Protein AF-0000000079722225 (afdb_homodimer)

Sequence (392 aa):
MQNFTKYLKTKANIAEPEFQLLIKKVEFRNIEKGEVLLRPGEVCRHSFFIENGLLRSYTVDDAGKEHIIQFGSENWIVSDRSSAFFNEPSDLFIDAIEDTEVVLISSDFINEASEISSSFRNYNQIALQNHIRHQQKRINLLLSASAERRYMNFIKLYPDLTLRVPQWMIASYLGITPESLSRVRKELAHKNFKPNMQNFTKYLKTKANIAEPEFQLLIKKVEFRNIEKGEVLLRPGEVCRHSFFIENGLLRSYTVDDAGKEHIIQFGSENWIVSDRSSAFFNEPSDLFIDAIEDTEVVLISSDFINEASEISSSFRNYNQIALQNHIRHQQKRINLLLSASAERRYMNFIKLYPDLTLRVPQWMIASYLGITPESLSRVRKELAHKNFKPN

Solvent-accessible surface area (backbone atoms only — not comparable to full-atom values): 20522 Å² total; per-residue (Å²): 115,64,54,55,48,48,42,42,41,67,69,23,49,42,51,68,76,59,41,63,62,51,64,71,72,50,48,78,48,81,40,49,55,67,40,71,78,40,46,59,68,38,71,44,55,46,29,35,33,26,54,36,44,30,38,36,32,28,36,67,50,96,86,64,50,67,40,39,72,43,78,28,40,60,80,28,73,45,64,54,48,46,12,32,73,62,73,29,58,27,77,37,33,29,30,23,78,29,61,23,33,32,36,45,41,39,57,64,53,54,51,49,45,34,71,74,27,67,47,30,34,53,37,50,52,50,51,52,48,48,49,43,42,52,48,51,52,51,45,49,37,74,59,71,48,51,72,56,57,47,50,53,52,45,45,69,76,39,68,76,42,74,84,71,46,61,64,57,57,53,14,27,52,67,58,48,50,51,68,55,46,51,51,43,53,49,53,49,51,49,61,74,60,53,75,128,115,62,54,57,48,45,43,42,42,66,70,24,49,41,51,67,75,59,41,64,61,51,63,72,73,48,46,79,48,81,40,49,55,67,40,71,77,39,46,58,67,38,69,42,55,45,30,36,33,26,53,37,45,30,36,36,32,29,35,66,48,96,86,64,49,67,40,39,73,43,78,27,41,63,80,29,71,44,64,54,48,46,12,32,74,60,74,30,58,28,77,36,34,30,33,21,78,29,61,22,34,30,36,44,42,38,56,64,53,54,51,49,46,34,70,75,27,66,46,32,35,53,39,51,52,49,51,51,47,50,50,42,40,52,47,52,51,49,45,48,38,75,59,70,49,50,72,58,57,46,49,52,52,44,45,70,75,39,68,74,42,74,84,72,48,60,65,55,53,53,14,28,52,69,58,48,49,51,68,57,47,52,51,43,53,52,51,48,52,49,62,75,61,54,75,128

Foldseek 3Di:
DVLVLCCCCPQLVDDPVLSVVLVVVKDKDKAAAPRWPADFPDADQWKKAWQAAKKWKWAADPVRDTATADMDGHRDIGDQCCRNPVVHTGRIIMGGNHTTMIMTHGPVSLVVSVVVDVSNVVSVVVVVVVVVVVVVVLVVCLVDNDLLVLVVVVCVVPVPCVVVDDLQNVCSHSVHGSVVSVVSVVVVVVVVPPDD/DVLVLCCCCPQLVDDPVLSVVLVVVKDKDKAAAPRWPADFPDADQWKKAWQAAKKWKWAADPVRDTATADMDGHRDIGDQCCRNPVVDTGRMIMGGNHTTMIMTHGPVSLVVSVVVDVSNVVSVVVVVVVVVVVVVVLVVCLVDNDLLVLVVVVCVVPVPCVVVDDLQNVCSHSVHGSVVSVVSVVVVVVVVPPDD

Organism: NCBI:txid616991

pLDDT: mean 92.64, std 7.82, range [34.28, 98.62]

Secondary structure (DSSP, 8-state):
-HHHHHIIIIIS---HHHHHHHHTT-EEEEE-TT-EEE-TT----EEEEEEES-EEEEEE-TTS-EEEEEEE-TT-EE--HHHHHH----S-EEEESS-EEEEEEEHHHHHHHHHH-HHHHHHHHHHHHHHHHHHHHHHHHHHH--HHHHHHHHHHH-TTTTTTS-HHHHHHHHTS-HHHHHHHHHHHHHHHSS--/-HHHHHIIIIIS---HHHHHHHHTT-EEEEE-TT-EEE-TT----EEEEEEES-EEEEEE-TTS-EEEEEEE-TT-EE--HHHHHH----S-EEEESS-EEEEEEEHHHHHHHHHH-HHHHHHHHHHHHHHHHHHHHHHHHHHH--HHHHHHHHHHH-TTTTTTS-HHHHHHHHTS-HHHHHHHHHHHHHHHSS--

Structure (mmCIF, N/CA/C/O backbone):
data_AF-0000000079722225-model_v1
#
loop_
_entity.id
_entity.type
_entity.pdbx_description
1 polymer 'Anaerobic regulatory protein'
#
loop_
_atom_site.group_PDB
_atom_site.id
_atom_site.type_symbol
_atom_site.label_atom_id
_atom_site.label_alt_id
_atom_site.label_comp_id
_atom_site.label_asym_id
_atom_site.label_entity_id
_atom_site.label_seq_id
_atom_site.pdbx_PDB_ins_code
_atom_site.Cartn_x
_atom_site.Cartn_y
_atom_site.Cartn_z
_atom_site.occupancy
_atom_site.B_iso_or_equiv
_atom_site.auth_seq_id
_atom_site.auth_comp_id
_atom_site.auth_asym_id
_atom_site.auth_atom_id
_atom_site.pdbx_PDB_model_num
ATOM 1 N N . MET A 1 1 ? -24.875 -14.211 -1.49 1 74.94 1 MET A N 1
ATOM 2 C CA . MET A 1 1 ? -23.484 -14.297 -1.945 1 74.94 1 MET A CA 1
ATOM 3 C C . MET A 1 1 ? -23.391 -13.977 -3.432 1 74.94 1 MET A C 1
ATOM 5 O O . MET A 1 1 ? -22.781 -14.727 -4.195 1 74.94 1 MET A O 1
ATOM 9 N N . GLN A 1 2 ? -24.125 -12.875 -3.693 1 83.81 2 GLN A N 1
ATOM 10 C CA . GLN A 1 2 ? -24.219 -12.492 -5.098 1 83.81 2 GLN A CA 1
ATOM 11 C C . GLN A 1 2 ? -22.969 -11.75 -5.547 1 83.81 2 GLN A C 1
ATOM 13 O O . GLN A 1 2 ? -22.328 -12.125 -6.539 1 83.81 2 GLN A O 1
ATOM 18 N N . ASN A 1 3 ? -22.547 -10.859 -4.699 1 89.94 3 ASN A N 1
ATOM 19 C CA . ASN A 1 3 ? -21.406 -10.039 -5.105 1 89.94 3 ASN A CA 1
ATOM 20 C C . ASN A 1 3 ? -20.109 -10.836 -5.062 1 89.94 3 ASN A C 1
ATOM 22 O O . ASN A 1 3 ? -19.281 -10.711 -5.957 1 89.94 3 ASN A O 1
ATOM 26 N N . PHE A 1 4 ? -19.984 -11.68 -4.129 1 92.5 4 PHE A N 1
ATOM 27 C CA . PHE A 1 4 ? -18.766 -12.477 -4.02 1 92.5 4 PHE A CA 1
ATOM 28 C C . PHE A 1 4 ? -18.656 -13.469 -5.172 1 92.5 4 PHE A C 1
ATOM 30 O O . PHE A 1 4 ? -17.578 -13.641 -5.75 1 92.5 4 PHE A O 1
ATOM 37 N N . THR A 1 5 ? -19.781 -14.062 -5.461 1 90.56 5 THR A N 1
ATOM 38 C CA . THR A 1 5 ? -19.844 -14.984 -6.586 1 90.56 5 THR A CA 1
ATOM 39 C C . THR A 1 5 ? -19.469 -14.281 -7.887 1 90.56 5 THR A C 1
ATOM 41 O O . THR A 1 5 ? -18.625 -14.781 -8.648 1 90.56 5 THR A O 1
ATOM 44 N N . LYS A 1 6 ? -20.062 -13.156 -8.07 1 90.12 6 LYS A N 1
ATOM 45 C CA . LYS A 1 6 ? -19.766 -12.367 -9.266 1 90.12 6 LYS A CA 1
ATOM 46 C C . LYS A 1 6 ? -18.297 -11.961 -9.305 1 90.12 6 LYS A C 1
ATOM 48 O O . LYS A 1 6 ? -17.656 -12 -10.359 1 90.12 6 LYS A O 1
ATOM 53 N N . TYR A 1 7 ? -17.797 -11.625 -8.141 1 89.19 7 TYR A N 1
ATOM 54 C CA . TYR A 1 7 ? -16.391 -11.242 -8.008 1 89.19 7 TYR A CA 1
ATOM 55 C C . TYR A 1 7 ? -15.477 -12.367 -8.445 1 89.19 7 TYR A C 1
ATOM 57 O O . TYR A 1 7 ? -14.57 -12.156 -9.258 1 89.19 7 TYR A O 1
ATOM 65 N N . LEU A 1 8 ? -15.758 -13.516 -8 1 89.62 8 LEU A N 1
ATOM 66 C CA . LEU A 1 8 ? -14.906 -14.656 -8.32 1 89.62 8 LEU A CA 1
ATOM 67 C C . LEU A 1 8 ? -15.07 -15.07 -9.781 1 89.62 8 LEU A C 1
ATOM 69 O O . LEU A 1 8 ? -14.086 -15.352 -10.461 1 89.62 8 LEU A O 1
ATOM 73 N N . LYS A 1 9 ? -16.234 -15.008 -10.234 1 90.38 9 LYS A N 1
ATOM 74 C CA . LYS A 1 9 ? -16.516 -15.539 -11.562 1 90.38 9 LYS A CA 1
ATOM 75 C C . LYS A 1 9 ? -16.172 -14.523 -12.648 1 90.38 9 LYS A C 1
ATOM 77 O O . LYS A 1 9 ? -15.656 -14.883 -13.711 1 90.38 9 LYS A O 1
ATOM 82 N N . THR A 1 10 ? -16.484 -13.297 -12.422 1 88 10 THR A N 1
ATOM 83 C CA . THR A 1 10 ? -16.359 -12.297 -13.477 1 88 10 THR A CA 1
ATOM 84 C C . THR A 1 10 ? -15.023 -11.555 -13.367 1 88 10 THR A C 1
ATOM 86 O O . THR A 1 10 ? -14.312 -11.391 -14.359 1 88 10 THR A O 1
ATOM 89 N N . LYS A 1 11 ? -14.625 -11.172 -12.18 1 88.56 11 LYS A N 1
ATOM 90 C CA . LYS A 1 11 ? -13.375 -10.438 -12.016 1 88.56 11 LYS A CA 1
ATOM 91 C C . LYS A 1 11 ? -12.18 -11.383 -12.016 1 88.56 11 LYS A C 1
ATOM 93 O O . LYS A 1 11 ? -11.258 -11.227 -12.82 1 88.56 11 LYS A O 1
ATOM 98 N N . ALA A 1 12 ? -12.258 -12.375 -11.219 1 90.06 12 ALA A N 1
ATOM 99 C CA . ALA A 1 12 ? -11.141 -13.312 -11.117 1 90.06 12 ALA A CA 1
ATOM 100 C C . ALA A 1 12 ? -11.234 -14.391 -12.195 1 90.06 12 ALA A C 1
ATOM 102 O O . ALA A 1 12 ? -10.273 -15.133 -12.422 1 90.06 12 ALA A O 1
ATOM 103 N N . ASN A 1 13 ? -12.445 -14.547 -12.852 1 91.69 13 ASN A N 1
ATOM 104 C CA . ASN A 1 13 ? -12.664 -15.461 -13.961 1 91.69 13 ASN A CA 1
ATOM 105 C C . ASN A 1 13 ? -12.375 -16.906 -13.57 1 91.69 13 ASN A C 1
ATOM 107 O O . ASN A 1 13 ? -11.672 -17.625 -14.289 1 91.69 13 ASN A O 1
ATOM 111 N N . ILE A 1 14 ? -12.844 -17.266 -12.461 1 91.12 14 ILE A N 1
ATOM 112 C CA . ILE A 1 14 ? -12.688 -18.641 -12.008 1 91.12 14 ILE A CA 1
ATOM 113 C C . ILE A 1 14 ? -13.703 -19.531 -12.711 1 91.12 14 ILE A C 1
ATOM 115 O O . ILE A 1 14 ? -14.891 -19.203 -12.766 1 91.12 14 ILE A O 1
ATOM 119 N N . ALA A 1 15 ? -13.25 -20.672 -13.219 1 92.31 15 ALA A N 1
ATOM 120 C CA . ALA A 1 15 ? -14.125 -21.625 -13.898 1 92.31 15 ALA A CA 1
ATOM 121 C C . ALA A 1 15 ? -15.109 -22.266 -12.922 1 92.31 15 ALA A C 1
ATOM 123 O O . ALA A 1 15 ? -14.812 -22.406 -11.734 1 92.31 15 ALA A O 1
ATOM 124 N N . GLU A 1 16 ? -16.188 -22.688 -13.492 1 90.25 16 GLU A N 1
ATOM 125 C CA . GLU A 1 16 ? -17.297 -23.172 -12.688 1 90.25 16 GLU A CA 1
ATOM 126 C C . GLU A 1 16 ? -16.875 -24.328 -11.789 1 90.25 16 GLU A C 1
ATOM 128 O O . GLU A 1 16 ? -17.172 -24.344 -10.594 1 90.25 16 GLU A O 1
ATOM 133 N N . PRO A 1 17 ? -16.156 -25.312 -12.273 1 91.25 17 PRO A N 1
ATOM 134 C CA . PRO A 1 17 ? -15.75 -26.406 -11.398 1 91.25 17 PRO A CA 1
ATOM 135 C C . PRO A 1 17 ? -14.867 -25.953 -10.234 1 91.25 17 PRO A C 1
ATOM 137 O O . PRO A 1 17 ? -15.023 -26.422 -9.109 1 91.25 17 PRO A O 1
ATOM 140 N N . GLU A 1 18 ? -13.977 -25.031 -10.5 1 90.75 18 GLU A N 1
ATOM 141 C CA . GLU A 1 18 ? -13.094 -24.484 -9.469 1 90.75 18 GLU A CA 1
ATOM 142 C C . GLU A 1 18 ? -13.875 -23.641 -8.477 1 90.75 18 GLU A C 1
ATOM 144 O O . GLU A 1 18 ? -13.617 -23.688 -7.27 1 90.75 18 GLU A O 1
ATOM 149 N N . PHE A 1 19 ? -14.82 -22.938 -9.039 1 89.94 19 PHE A N 1
ATOM 150 C CA . PHE A 1 19 ? -15.664 -22.078 -8.219 1 89.94 19 PHE A CA 1
ATOM 151 C C . PHE A 1 19 ? -16.422 -22.906 -7.184 1 89.94 19 PHE A C 1
ATOM 153 O O . PHE A 1 19 ? -16.484 -22.531 -6.008 1 89.94 19 PHE A O 1
ATOM 160 N N . GLN A 1 20 ? -16.953 -24.016 -7.602 1 91 20 GLN A N 1
ATOM 161 C CA . GLN A 1 20 ? -17.75 -24.859 -6.723 1 91 20 GLN A CA 1
ATOM 162 C C . GLN A 1 20 ? -16.891 -25.422 -5.594 1 91 20 GLN A C 1
ATOM 164 O O . GLN A 1 20 ? -17.375 -25.609 -4.473 1 91 20 GLN A O 1
ATOM 169 N N . LEU A 1 21 ? -15.672 -25.625 -5.836 1 89.75 21 LEU A N 1
ATOM 170 C CA . LEU A 1 21 ? -14.75 -26.125 -4.824 1 89.75 21 LEU A CA 1
ATOM 171 C C . LEU A 1 21 ? -14.414 -25.047 -3.805 1 89.75 21 LEU A C 1
ATOM 173 O O . LEU A 1 21 ? -14.352 -25.312 -2.604 1 89.75 21 LEU A O 1
ATOM 177 N N . LEU A 1 22 ? -14.289 -23.844 -4.285 1 90.06 22 LEU A N 1
ATOM 178 C CA . LEU A 1 22 ? -13.758 -22.75 -3.463 1 90.06 22 LEU A CA 1
ATOM 179 C C . LEU A 1 22 ? -14.859 -22.125 -2.617 1 90.06 22 LEU A C 1
ATOM 181 O O . LEU A 1 22 ? -14.625 -21.75 -1.464 1 90.06 22 LEU A O 1
ATOM 185 N N . ILE A 1 23 ? -16.047 -22.062 -3.211 1 90 23 ILE A N 1
ATOM 186 C CA . ILE A 1 23 ? -17.125 -21.344 -2.559 1 90 23 ILE A CA 1
ATOM 187 C C . ILE A 1 23 ? -17.531 -22.062 -1.274 1 90 23 ILE A C 1
ATOM 189 O O . ILE A 1 23 ? -18.094 -21.438 -0.358 1 90 23 ILE A O 1
ATOM 193 N N . LYS A 1 24 ? -17.219 -23.328 -1.157 1 90.38 24 LYS A N 1
ATOM 194 C CA . LYS A 1 24 ? -17.547 -24.125 0.018 1 90.38 24 LYS A CA 1
ATOM 195 C C . LYS A 1 24 ? -16.578 -23.844 1.167 1 90.38 24 LYS A C 1
ATOM 197 O O . LYS A 1 24 ? -16.844 -24.219 2.311 1 90.38 24 LYS A O 1
ATOM 202 N N . LYS A 1 25 ? -15.578 -23.125 0.912 1 90 25 LYS A N 1
ATOM 203 C CA . LYS A 1 25 ? -14.523 -22.938 1.9 1 90 25 LYS A CA 1
ATOM 204 C C . LYS A 1 25 ? -14.617 -21.562 2.557 1 90 25 LYS A C 1
ATOM 206 O O . LYS A 1 25 ? -13.789 -21.219 3.4 1 90 25 LYS A O 1
ATOM 211 N N . VAL A 1 26 ? -15.586 -20.812 2.145 1 92.38 26 VAL A N 1
ATOM 212 C CA . VAL A 1 26 ? -15.688 -19.469 2.727 1 92.38 26 VAL A CA 1
ATOM 213 C C . VAL A 1 26 ? -16.891 -19.422 3.674 1 92.38 26 VAL A C 1
ATOM 215 O O . VAL A 1 26 ? -17.812 -20.234 3.566 1 92.38 26 VAL A O 1
ATOM 218 N N . GLU A 1 27 ? -16.766 -18.531 4.598 1 93.44 27 GLU A N 1
ATOM 219 C CA . GLU A 1 27 ? -17.828 -18.297 5.566 1 93.44 27 GLU A CA 1
ATOM 220 C C . GLU A 1 27 ? -18.484 -16.922 5.355 1 93.44 27 GLU A C 1
ATOM 222 O O . GLU A 1 27 ? -17.812 -15.977 4.945 1 93.44 27 GLU A O 1
ATOM 227 N N . PHE A 1 28 ? -19.797 -16.938 5.668 1 94.38 28 PHE A N 1
ATOM 228 C CA . PHE A 1 28 ? -20.578 -15.711 5.594 1 94.38 28 PHE A CA 1
ATOM 229 C C . PHE A 1 28 ? -21 -15.25 6.984 1 94.38 28 PHE A C 1
ATOM 231 O O . PHE A 1 28 ? -21.328 -16.078 7.84 1 94.38 28 PHE A O 1
ATOM 238 N N . ARG A 1 29 ? -20.984 -13.898 7.133 1 96.19 29 ARG A N 1
ATOM 239 C CA . ARG A 1 29 ? -21.359 -13.352 8.43 1 96.19 29 ARG A CA 1
ATOM 240 C C . ARG A 1 29 ? -22.109 -12.031 8.273 1 96.19 29 ARG A C 1
ATOM 242 O O . ARG A 1 29 ? -21.766 -11.211 7.418 1 96.19 29 ARG A O 1
ATOM 249 N N . ASN A 1 30 ? -23.094 -11.875 9.086 1 97.88 30 ASN A N 1
ATOM 250 C CA . ASN A 1 30 ? -23.781 -10.594 9.211 1 97.88 30 ASN A CA 1
ATOM 251 C C . ASN A 1 30 ? -23.25 -9.781 10.383 1 97.88 30 ASN A C 1
ATOM 253 O O . ASN A 1 30 ? -23.094 -10.305 11.492 1 97.88 30 ASN A O 1
ATOM 257 N N . ILE A 1 31 ? -22.922 -8.562 10.062 1 97.88 31 ILE A N 1
ATOM 258 C CA . ILE A 1 31 ? -22.375 -7.656 11.07 1 97.88 31 ILE A CA 1
ATOM 259 C C . ILE A 1 31 ? -23.312 -6.477 11.273 1 97.88 31 ILE A C 1
ATOM 261 O O . ILE A 1 31 ? -23.688 -5.793 10.312 1 97.88 31 ILE A O 1
ATOM 265 N N . GLU A 1 32 ? -23.641 -6.203 12.531 1 98.44 32 GLU A N 1
ATOM 266 C CA . GLU A 1 32 ? -24.531 -5.078 12.82 1 98.44 32 GLU A CA 1
ATOM 267 C C . GLU A 1 32 ? -23.781 -3.754 12.781 1 98.44 32 GLU A C 1
ATOM 269 O O . GLU A 1 32 ? -22.578 -3.707 13.062 1 98.44 32 GLU A O 1
ATOM 274 N N . LYS A 1 33 ? -24.578 -2.779 12.438 1 98.06 33 LYS A N 1
ATOM 275 C CA . LYS A 1 33 ? -24.016 -1.438 12.531 1 98.06 33 LYS A CA 1
ATOM 276 C C . LYS A 1 33 ? -23.375 -1.209 13.898 1 98.06 33 LYS A C 1
ATOM 278 O O . LYS A 1 33 ? -23.984 -1.471 14.93 1 98.06 33 LYS A O 1
ATOM 283 N N . GLY A 1 34 ? -22.125 -0.8 13.867 1 97.44 34 GLY A N 1
ATOM 284 C CA . GLY A 1 34 ? -21.438 -0.478 15.109 1 97.44 34 GLY A CA 1
ATOM 285 C C . GLY A 1 34 ? -20.672 -1.651 15.68 1 97.44 34 GLY A C 1
ATOM 286 O O . GLY A 1 34 ? -19.844 -1.479 16.594 1 97.44 34 GLY A O 1
ATOM 287 N N . GLU A 1 35 ? -20.906 -2.807 15.148 1 98.31 35 GLU A N 1
ATOM 288 C CA . GLU A 1 35 ? -20.219 -3.986 15.656 1 98.31 35 GLU A CA 1
ATOM 289 C C . GLU A 1 35 ? -18.734 -3.941 15.305 1 98.31 35 GLU A C 1
ATOM 291 O O . GLU A 1 35 ? -18.359 -3.648 14.164 1 98.31 35 GLU A O 1
ATOM 296 N N . VAL A 1 36 ? -17.891 -4.223 16.281 1 97.75 36 VAL A N 1
ATOM 297 C CA . VAL A 1 36 ? -16.438 -4.215 16.109 1 97.75 36 VAL A CA 1
ATOM 298 C C . VAL A 1 36 ? -15.961 -5.613 15.727 1 97.75 36 VAL A C 1
ATOM 300 O O . VAL A 1 36 ? -16.25 -6.586 16.422 1 97.75 36 VAL A O 1
ATOM 303 N N . LEU A 1 37 ? -15.312 -5.68 14.617 1 96.81 37 LEU A N 1
ATOM 304 C CA . LEU A 1 37 ? -14.828 -6.953 14.094 1 96.81 37 LEU A CA 1
ATOM 305 C C . LEU A 1 37 ? -13.406 -7.227 14.57 1 96.81 37 LEU A C 1
ATOM 307 O O . LEU A 1 37 ? -12.984 -8.383 14.633 1 96.81 37 LEU A O 1
ATOM 311 N N . LEU A 1 38 ? -12.703 -6.207 14.828 1 96.62 38 LEU A N 1
ATOM 312 C CA . LEU A 1 38 ? -11.305 -6.312 15.219 1 96.62 38 LEU A CA 1
ATOM 313 C C . LEU A 1 38 ? -10.914 -5.172 16.156 1 96.62 38 LEU A C 1
ATOM 315 O O . LEU A 1 38 ? -11.305 -4.023 15.938 1 96.62 38 LEU A O 1
ATOM 319 N N . 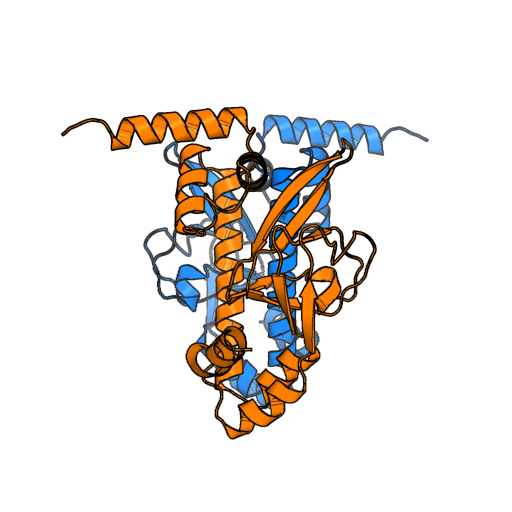ARG A 1 39 ? -10.148 -5.504 17.188 1 96.69 39 ARG A N 1
ATOM 320 C CA . ARG A 1 39 ? -9.594 -4.527 18.125 1 96.69 39 ARG A CA 1
ATOM 321 C C . ARG A 1 39 ? -8.078 -4.645 18.203 1 96.69 39 ARG A C 1
ATOM 323 O O . ARG A 1 39 ? -7.523 -5.73 18 1 96.69 39 ARG A O 1
ATOM 330 N N . PRO A 1 40 ? -7.527 -3.482 18.469 1 96 40 PRO A N 1
ATOM 331 C CA . PRO A 1 40 ? -6.078 -3.562 18.688 1 96 40 PRO A CA 1
ATOM 332 C C . PRO A 1 40 ? -5.695 -4.637 19.703 1 96 40 PRO A C 1
ATOM 334 O O . PRO A 1 40 ? -6.387 -4.816 20.703 1 96 40 PRO A O 1
ATOM 337 N N . GLY A 1 41 ? -4.613 -5.312 19.359 1 95.75 41 GLY A N 1
ATOM 338 C CA . GLY A 1 41 ? -4.137 -6.359 20.25 1 95.75 41 GLY A CA 1
ATOM 339 C C . GLY A 1 41 ? -4.66 -7.738 19.891 1 95.75 41 GLY A C 1
ATOM 340 O O . GLY A 1 41 ? -4.117 -8.75 20.328 1 95.75 41 GLY A O 1
ATOM 341 N N . GLU A 1 42 ? -5.688 -7.793 19.062 1 95.38 42 GLU A N 1
ATOM 342 C CA . GLU A 1 42 ? -6.25 -9.062 18.625 1 95.38 42 GLU A CA 1
ATOM 343 C C . GLU A 1 42 ? -5.594 -9.523 17.328 1 95.38 42 GLU A C 1
ATOM 345 O O . GLU A 1 42 ? -4.957 -8.734 16.625 1 95.38 42 GLU A O 1
ATOM 350 N N . VAL A 1 43 ? -5.734 -10.82 17.094 1 93.38 43 VAL A N 1
ATOM 351 C CA . VAL A 1 43 ? -5.277 -11.398 15.836 1 93.38 43 VAL A CA 1
ATOM 352 C C . VAL A 1 43 ? -6.469 -11.906 15.031 1 93.38 43 VAL A C 1
ATOM 354 O O . VAL A 1 43 ? -7.266 -12.711 15.531 1 93.38 43 VAL A O 1
ATOM 357 N N . CYS A 1 44 ? -6.613 -11.328 13.898 1 90.19 44 CYS A N 1
ATOM 358 C CA . CYS A 1 44 ? -7.664 -11.742 12.977 1 90.19 44 CYS A CA 1
ATOM 359 C C . CYS A 1 44 ? -7.074 -12.414 11.742 1 90.19 44 CYS A C 1
ATOM 361 O O . CYS A 1 44 ? -6.328 -11.789 10.984 1 90.19 44 CYS A O 1
ATOM 363 N N . ARG A 1 45 ? -7.492 -13.586 11.484 1 88.94 45 ARG A N 1
ATOM 364 C CA . ARG A 1 45 ? -6.867 -14.367 10.422 1 88.94 45 ARG A CA 1
ATOM 365 C C . ARG A 1 45 ? -7.691 -14.297 9.141 1 88.94 45 ARG A C 1
ATOM 367 O O . ARG A 1 45 ? -7.375 -14.977 8.156 1 88.94 45 ARG A O 1
ATOM 374 N N . HIS A 1 46 ? -8.719 -13.445 9.188 1 92.69 46 HIS A N 1
ATOM 375 C CA . HIS A 1 46 ? -9.57 -13.344 8.008 1 92.69 46 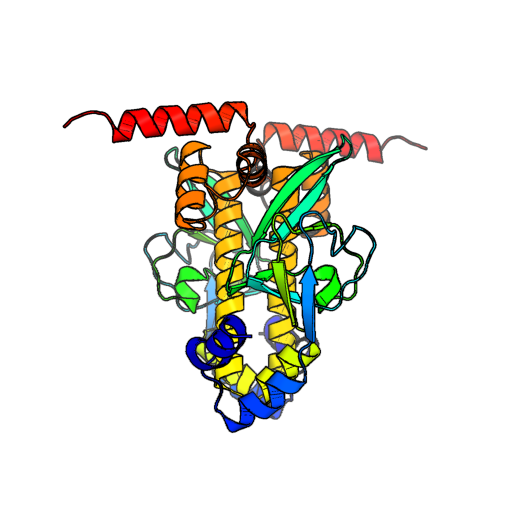HIS A CA 1
ATOM 376 C C . HIS A 1 46 ? -9.555 -11.93 7.438 1 92.69 46 HIS A C 1
ATOM 378 O O . HIS A 1 46 ? -9.383 -10.953 8.18 1 92.69 46 HIS A O 1
ATOM 384 N N . SER A 1 47 ? -9.648 -11.867 6.113 1 94.69 47 SER A N 1
ATOM 385 C CA . SER A 1 47 ? -10.047 -10.648 5.422 1 94.69 47 SER A CA 1
ATOM 386 C C . SER A 1 47 ? -11.555 -10.617 5.184 1 94.69 47 SER A C 1
ATOM 388 O O . SER A 1 47 ? -12.203 -11.664 5.137 1 94.69 47 SER A O 1
ATOM 390 N N . PHE A 1 48 ? -12.055 -9.484 5.043 1 96.75 48 PHE A N 1
ATOM 391 C CA . PHE A 1 48 ? -13.5 -9.336 4.914 1 96.75 48 PHE A CA 1
ATOM 392 C C . PHE A 1 48 ? -13.875 -8.805 3.537 1 96.75 48 PHE A C 1
ATOM 394 O O . PHE A 1 48 ? -13.617 -7.641 3.229 1 96.75 48 PHE A O 1
ATOM 401 N N . PHE A 1 49 ? -14.445 -9.617 2.756 1 96.75 49 PHE A N 1
ATOM 402 C CA . PHE A 1 49 ? -15.078 -9.148 1.526 1 96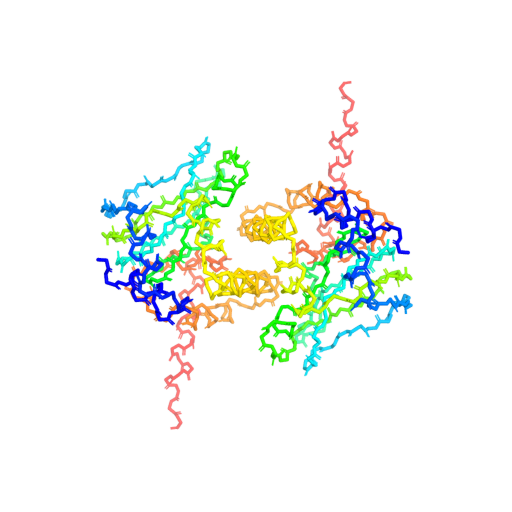.75 49 PHE A CA 1
ATOM 403 C C . PHE A 1 49 ? -16.469 -8.609 1.806 1 96.75 49 PHE A C 1
ATOM 405 O O . PHE A 1 49 ? -17.312 -9.312 2.369 1 96.75 49 PHE A O 1
ATOM 412 N N . ILE A 1 50 ? -16.719 -7.426 1.341 1 97.38 50 ILE A N 1
ATOM 413 C CA . ILE A 1 50 ? -17.984 -6.789 1.665 1 97.38 50 ILE A CA 1
ATOM 414 C C . ILE A 1 50 ? -19.016 -7.121 0.588 1 97.38 50 ILE A C 1
ATOM 416 O O . ILE A 1 50 ? -18.938 -6.609 -0.531 1 97.38 50 ILE A O 1
ATOM 420 N N . GLU A 1 51 ? -19.938 -7.938 0.971 1 97.25 51 GLU A N 1
ATOM 421 C CA . GLU A 1 51 ? -21.062 -8.273 0.104 1 97.25 51 GLU A CA 1
ATOM 422 C C . GLU A 1 51 ? -22.047 -7.121 0.007 1 97.25 51 GLU A C 1
ATOM 424 O O . GLU A 1 51 ? -22.5 -6.77 -1.086 1 97.25 51 GLU A O 1
ATOM 429 N N . ASN A 1 52 ? -22.359 -6.645 1.105 1 96.69 52 ASN A N 1
ATOM 430 C CA . ASN A 1 52 ? -23.266 -5.504 1.263 1 96.69 52 ASN A CA 1
ATOM 431 C C . ASN A 1 52 ? -22.984 -4.738 2.551 1 96.69 52 ASN A C 1
ATOM 433 O O . ASN A 1 52 ? -22.859 -5.336 3.623 1 96.69 52 ASN A O 1
ATOM 437 N N . GLY A 1 53 ? -22.891 -3.387 2.332 1 97.25 53 GLY A N 1
ATOM 438 C CA . GLY A 1 53 ? -22.656 -2.57 3.512 1 97.25 53 GLY A CA 1
ATOM 439 C C . GLY A 1 53 ? -21.359 -1.796 3.453 1 97.25 53 GLY A C 1
ATOM 440 O O . GLY A 1 53 ? -20.922 -1.389 2.375 1 97.25 53 GLY A O 1
ATOM 441 N N . LEU A 1 54 ? -20.828 -1.439 4.68 1 98.06 54 LEU A N 1
ATOM 442 C CA . LEU A 1 54 ? -19.688 -0.527 4.754 1 98.06 54 LEU A CA 1
ATOM 443 C C . LEU A 1 54 ? -18.891 -0.753 6.031 1 98.06 54 LEU A C 1
ATOM 445 O O . LEU A 1 54 ? -19.453 -0.687 7.133 1 98.06 54 LEU A O 1
ATOM 449 N N . LEU A 1 55 ? -17.609 -1.055 5.832 1 98.19 55 LEU A N 1
ATOM 450 C CA . LEU A 1 55 ? -16.672 -1.184 6.949 1 98.19 55 LEU A CA 1
ATOM 451 C C . LEU A 1 55 ? -15.68 -0.033 6.961 1 98.19 55 LEU A C 1
ATOM 453 O O . LEU A 1 55 ? -15.477 0.632 5.941 1 98.19 55 LEU A O 1
ATOM 457 N N . ARG A 1 56 ? -15.133 0.202 8.125 1 98.06 56 ARG A N 1
ATOM 458 C CA . ARG A 1 56 ? -13.984 1.09 8.234 1 98.06 56 ARG A CA 1
ATOM 459 C C . ARG A 1 56 ? -12.883 0.463 9.094 1 98.06 56 ARG A C 1
ATOM 461 O O . ARG A 1 56 ? -13.172 -0.367 9.961 1 98.06 56 ARG A O 1
ATOM 468 N N . SER A 1 57 ? -11.695 0.778 8.805 1 97.62 57 SER A N 1
ATOM 469 C CA . SER A 1 57 ? -10.539 0.526 9.656 1 97.62 57 SER A CA 1
ATOM 470 C C . SER A 1 57 ? -9.938 1.83 10.172 1 97.62 57 SER A C 1
ATOM 472 O O . SER A 1 57 ? -9.875 2.82 9.438 1 97.62 57 SER A O 1
ATOM 474 N N . TYR A 1 58 ? -9.539 1.816 11.438 1 98 58 TYR A N 1
ATOM 475 C CA . TYR A 1 58 ? -9.062 3.062 12.023 1 98 58 TYR A CA 1
ATOM 476 C C . TYR A 1 58 ? -8.203 2.791 13.258 1 98 58 TYR A C 1
ATOM 478 O O . TYR A 1 58 ? -8.203 1.678 13.789 1 98 58 TYR A O 1
ATOM 486 N N . THR A 1 59 ? -7.449 3.748 13.578 1 97.38 59 THR A N 1
ATOM 487 C CA . THR A 1 59 ? -6.699 3.748 14.828 1 97.38 59 THR A CA 1
ATOM 488 C C . THR A 1 59 ? -7.184 4.867 15.75 1 97.38 59 THR A C 1
ATOM 490 O O . THR A 1 59 ? -7.887 5.777 15.312 1 97.38 59 THR A O 1
ATOM 493 N N . VAL A 1 60 ? -6.883 4.73 17 1 96.44 60 VAL A N 1
ATOM 494 C CA . VAL A 1 60 ? -7.199 5.754 18 1 96.44 60 VAL A CA 1
ATOM 495 C C . VAL A 1 60 ? -5.918 6.234 18.672 1 96.44 60 VAL A C 1
ATOM 497 O O . VAL A 1 60 ? -5.121 5.422 19.156 1 96.44 60 VAL A O 1
ATOM 500 N N . ASP A 1 61 ? -5.734 7.516 18.641 1 93 61 ASP A N 1
ATOM 501 C CA . ASP A 1 61 ? -4.512 8.016 19.25 1 93 61 ASP A CA 1
ATOM 502 C C . ASP A 1 61 ? -4.668 8.156 20.766 1 93 61 ASP A C 1
ATOM 504 O O . ASP A 1 61 ? -5.699 7.785 21.328 1 93 61 ASP A O 1
ATOM 508 N N . ASP A 1 62 ? -3.607 8.688 21.406 1 90 62 ASP A N 1
ATOM 509 C CA . ASP A 1 62 ? -3.568 8.766 22.859 1 90 62 ASP A CA 1
ATOM 510 C C . ASP A 1 62 ? -4.645 9.711 23.391 1 90 62 ASP A C 1
ATOM 512 O O . ASP A 1 62 ? -5.094 9.57 24.531 1 90 62 ASP A O 1
ATOM 516 N N . ALA A 1 63 ? -5.059 10.633 22.641 1 91.88 63 ALA A N 1
ATOM 517 C CA . ALA A 1 63 ? -6.074 11.602 23.031 1 91.88 63 ALA A CA 1
ATOM 518 C C . ALA A 1 63 ? -7.477 11.078 22.734 1 91.88 63 ALA A C 1
ATOM 520 O O . ALA A 1 63 ? -8.469 11.766 22.984 1 91.88 63 ALA A O 1
ATOM 521 N N . GLY A 1 64 ? -7.574 9.938 22.125 1 93.19 64 GLY A N 1
ATOM 522 C CA . GLY A 1 64 ? -8.859 9.328 21.844 1 93.19 64 GLY A CA 1
ATOM 523 C C . GLY A 1 64 ? -9.391 9.672 20.453 1 93.19 64 GLY A C 1
ATOM 524 O O . GLY A 1 64 ? -10.508 9.305 20.109 1 93.19 64 GLY A O 1
ATOM 525 N N . LYS A 1 65 ? -8.625 10.359 19.75 1 95.12 65 LYS A N 1
ATOM 526 C CA . LYS A 1 65 ? -9.039 10.742 18.406 1 95.12 65 LYS A CA 1
ATOM 527 C C . LYS A 1 65 ? -8.914 9.57 17.438 1 95.12 65 LYS A C 1
ATOM 529 O O . LYS A 1 65 ? -7.898 8.867 17.438 1 95.12 65 LYS A O 1
ATOM 534 N N . GLU A 1 66 ? -9.953 9.383 16.609 1 96.81 66 GLU A N 1
ATOM 535 C CA . GLU A 1 66 ? -9.961 8.328 15.602 1 96.81 66 GLU A CA 1
ATOM 536 C C . GLU A 1 66 ? -9.32 8.797 14.297 1 96.81 66 GLU A C 1
ATOM 538 O O . GLU A 1 66 ? -9.578 9.914 13.844 1 96.81 66 GLU A O 1
ATOM 543 N N . HIS A 1 67 ? -8.484 8.023 13.75 1 97.81 67 HIS A N 1
ATOM 544 C CA . HIS A 1 67 ? -7.859 8.25 12.453 1 97.81 67 HIS A CA 1
ATOM 545 C C . HIS A 1 67 ? -8.234 7.145 11.469 1 97.81 67 HIS A C 1
ATOM 547 O O . HIS A 1 67 ? -7.777 6.004 11.602 1 97.81 67 HIS A O 1
ATOM 553 N N . ILE A 1 68 ? -9.023 7.473 10.508 1 97.94 68 ILE A N 1
ATOM 554 C CA . ILE A 1 68 ? -9.547 6.484 9.578 1 97.94 68 ILE A CA 1
ATOM 555 C C . ILE A 1 68 ? -8.484 6.133 8.539 1 97.94 68 ILE A C 1
ATOM 557 O O . ILE A 1 68 ? -7.922 7.02 7.891 1 97.94 68 ILE A O 1
ATOM 561 N N . ILE A 1 69 ? -8.273 4.891 8.414 1 97.12 69 ILE A N 1
ATOM 562 C CA . ILE A 1 69 ? -7.266 4.383 7.488 1 97.12 69 ILE A CA 1
ATOM 563 C C . ILE A 1 69 ? -7.926 4.004 6.164 1 97.12 69 ILE A C 1
ATOM 565 O O . ILE A 1 69 ? -7.383 4.285 5.09 1 97.12 69 ILE A O 1
ATOM 569 N N . GLN A 1 70 ? -9.039 3.396 6.23 1 96.19 70 GLN A N 1
ATOM 570 C CA . GLN A 1 70 ? -9.68 2.91 5.016 1 96.19 70 GLN A CA 1
ATOM 571 C C . GLN A 1 70 ? -11.18 2.723 5.219 1 96.19 70 GLN A C 1
ATOM 573 O O . GLN A 1 70 ? -11.625 2.422 6.328 1 96.19 70 GLN A O 1
ATOM 578 N N . PHE A 1 71 ? -11.875 3.008 4.133 1 97 71 PHE A N 1
ATOM 579 C CA . PHE A 1 71 ? -13.25 2.541 4.012 1 97 71 PHE A CA 1
ATOM 580 C C . PHE A 1 71 ? -13.336 1.354 3.061 1 97 71 PHE A C 1
ATOM 582 O O . PHE A 1 71 ? -12.547 1.245 2.123 1 97 71 PHE A O 1
ATOM 589 N N . GLY A 1 72 ? -14.203 0.48 3.365 1 96.38 72 GLY A N 1
ATOM 590 C CA . GLY A 1 72 ? -14.516 -0.606 2.449 1 96.38 72 GLY A CA 1
ATOM 591 C C . GLY A 1 72 ? -16 -0.772 2.207 1 96.38 72 GLY A C 1
ATOM 592 O O . GLY A 1 72 ? -16.766 -1.01 3.145 1 96.38 72 GLY A O 1
ATOM 593 N N . SER A 1 73 ? -16.391 -0.526 0.938 1 95.81 73 SER A N 1
ATOM 594 C CA . SER A 1 73 ? -17.781 -0.738 0.549 1 95.81 73 SER A CA 1
ATOM 595 C C . SER A 1 73 ? -17.922 -1.997 -0.299 1 95.81 73 SER A C 1
ATOM 597 O O . SER A 1 73 ? -17.031 -2.836 -0.341 1 95.81 73 SER A O 1
ATOM 599 N N . GLU A 1 74 ? -19.047 -2.207 -0.914 1 95.25 74 GLU A N 1
ATOM 600 C CA . GLU A 1 74 ? -19.359 -3.422 -1.665 1 95.25 74 GLU A CA 1
ATOM 601 C C . GLU A 1 74 ? -18.25 -3.746 -2.66 1 95.25 74 GLU A C 1
ATOM 603 O O . GLU A 1 74 ? -17.766 -2.861 -3.371 1 95.25 74 GLU A O 1
ATOM 608 N N . ASN A 1 75 ? -17.75 -5.02 -2.611 1 92.31 75 ASN A N 1
ATOM 609 C CA . ASN A 1 75 ? -16.766 -5.582 -3.535 1 92.31 75 ASN A CA 1
ATOM 610 C C . ASN A 1 75 ? -15.344 -5.238 -3.115 1 92.31 75 ASN A C 1
ATOM 612 O O . ASN A 1 75 ? -14.383 -5.586 -3.809 1 92.31 75 ASN A O 1
ATOM 616 N N . TRP A 1 76 ? -15.273 -4.555 -2.016 1 92.06 76 TRP A N 1
ATOM 617 C CA . TRP A 1 76 ? -13.953 -4.312 -1.454 1 92.06 76 TRP A CA 1
ATOM 618 C C . TRP A 1 76 ? -13.594 -5.379 -0.425 1 92.06 76 TRP A C 1
ATOM 620 O O . TRP A 1 76 ? -14.469 -6.098 0.066 1 92.06 76 TRP A O 1
ATOM 630 N N . ILE A 1 77 ? -12.32 -5.512 -0.197 1 93.38 77 ILE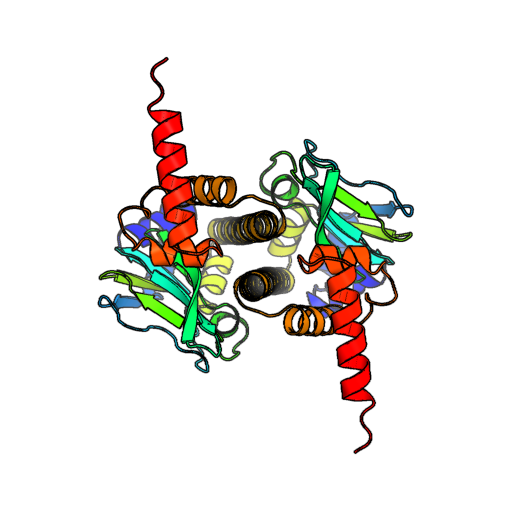 A N 1
ATOM 631 C CA . ILE A 1 77 ? -11.797 -6.375 0.854 1 93.38 77 ILE A CA 1
ATOM 632 C C . ILE A 1 77 ? -11.094 -5.527 1.917 1 93.38 77 ILE A C 1
ATOM 634 O O . ILE A 1 77 ? -10.25 -4.688 1.595 1 93.38 77 ILE A O 1
ATOM 638 N N . VAL A 1 78 ? -11.508 -5.648 3.131 1 95.38 78 VAL A N 1
ATOM 639 C CA . VAL A 1 78 ? -10.875 -4.98 4.262 1 95.38 78 VAL A CA 1
ATOM 640 C C . VAL A 1 78 ? -10.133 -6.004 5.117 1 95.38 78 VAL A C 1
ATOM 642 O O . VAL A 1 78 ? -10.672 -7.074 5.422 1 95.38 78 VAL A O 1
ATOM 645 N N . SER A 1 79 ? -8.953 -5.73 5.422 1 93.69 79 SER A N 1
ATOM 646 C CA . SER A 1 79 ? -8.148 -6.668 6.203 1 93.69 79 SER A CA 1
ATOM 647 C C . SER A 1 79 ? -7.059 -5.941 6.988 1 93.69 79 SER A C 1
ATOM 649 O O . SER A 1 79 ? -6.598 -4.871 6.582 1 93.69 79 SER A O 1
ATOM 651 N N . ASP A 1 80 ? -6.828 -6.492 8.164 1 93 80 ASP A N 1
ATOM 652 C CA . ASP A 1 80 ? -5.57 -6.148 8.82 1 93 80 ASP A CA 1
ATOM 653 C C . ASP A 1 80 ? -4.457 -7.109 8.398 1 93 80 ASP A C 1
ATOM 655 O O . ASP A 1 80 ? -4.453 -8.273 8.805 1 93 80 ASP A O 1
ATOM 659 N N . ARG A 1 81 ? -3.57 -6.59 7.695 1 89.56 81 ARG A N 1
ATOM 660 C CA . ARG A 1 81 ? -2.561 -7.453 7.094 1 89.56 81 ARG A CA 1
ATOM 661 C C . ARG A 1 81 ? -1.623 -8.016 8.156 1 89.56 81 ARG A C 1
ATOM 663 O O . ARG A 1 81 ? -1.123 -9.141 8.016 1 89.56 81 ARG A O 1
ATOM 670 N N . SER A 1 82 ? -1.339 -7.23 9.18 1 90.5 82 SER A N 1
ATOM 671 C CA . SER A 1 82 ? -0.499 -7.73 10.266 1 90.5 82 SER A CA 1
ATOM 672 C C . SER A 1 82 ? -1.071 -9.008 10.859 1 90.5 82 SER A C 1
ATOM 674 O O . SER A 1 82 ? -0.341 -9.977 11.078 1 90.5 82 SER A O 1
ATOM 676 N N . SER A 1 83 ? -2.352 -9 11.031 1 87.81 83 SER A N 1
ATOM 677 C CA . SER A 1 83 ? -3.018 -10.156 11.617 1 87.81 83 SER A CA 1
ATOM 678 C C . SER A 1 83 ? -3.229 -11.258 10.578 1 87.81 83 SER A C 1
ATOM 680 O O . SER A 1 83 ? -2.848 -12.406 10.805 1 87.81 83 SER A O 1
ATOM 682 N N . ALA A 1 84 ? -3.73 -10.898 9.492 1 87.88 84 ALA A N 1
ATOM 683 C CA . ALA A 1 84 ? -4.215 -11.875 8.523 1 87.88 84 ALA A CA 1
ATOM 684 C C . ALA A 1 84 ? -3.055 -12.625 7.871 1 87.88 84 ALA A C 1
ATOM 686 O O . ALA A 1 84 ? -3.182 -13.797 7.523 1 87.88 84 ALA A O 1
ATOM 687 N N . PHE A 1 85 ? -1.877 -11.953 7.781 1 89.12 85 PHE A N 1
ATOM 688 C CA . PHE A 1 85 ? -0.83 -12.578 6.98 1 89.12 85 PHE A CA 1
ATOM 689 C C . PHE A 1 85 ? 0.452 -12.727 7.793 1 89.12 85 PHE A C 1
ATOM 691 O O . PHE A 1 85 ? 1.327 -13.523 7.438 1 89.12 85 PHE A O 1
ATOM 698 N N . PHE A 1 86 ? 0.575 -12.062 8.883 1 90.06 86 PHE A N 1
ATOM 699 C CA . PHE A 1 86 ? 1.838 -12.109 9.609 1 90.06 86 PHE A CA 1
ATOM 700 C C . PHE A 1 86 ? 1.616 -12.547 11.047 1 90.06 86 PHE A C 1
ATOM 702 O O . PHE A 1 86 ? 2.549 -12.539 11.859 1 90.06 86 PHE A O 1
ATOM 709 N N . ASN A 1 87 ? 0.433 -12.859 11.359 1 89.69 87 ASN A N 1
ATOM 710 C CA . ASN A 1 87 ? 0.053 -13.383 12.664 1 89.69 87 ASN A CA 1
ATOM 711 C C . ASN A 1 87 ? 0.518 -12.477 13.797 1 89.69 87 ASN A C 1
ATOM 713 O O . ASN A 1 87 ? 0.995 -12.953 14.828 1 89.69 87 ASN A O 1
ATOM 717 N N . GLU A 1 88 ? 0.466 -11.242 13.594 1 92.56 88 GLU A N 1
ATOM 718 C CA . GLU A 1 88 ? 0.791 -10.227 14.586 1 92.56 88 GLU A CA 1
ATOM 719 C C . GLU A 1 88 ? -0.466 -9.508 15.078 1 92.56 88 GLU A C 1
ATOM 721 O O . GLU A 1 88 ? -1.435 -9.367 14.328 1 92.56 88 GLU A O 1
ATOM 726 N N . PRO A 1 89 ? -0.39 -9.117 16.328 1 94.81 89 PRO A N 1
ATOM 727 C CA . PRO A 1 89 ? -1.547 -8.367 16.828 1 94.81 89 PRO A CA 1
ATOM 728 C C . PRO A 1 89 ? -1.816 -7.098 16.016 1 94.81 89 PRO A C 1
ATOM 730 O O . PRO A 1 89 ? -0.878 -6.457 15.539 1 94.81 89 PRO A O 1
ATOM 733 N N . SER A 1 90 ? -3.086 -6.824 15.961 1 94.12 90 SER A N 1
ATOM 734 C CA . SER A 1 90 ? -3.504 -5.676 15.156 1 94.12 90 SER A CA 1
ATOM 735 C C . SER A 1 90 ? -3.273 -4.367 15.906 1 94.12 90 SER A C 1
ATOM 737 O O . SER A 1 90 ? -3.326 -4.336 17.141 1 94.12 90 SER A O 1
ATOM 739 N N . ASP A 1 91 ? -3.061 -3.311 15.117 1 92.62 91 ASP A N 1
ATOM 740 C CA . ASP A 1 91 ? -3.064 -1.951 15.656 1 92.62 91 ASP A CA 1
ATOM 741 C C . ASP A 1 91 ? -4.363 -1.227 15.297 1 92.62 91 ASP A C 1
ATOM 743 O O . ASP A 1 91 ? -4.57 -0.083 15.711 1 92.62 91 ASP A O 1
ATOM 747 N N . LEU A 1 92 ? -5.246 -1.966 14.609 1 95.12 92 LEU A N 1
ATOM 748 C CA . LEU A 1 92 ? -6.379 -1.266 14.016 1 95.12 92 LEU A CA 1
ATOM 749 C C . LEU A 1 92 ? -7.695 -1.77 14.602 1 95.12 92 LEU A C 1
ATOM 751 O O . LEU A 1 92 ? -7.773 -2.906 15.07 1 95.12 92 LEU A O 1
ATOM 755 N N . PHE A 1 93 ? -8.633 -0.884 14.539 1 97.56 93 PHE A N 1
ATOM 756 C CA . PHE A 1 93 ? -10.031 -1.28 14.656 1 97.56 93 PHE A CA 1
ATOM 757 C C . PHE A 1 93 ? -10.641 -1.539 13.281 1 97.56 93 PHE A C 1
ATOM 759 O O . PHE A 1 93 ? -10.312 -0.849 12.312 1 97.56 93 PHE A O 1
ATOM 766 N N . ILE A 1 94 ? -11.484 -2.465 13.211 1 98.06 94 ILE A N 1
ATOM 767 C CA . ILE A 1 94 ? -12.398 -2.619 12.086 1 98.06 94 ILE A CA 1
ATOM 768 C C . ILE A 1 94 ? -13.828 -2.746 12.594 1 98.06 94 ILE A C 1
ATOM 770 O O . ILE A 1 94 ? -14.117 -3.564 13.469 1 98.06 94 ILE A O 1
ATOM 774 N N . ASP A 1 95 ? -14.672 -1.952 12.117 1 98.31 95 ASP A N 1
ATOM 775 C CA . ASP A 1 95 ? -16.062 -2.061 12.539 1 98.31 95 ASP A CA 1
ATOM 776 C C . ASP A 1 95 ? -17.016 -1.684 11.398 1 98.31 95 ASP A C 1
ATOM 778 O O . ASP A 1 95 ? -16.562 -1.322 10.305 1 98.31 95 ASP A O 1
ATOM 782 N N . ALA A 1 96 ? -18.281 -1.973 11.609 1 98.62 96 ALA A N 1
ATOM 783 C CA . ALA A 1 96 ? -19.312 -1.729 10.594 1 98.62 96 ALA A CA 1
ATOM 784 C C . ALA A 1 96 ? -19.953 -0.364 10.797 1 98.62 96 ALA A C 1
ATOM 786 O O . ALA A 1 96 ? -20.484 -0.075 11.875 1 98.62 96 ALA A O 1
ATOM 787 N N . ILE A 1 97 ? -19.953 0.427 9.727 1 97.69 97 ILE A N 1
ATOM 788 C CA . ILE A 1 97 ? -20.609 1.73 9.75 1 97.69 97 ILE A CA 1
ATOM 789 C C . ILE A 1 97 ? -22.109 1.564 9.484 1 97.69 97 ILE A C 1
ATOM 791 O O . ILE A 1 97 ? -22.922 2.404 9.891 1 97.69 97 ILE A O 1
ATOM 795 N N . GLU A 1 98 ? -22.422 0.534 8.734 1 97.81 98 GLU A N 1
ATOM 796 C CA . GLU A 1 98 ? -23.766 0.07 8.406 1 97.81 98 GLU A CA 1
ATOM 797 C C . GLU A 1 98 ? -23.906 -1.43 8.656 1 97.81 98 GLU A C 1
ATOM 799 O O . GLU A 1 98 ? -22.906 -2.131 8.836 1 97.81 98 GLU A O 1
ATOM 804 N N . ASP A 1 99 ? -25.25 -1.858 8.703 1 98.5 99 ASP A N 1
ATOM 805 C CA . ASP A 1 99 ? -25.406 -3.307 8.609 1 98.5 99 ASP A CA 1
ATOM 806 C C . ASP A 1 99 ? -24.672 -3.865 7.395 1 98.5 99 ASP A C 1
ATOM 808 O O . ASP A 1 99 ? -24.828 -3.367 6.281 1 98.5 99 ASP A O 1
ATOM 812 N N . THR A 1 100 ? -23.797 -4.805 7.703 1 98.31 100 THR A N 1
ATOM 813 C CA . THR A 1 100 ? -22.875 -5.246 6.66 1 98.31 100 THR A CA 1
ATOM 814 C C . THR A 1 100 ? -22.875 -6.77 6.555 1 98.31 100 THR A C 1
ATOM 816 O O . THR A 1 100 ? -22.891 -7.469 7.57 1 98.31 100 THR A O 1
ATOM 819 N N . GLU A 1 101 ? -22.953 -7.246 5.379 1 98.38 101 GLU A N 1
ATOM 820 C CA . GLU A 1 101 ? -22.734 -8.656 5.066 1 98.38 101 GLU A CA 1
ATOM 821 C C . GLU A 1 101 ? -21.344 -8.883 4.492 1 98.38 101 GLU A C 1
ATOM 823 O O . GLU A 1 101 ? -20.953 -8.219 3.533 1 98.38 101 GLU A O 1
ATOM 828 N N . VAL A 1 102 ? -20.609 -9.836 5.105 1 97.75 102 VAL A N 1
ATOM 829 C CA . VAL A 1 102 ? -19.234 -10.031 4.652 1 97.75 102 VAL A CA 1
ATOM 830 C C . VAL A 1 102 ? -18.984 -11.508 4.371 1 97.75 102 VAL A C 1
ATOM 832 O O . VAL A 1 102 ? -19.688 -12.375 4.902 1 97.75 102 VAL A O 1
ATOM 835 N N . VAL A 1 103 ? -18.109 -11.75 3.471 1 97.06 103 VAL A N 1
ATOM 836 C CA . VAL A 1 103 ? -17.5 -13.07 3.293 1 97.06 103 VAL A CA 1
ATOM 837 C C . VAL A 1 103 ? -16.125 -13.094 3.963 1 97.06 103 VAL A C 1
ATOM 839 O O . VAL A 1 103 ? -15.289 -12.227 3.717 1 97.06 103 VAL A O 1
ATOM 842 N N . LEU A 1 104 ? -15.891 -14.062 4.801 1 95.88 104 LEU A N 1
ATOM 843 C CA . LEU A 1 104 ? -14.602 -14.227 5.469 1 95.88 104 LEU A CA 1
ATOM 844 C C . LEU A 1 104 ? -13.625 -14.992 4.578 1 95.88 104 LEU A C 1
ATOM 846 O O . LEU A 1 104 ? -13.883 -16.141 4.203 1 95.88 104 LEU A O 1
ATOM 850 N N . ILE A 1 105 ? -12.547 -14.312 4.273 1 94 105 ILE A N 1
ATOM 851 C CA . ILE A 1 105 ? -11.547 -14.891 3.389 1 94 105 ILE A CA 1
ATOM 852 C C . ILE A 1 105 ? -10.266 -15.164 4.172 1 94 105 ILE A C 1
ATOM 854 O O . ILE A 1 105 ? -9.633 -14.234 4.676 1 94 105 ILE A O 1
ATOM 858 N N . SER A 1 106 ? -9.867 -16.375 4.215 1 91.62 106 SER A N 1
ATOM 859 C CA . SER A 1 106 ? -8.633 -16.734 4.906 1 91.62 106 SER A CA 1
ATOM 860 C C . SER A 1 106 ? -7.438 -16.703 3.959 1 91.62 106 SER A C 1
ATOM 862 O O . SER A 1 106 ? -7.605 -16.75 2.74 1 91.62 106 SER A O 1
ATOM 864 N N . SER A 1 107 ? -6.23 -16.609 4.574 1 88.19 107 SER A N 1
ATOM 865 C CA . SER A 1 107 ? -5.027 -16.703 3.756 1 88.19 107 SER A CA 1
ATOM 866 C C . SER A 1 107 ? -4.941 -18.047 3.047 1 88.19 107 SER A C 1
ATOM 868 O O . SER A 1 107 ? -4.461 -18.125 1.915 1 88.19 107 SER A O 1
ATOM 870 N N . ASP A 1 108 ? -5.441 -19.078 3.664 1 88.75 108 ASP A N 1
ATOM 871 C CA . ASP A 1 108 ? -5.461 -20.406 3.07 1 88.75 108 ASP A CA 1
ATOM 872 C C . ASP A 1 108 ? -6.348 -20.438 1.829 1 88.75 108 ASP A C 1
ATOM 874 O O . ASP A 1 108 ? -6.004 -21.078 0.832 1 88.75 108 ASP A O 1
ATOM 878 N N . PHE A 1 109 ? -7.449 -19.766 1.966 1 91.19 109 PHE A N 1
ATOM 879 C CA . PHE A 1 109 ? -8.344 -19.703 0.817 1 91.19 109 PHE A CA 1
ATOM 880 C C . PHE A 1 109 ? -7.645 -19.062 -0.379 1 91.19 109 PHE A C 1
ATOM 882 O O . PHE A 1 109 ? -7.727 -19.578 -1.497 1 91.19 109 PHE A O 1
ATOM 889 N N . ILE A 1 110 ? -6.992 -17.969 -0.17 1 89.94 110 ILE A N 1
ATOM 890 C CA . ILE A 1 110 ? -6.312 -17.25 -1.243 1 89.94 110 ILE A CA 1
ATOM 891 C C . ILE A 1 110 ? -5.25 -18.141 -1.874 1 89.94 110 ILE A C 1
ATOM 893 O O . ILE A 1 110 ? -5.148 -18.234 -3.1 1 89.94 110 ILE A O 1
ATOM 897 N N . ASN A 1 111 ? -4.5 -18.812 -1.031 1 89 111 ASN A N 1
ATOM 898 C CA . ASN A 1 111 ? -3.463 -19.703 -1.522 1 89 111 ASN A CA 1
ATOM 899 C C . ASN A 1 111 ? -4.059 -20.844 -2.35 1 89 111 ASN A C 1
ATOM 901 O O . ASN A 1 111 ? -3.561 -21.156 -3.434 1 89 111 ASN A O 1
ATOM 905 N N . GLU A 1 112 ? -5.062 -21.406 -1.822 1 91.25 112 GLU A N 1
ATOM 906 C CA . GLU A 1 112 ? -5.707 -22.516 -2.512 1 91.25 112 GLU A CA 1
ATOM 907 C C . GLU A 1 112 ? -6.309 -22.078 -3.84 1 91.25 112 GLU A C 1
ATOM 909 O O . GLU A 1 112 ? -6.152 -22.75 -4.859 1 91.25 112 GLU A O 1
ATOM 914 N N . ALA A 1 113 ? -7.012 -20.984 -3.77 1 92.38 113 ALA A N 1
ATOM 915 C CA . ALA A 1 113 ? -7.605 -20.453 -4.988 1 92.38 113 ALA A CA 1
ATOM 916 C C . ALA A 1 113 ? -6.535 -20.156 -6.039 1 92.38 113 ALA A C 1
ATOM 918 O O . ALA A 1 113 ? -6.738 -20.406 -7.227 1 92.38 113 ALA A O 1
ATOM 919 N N . SER A 1 114 ? -5.387 -19.641 -5.582 1 90.69 114 SER A N 1
ATOM 920 C CA . SER A 1 114 ? -4.289 -19.312 -6.484 1 90.69 114 SER A CA 1
ATOM 921 C C . SER A 1 114 ? -3.67 -20.578 -7.082 1 90.69 114 SER A C 1
ATOM 923 O O . SER A 1 114 ? -3.17 -20.547 -8.211 1 90.69 114 SER A O 1
ATOM 925 N N . GLU A 1 115 ? -3.697 -21.594 -6.344 1 89.19 115 GLU A N 1
ATOM 926 C CA . GLU A 1 115 ? -3.156 -22.859 -6.82 1 89.19 115 GLU A CA 1
ATOM 927 C C . GLU A 1 115 ? -4.082 -23.5 -7.852 1 89.19 115 GLU A C 1
ATOM 929 O O . GLU A 1 115 ? -3.617 -24.078 -8.836 1 89.19 115 GLU A O 1
ATOM 934 N N . ILE A 1 116 ? -5.316 -23.375 -7.598 1 89.06 116 ILE A N 1
ATOM 935 C CA . ILE A 1 116 ? -6.312 -24.078 -8.391 1 89.06 116 ILE A CA 1
ATOM 936 C C . ILE A 1 116 ? -6.574 -23.328 -9.688 1 89.06 116 ILE A C 1
ATOM 938 O O . ILE A 1 116 ? -6.809 -23.938 -10.734 1 89.06 116 ILE A O 1
ATOM 942 N N . SER A 1 117 ? -6.512 -22.031 -9.602 1 91.38 117 SER A N 1
ATOM 943 C CA . SER A 1 117 ? -6.914 -21.203 -10.734 1 91.38 117 SER A CA 1
ATOM 944 C C . SER A 1 117 ? -5.84 -20.172 -11.086 1 91.38 117 SER A C 1
ATOM 946 O O . SER A 1 117 ? -5.609 -19.234 -10.336 1 91.38 117 SER A O 1
ATOM 948 N N . SER A 1 118 ? -5.301 -20.344 -12.281 1 89.19 118 SER A N 1
ATOM 949 C CA . SER A 1 118 ? -4.312 -19.375 -12.758 1 89.19 118 SER A CA 1
ATOM 950 C C . SER A 1 118 ? -4.938 -18 -12.961 1 89.19 118 SER A C 1
ATOM 952 O O . SER A 1 118 ? -4.289 -16.969 -12.727 1 89.19 118 SER A O 1
ATOM 954 N N . SER A 1 119 ? -6.16 -18.047 -13.367 1 91.69 119 SER A N 1
ATOM 955 C CA . SER A 1 119 ? -6.867 -16.781 -13.562 1 91.69 119 SER A CA 1
ATOM 956 C C . SER A 1 119 ? -7.02 -16.031 -12.242 1 91.69 119 SER A C 1
ATOM 958 O O . SER A 1 119 ? -6.805 -14.82 -12.188 1 91.69 119 SER A O 1
ATOM 960 N N . PHE A 1 120 ? -7.336 -16.766 -11.211 1 92.56 120 PHE A N 1
ATOM 961 C CA . PHE A 1 120 ? -7.445 -16.156 -9.891 1 92.56 120 PHE A CA 1
ATOM 962 C C . PHE A 1 120 ? -6.098 -15.617 -9.43 1 92.56 120 PHE A C 1
ATOM 964 O O . PHE A 1 120 ? -6.012 -14.5 -8.906 1 92.56 120 PHE A O 1
ATOM 971 N N . ARG A 1 121 ? -5.125 -16.406 -9.648 1 91.38 121 ARG A N 1
ATOM 972 C CA . ARG A 1 121 ? -3.777 -16.016 -9.234 1 91.38 121 ARG A CA 1
ATOM 973 C C . ARG A 1 121 ? -3.365 -14.695 -9.875 1 91.38 121 ARG A C 1
ATOM 975 O O . ARG A 1 121 ? -2.857 -13.805 -9.195 1 91.38 121 ARG A O 1
ATOM 982 N N . ASN A 1 122 ? -3.57 -14.617 -11.109 1 90.25 122 ASN A N 1
ATOM 983 C CA . ASN A 1 122 ? -3.221 -13.406 -11.844 1 90.25 122 ASN A CA 1
ATOM 984 C C . ASN A 1 122 ? -4.066 -12.219 -11.391 1 90.25 122 ASN A C 1
ATOM 986 O O . ASN A 1 122 ? -3.545 -11.117 -11.195 1 90.25 122 ASN A O 1
ATOM 990 N N . TYR A 1 123 ? -5.297 -12.469 -11.258 1 92.19 123 TYR A N 1
ATOM 991 C CA . TYR A 1 123 ? -6.195 -11.414 -10.805 1 92.19 123 TYR A CA 1
ATOM 992 C C . TYR A 1 123 ? -5.785 -10.898 -9.438 1 92.19 123 TYR A C 1
ATOM 994 O O . TYR A 1 123 ? -5.73 -9.688 -9.211 1 92.19 123 TYR A O 1
ATOM 1002 N N . ASN A 1 124 ? -5.539 -11.859 -8.539 1 92.69 124 ASN A N 1
ATOM 1003 C CA . ASN A 1 124 ? -5.164 -11.492 -7.18 1 92.69 124 ASN A CA 1
ATOM 1004 C C . ASN A 1 124 ? -3.873 -10.68 -7.152 1 92.69 124 ASN A C 1
ATOM 1006 O O . ASN A 1 124 ? -3.76 -9.711 -6.398 1 92.69 124 ASN A O 1
ATOM 1010 N N . GLN A 1 125 ? -2.957 -11.07 -7.961 1 92.25 125 GLN A N 1
ATOM 1011 C CA . GLN A 1 125 ? -1.702 -10.336 -8.07 1 92.25 125 GLN A CA 1
ATOM 1012 C C . GLN A 1 125 ? -1.945 -8.898 -8.531 1 92.25 125 GLN A C 1
ATOM 1014 O O . GLN A 1 125 ? -1.394 -7.957 -7.953 1 92.25 125 GLN A O 1
ATOM 1019 N N . ILE A 1 126 ? -2.771 -8.719 -9.453 1 92 126 ILE A N 1
ATOM 1020 C CA . ILE A 1 126 ? -3.08 -7.398 -9.992 1 92 126 ILE A CA 1
ATOM 1021 C C . ILE A 1 126 ? -3.832 -6.578 -8.945 1 92 126 ILE A C 1
ATOM 1023 O O . ILE A 1 126 ? -3.582 -5.383 -8.789 1 92 126 ILE A O 1
ATOM 1027 N N . ALA A 1 127 ? -4.707 -7.242 -8.258 1 93.25 127 ALA A N 1
ATOM 1028 C CA . ALA A 1 127 ? -5.457 -6.562 -7.207 1 93.25 127 ALA A CA 1
ATOM 1029 C C . ALA A 1 127 ? -4.527 -6.043 -6.113 1 93.25 127 ALA A C 1
ATOM 1031 O O . ALA A 1 127 ? -4.703 -4.93 -5.617 1 93.25 127 ALA A O 1
ATOM 1032 N N . LEU A 1 128 ? -3.545 -6.852 -5.762 1 94.38 128 LEU A N 1
ATOM 1033 C CA . LEU A 1 128 ? -2.572 -6.441 -4.754 1 94.38 128 LEU A CA 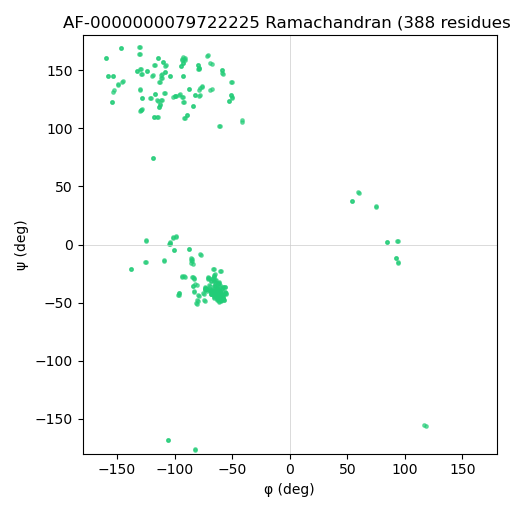1
ATOM 1034 C C . LEU A 1 128 ? -1.728 -5.273 -5.254 1 94.38 128 LEU A C 1
ATOM 1036 O O . LEU A 1 128 ? -1.474 -4.324 -4.512 1 94.38 128 LEU A O 1
ATOM 1040 N N . GLN A 1 129 ? -1.324 -5.355 -6.5 1 94.06 129 GLN A N 1
ATOM 1041 C CA . GLN A 1 129 ? -0.573 -4.254 -7.094 1 94.06 129 GLN A CA 1
ATOM 1042 C C . GLN A 1 129 ? -1.396 -2.969 -7.098 1 94.06 129 GLN A C 1
ATOM 1044 O O . GLN A 1 129 ? -0.874 -1.89 -6.812 1 94.06 129 GLN A O 1
ATOM 1049 N N . ASN A 1 130 ? -2.629 -3.105 -7.418 1 93.81 130 ASN A N 1
ATOM 1050 C CA . ASN A 1 130 ? -3.518 -1.948 -7.43 1 93.81 130 ASN A CA 1
ATOM 1051 C C . ASN A 1 130 ? -3.689 -1.358 -6.035 1 93.81 130 ASN A C 1
ATOM 1053 O O . ASN A 1 130 ? -3.748 -0.138 -5.875 1 93.81 130 ASN A O 1
ATOM 1057 N N . HIS A 1 131 ? -3.822 -2.217 -5.098 1 94.25 131 HIS A N 1
ATOM 1058 C CA . HIS A 1 131 ? -3.92 -1.762 -3.717 1 94.25 131 HIS A CA 1
ATOM 1059 C C . HIS A 1 131 ? -2.684 -0.97 -3.309 1 94.25 131 HIS A C 1
ATOM 1061 O O . HIS A 1 131 ? -2.795 0.086 -2.68 1 94.25 131 HIS A O 1
ATOM 1067 N N . ILE A 1 132 ? -1.54 -1.431 -3.67 1 95.5 132 ILE A N 1
ATOM 1068 C CA . ILE A 1 132 ? -0.28 -0.754 -3.381 1 95.5 132 ILE A CA 1
ATOM 1069 C C . ILE A 1 132 ? -0.251 0.603 -4.078 1 95.5 132 ILE A C 1
ATOM 1071 O O . ILE A 1 132 ? 0.121 1.611 -3.475 1 95.5 132 ILE A O 1
ATOM 1075 N N . ARG A 1 133 ? -0.686 0.613 -5.262 1 94.12 133 ARG A N 1
ATOM 1076 C CA . ARG A 1 133 ? -0.729 1.853 -6.031 1 94.12 133 ARG A CA 1
ATOM 1077 C C . ARG A 1 133 ? -1.621 2.887 -5.355 1 94.12 133 ARG A C 1
ATOM 1079 O O . ARG A 1 133 ? -1.241 4.051 -5.227 1 94.12 133 ARG A O 1
ATOM 1086 N N . HIS A 1 134 ? -2.744 2.469 -4.934 1 93.62 134 HIS A N 1
ATOM 1087 C CA . HIS A 1 134 ? -3.68 3.373 -4.273 1 93.62 134 HIS A CA 1
ATOM 1088 C C . HIS A 1 134 ? -3.098 3.91 -2.969 1 93.62 134 HIS A C 1
ATOM 1090 O O . HIS A 1 134 ? -3.264 5.09 -2.648 1 93.62 134 HIS A O 1
ATOM 1096 N N . GLN A 1 135 ? -2.469 3.047 -2.242 1 95.44 135 GLN A N 1
ATOM 1097 C CA . GLN A 1 135 ? -1.871 3.488 -0.986 1 95.44 135 GLN A CA 1
ATOM 1098 C C . GLN A 1 135 ? -0.72 4.457 -1.235 1 95.44 135 GLN A C 1
ATOM 1100 O O . GLN A 1 135 ? -0.538 5.418 -0.486 1 95.44 135 GLN A O 1
ATOM 1105 N N . GLN A 1 136 ? 0.064 4.148 -2.26 1 95.25 136 GLN A N 1
ATOM 1106 C CA . GLN A 1 136 ? 1.146 5.062 -2.617 1 95.25 136 GLN A CA 1
ATOM 1107 C C . GLN A 1 136 ? 0.604 6.438 -2.988 1 95.25 136 GLN A C 1
ATOM 1109 O O . GLN A 1 136 ? 1.154 7.461 -2.57 1 95.25 136 GLN A O 1
ATOM 1114 N N . LYS A 1 137 ? -0.443 6.461 -3.768 1 94.25 137 LYS A N 1
ATOM 1115 C CA . LYS A 1 137 ? -1.088 7.719 -4.129 1 94.25 137 LYS A CA 1
ATOM 1116 C C . LYS A 1 137 ? -1.584 8.461 -2.891 1 94.25 137 LYS A C 1
ATOM 1118 O O . LYS A 1 137 ? -1.424 9.68 -2.783 1 94.25 137 LYS A O 1
ATOM 1123 N N . ARG A 1 138 ? -2.15 7.754 -2.016 1 95.94 138 ARG A N 1
ATOM 1124 C CA . ARG A 1 138 ? -2.637 8.336 -0.771 1 95.94 138 ARG A CA 1
ATOM 1125 C C . ARG A 1 138 ? -1.493 8.953 0.029 1 95.94 138 ARG A C 1
ATOM 1127 O O . ARG A 1 138 ? -1.624 10.055 0.563 1 95.94 138 ARG A O 1
ATOM 1134 N N . ILE A 1 139 ? -0.426 8.242 0.128 1 97 139 ILE A N 1
ATOM 1135 C CA . ILE A 1 139 ? 0.753 8.75 0.821 1 97 139 ILE A CA 1
ATOM 1136 C C . ILE A 1 139 ? 1.215 10.055 0.171 1 97 139 ILE A C 1
ATOM 1138 O O . ILE A 1 139 ? 1.456 11.047 0.86 1 97 139 ILE A O 1
ATOM 1142 N N . ASN A 1 140 ? 1.272 10.039 -1.104 1 95.94 140 ASN A N 1
ATOM 1143 C CA . ASN A 1 140 ? 1.684 11.242 -1.825 1 95.94 140 ASN A CA 1
ATOM 1144 C C . ASN A 1 140 ? 0.733 12.406 -1.563 1 95.94 140 ASN A C 1
ATOM 1146 O O . ASN A 1 140 ? 1.172 13.539 -1.389 1 95.94 140 ASN A O 1
ATOM 1150 N N . LEU A 1 141 ? -0.535 12.133 -1.597 1 96.38 141 LEU A N 1
ATOM 1151 C CA . LEU A 1 141 ? -1.528 13.172 -1.338 1 96.38 141 LEU A CA 1
ATOM 1152 C C . LEU A 1 141 ? -1.363 13.742 0.066 1 96.38 141 LEU A C 1
ATOM 1154 O O . LEU A 1 141 ? -1.395 14.961 0.252 1 96.38 141 LEU A O 1
ATOM 1158 N N . LEU A 1 142 ? -1.134 12.922 1.051 1 96.81 142 LEU A N 1
ATOM 1159 C CA . LEU A 1 142 ? -0.979 13.359 2.436 1 96.81 142 LEU A CA 1
ATOM 1160 C C . LEU A 1 142 ? 0.273 14.211 2.6 1 96.81 142 LEU A C 1
ATOM 1162 O O . LEU A 1 142 ? 0.316 15.102 3.453 1 96.81 142 LEU A O 1
ATOM 1166 N N . LEU A 1 143 ? 1.255 13.953 1.723 1 95.88 143 LEU A N 1
ATOM 1167 C CA . LEU A 1 143 ? 2.533 14.656 1.816 1 95.88 143 LEU A CA 1
ATOM 1168 C C . LEU A 1 143 ? 2.469 16 1.106 1 95.88 143 LEU A C 1
ATOM 1170 O O . LEU A 1 143 ? 3.152 16.953 1.502 1 95.88 143 LEU A O 1
ATOM 1174 N N . SER A 1 144 ? 1.633 16.156 0.084 1 94.75 144 SER A N 1
ATOM 1175 C CA . SER A 1 144 ? 1.929 17.234 -0.847 1 94.75 144 SER A CA 1
ATOM 1176 C C . SER A 1 144 ? 0.662 17.984 -1.244 1 94.75 144 SER A C 1
ATOM 1178 O O . SER A 1 144 ? 0.731 19.094 -1.796 1 94.75 144 SER A O 1
ATOM 1180 N N . ALA A 1 145 ? -0.505 17.359 -1.09 1 94.88 145 ALA A N 1
ATOM 1181 C CA . ALA A 1 145 ? -1.706 17.906 -1.713 1 94.88 145 ALA A CA 1
ATOM 1182 C C . ALA A 1 145 ? -2.475 18.797 -0.736 1 94.88 145 ALA A C 1
ATOM 1184 O O . ALA A 1 145 ? -2.35 18.641 0.481 1 94.88 145 ALA A O 1
ATOM 1185 N N . SER A 1 146 ? -3.184 19.703 -1.253 1 94.75 146 SER A N 1
ATOM 1186 C CA . SER A 1 146 ? -4.098 20.531 -0.458 1 94.75 146 SER A CA 1
ATOM 1187 C C . SER A 1 146 ? -5.312 19.719 -0.01 1 94.75 146 SER A C 1
ATOM 1189 O O . SER A 1 146 ? -5.598 18.656 -0.568 1 94.75 146 SER A O 1
ATOM 1191 N N . ALA A 1 147 ? -5.957 20.234 0.955 1 95.69 147 ALA A N 1
ATOM 1192 C CA . ALA A 1 147 ? -7.188 19.609 1.429 1 95.69 147 ALA A CA 1
ATOM 1193 C C . ALA A 1 147 ? -8.195 19.453 0.293 1 95.69 147 ALA A C 1
ATOM 1195 O O . ALA A 1 147 ? -8.875 18.422 0.196 1 95.69 147 ALA A O 1
ATOM 1196 N N . GLU A 1 148 ? -8.289 20.438 -0.511 1 96.12 148 GLU A N 1
ATOM 1197 C CA . GLU A 1 148 ? -9.219 20.391 -1.635 1 96.12 148 GLU A CA 1
ATOM 1198 C C . GLU A 1 148 ? -8.883 19.25 -2.592 1 96.12 148 GLU A C 1
ATOM 1200 O O . GLU A 1 148 ? -9.758 18.484 -2.99 1 96.12 148 GLU A O 1
ATOM 1205 N N . ARG A 1 149 ? -7.66 19.156 -2.949 1 95.5 149 ARG A N 1
ATOM 1206 C C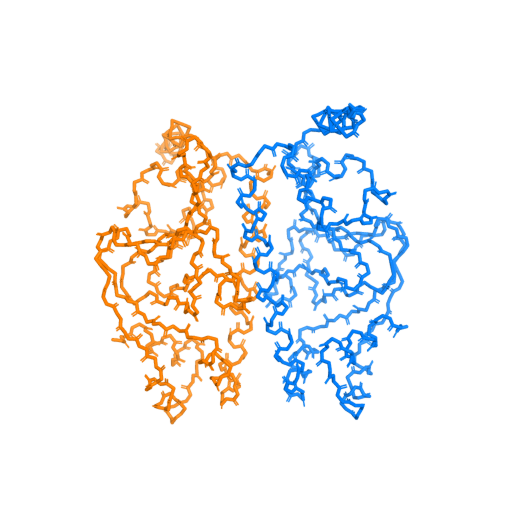A . ARG A 1 149 ? -7.223 18.109 -3.861 1 95.5 149 ARG A CA 1
ATOM 1207 C C . ARG A 1 149 ? -7.434 16.734 -3.248 1 95.5 149 ARG A C 1
ATOM 1209 O O . ARG A 1 149 ? -7.863 15.797 -3.934 1 95.5 149 ARG A O 1
ATOM 1216 N N . ARG A 1 150 ? -7.117 16.625 -1.979 1 96.94 150 ARG A N 1
ATOM 1217 C CA . ARG A 1 150 ? -7.348 15.359 -1.285 1 96.94 150 ARG A CA 1
ATOM 1218 C C . ARG A 1 150 ? -8.828 14.992 -1.295 1 96.94 150 ARG A C 1
ATOM 1220 O O . ARG A 1 150 ? -9.18 13.828 -1.512 1 96.94 150 ARG A O 1
ATOM 1227 N N . TYR A 1 151 ? -9.672 15.977 -1.097 1 96.75 151 TYR A N 1
ATOM 1228 C CA . TYR A 1 151 ? -11.109 15.727 -1.08 1 96.75 151 TYR A CA 1
ATOM 1229 C C . TYR A 1 151 ? -11.602 15.305 -2.457 1 96.75 151 TYR A C 1
ATOM 1231 O O . TYR A 1 151 ? -12.406 14.375 -2.574 1 96.75 151 TYR A O 1
ATOM 1239 N N . MET A 1 152 ? -11.094 15.914 -3.447 1 95.88 152 MET A N 1
ATOM 1240 C CA . MET A 1 152 ? -11.5 15.578 -4.809 1 95.88 152 MET A CA 1
ATOM 1241 C C . MET A 1 152 ? -11.078 14.148 -5.156 1 95.88 152 MET A C 1
ATOM 1243 O O . MET A 1 152 ? -11.828 13.422 -5.805 1 95.88 152 MET A O 1
ATOM 1247 N N . ASN A 1 153 ? -9.906 13.797 -4.77 1 95.19 153 ASN A N 1
ATOM 1248 C CA . ASN A 1 153 ? -9.453 12.422 -4.988 1 95.19 153 ASN A CA 1
ATOM 1249 C C . ASN A 1 153 ? -10.32 11.422 -4.227 1 95.19 153 ASN A C 1
ATOM 1251 O O . ASN A 1 153 ? -10.625 10.344 -4.738 1 95.19 153 ASN A O 1
ATOM 1255 N N . PHE A 1 154 ? -10.719 11.797 -3.055 1 95.94 154 PHE A N 1
ATOM 1256 C CA . PHE A 1 154 ? -11.578 10.953 -2.234 1 95.94 154 PHE A CA 1
ATOM 1257 C C . PHE A 1 154 ? -12.898 10.68 -2.938 1 95.94 154 PHE A C 1
ATOM 1259 O O . PHE A 1 154 ? -13.352 9.531 -2.992 1 95.94 154 PHE A O 1
ATOM 1266 N N . ILE A 1 155 ? -13.43 11.695 -3.453 1 94.38 155 ILE A N 1
ATOM 1267 C CA . ILE A 1 155 ? -14.734 11.578 -4.109 1 94.38 155 ILE A CA 1
ATOM 1268 C C . ILE A 1 155 ? -14.609 10.688 -5.34 1 94.38 155 ILE A C 1
ATOM 1270 O O . ILE A 1 155 ? -15.539 9.945 -5.672 1 94.38 155 ILE A O 1
ATOM 1274 N N . LYS A 1 156 ? -13.523 10.773 -6 1 92.69 156 LYS A N 1
ATOM 1275 C CA . LYS A 1 156 ? -13.289 9.938 -7.172 1 92.69 156 LYS A CA 1
ATOM 1276 C C . LYS A 1 156 ? -13.125 8.469 -6.781 1 92.69 156 LYS A C 1
ATOM 1278 O O . LYS A 1 156 ? -13.641 7.578 -7.453 1 92.69 156 LYS A O 1
ATOM 1283 N N . LEU A 1 157 ? -12.461 8.242 -5.727 1 90.31 157 LEU A N 1
ATOM 1284 C CA . LEU A 1 157 ? -12.172 6.891 -5.262 1 90.31 157 LEU A CA 1
ATOM 1285 C C . LEU A 1 157 ? -13.406 6.254 -4.641 1 90.31 157 LEU A C 1
ATOM 1287 O O . LEU A 1 157 ? -13.648 5.059 -4.816 1 90.31 157 LEU A O 1
ATOM 1291 N N . TYR A 1 158 ? -14.047 7.117 -3.883 1 91.06 158 TYR A N 1
ATOM 1292 C CA . TYR A 1 158 ? -15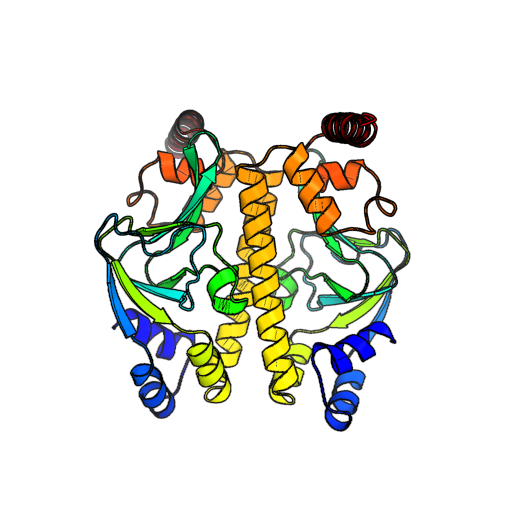.234 6.672 -3.166 1 91.06 158 TYR A CA 1
ATOM 1293 C C . TYR A 1 158 ? -16.469 7.461 -3.607 1 91.06 158 TYR A C 1
ATOM 1295 O O . TYR A 1 158 ? -17.062 8.18 -2.807 1 91.06 158 TYR A O 1
ATOM 1303 N N . PRO A 1 159 ? -16.953 7.199 -4.723 1 88.25 159 PRO A N 1
ATOM 1304 C CA . PRO A 1 159 ? -18.047 8.031 -5.25 1 88.25 159 PRO A CA 1
ATOM 1305 C C . PRO A 1 159 ? -19.344 7.891 -4.449 1 88.25 159 PRO A C 1
ATOM 1307 O O . PRO A 1 159 ? -20.125 8.836 -4.367 1 88.25 159 PRO A O 1
ATOM 1310 N N . ASP A 1 160 ? -19.594 6.785 -3.836 1 89 160 ASP A N 1
ATOM 1311 C CA . ASP A 1 160 ? -20.875 6.551 -3.172 1 89 160 ASP A CA 1
ATOM 1312 C C . ASP A 1 160 ? -20.75 6.746 -1.663 1 89 160 ASP A C 1
ATOM 1314 O O . ASP A 1 160 ? -21.719 6.57 -0.928 1 89 160 ASP A O 1
ATOM 1318 N N . LEU A 1 161 ? -19.641 7.195 -1.147 1 92.19 161 LEU A N 1
ATOM 1319 C CA . LEU A 1 161 ? -19.406 7.16 0.291 1 92.19 161 LEU A CA 1
ATOM 1320 C C . LEU A 1 161 ? -19.812 8.477 0.943 1 92.19 161 LEU A C 1
ATOM 1322 O O . LEU A 1 161 ? -20.141 8.508 2.131 1 92.19 161 LEU A O 1
ATOM 1326 N N . THR A 1 162 ? -19.75 9.555 0.131 1 88.88 162 THR A N 1
ATOM 1327 C CA . THR A 1 162 ? -19.984 10.875 0.711 1 88.88 162 THR A CA 1
ATOM 1328 C C . THR A 1 162 ? -21.375 10.953 1.337 1 88.88 162 THR A C 1
ATOM 1330 O O . THR A 1 162 ? -21.578 11.695 2.295 1 88.88 162 THR A O 1
ATOM 1333 N N . LEU A 1 163 ? -22.234 10.164 0.93 1 89.88 163 LEU A N 1
ATOM 1334 C CA . LEU A 1 163 ? -23.609 10.195 1.454 1 89.88 163 LEU A CA 1
ATOM 1335 C C . LEU A 1 163 ? -23.812 9.094 2.49 1 89.88 163 LEU A C 1
ATOM 1337 O O . LEU A 1 163 ? -24.828 9.07 3.176 1 89.88 163 LEU A O 1
ATOM 1341 N N . ARG A 1 164 ? -22.828 8.281 2.664 1 95.19 164 ARG A N 1
ATOM 1342 C CA . ARG A 1 164 ? -23.016 7.094 3.496 1 95.19 164 ARG A CA 1
ATOM 1343 C C . ARG A 1 164 ? -22.25 7.223 4.812 1 95.19 164 ARG A C 1
ATOM 1345 O O . ARG A 1 164 ? -22.484 6.461 5.75 1 95.19 164 ARG A O 1
ATOM 1352 N N . VAL A 1 165 ? -21.344 8.211 4.844 1 95.62 165 VAL A N 1
ATOM 1353 C CA . VAL A 1 165 ? -20.516 8.328 6.043 1 95.62 165 VAL A CA 1
ATOM 1354 C C . VAL A 1 165 ? -20.578 9.758 6.582 1 95.62 165 VAL A C 1
ATOM 1356 O O . VAL A 1 165 ? -20.688 10.711 5.812 1 95.62 165 VAL A O 1
ATOM 1359 N N . PRO A 1 166 ? -20.5 9.914 7.914 1 94.88 166 PRO A N 1
ATOM 1360 C CA . PRO A 1 166 ? -20.422 11.266 8.477 1 94.88 166 PRO A CA 1
ATOM 1361 C C . PRO A 1 166 ? -19.219 12.055 7.973 1 94.88 166 PRO A C 1
ATOM 1363 O O . PRO A 1 166 ? -18.156 11.477 7.723 1 94.88 166 PRO A O 1
ATOM 1366 N N . GLN A 1 167 ? -19.406 13.32 7.918 1 93.62 167 GLN A N 1
ATOM 1367 C CA . GLN A 1 167 ? -18.359 14.195 7.375 1 93.62 167 GLN A CA 1
ATOM 1368 C C . GLN A 1 167 ? -17.094 14.117 8.211 1 93.62 167 GLN A C 1
ATOM 1370 O O . GLN A 1 167 ? -15.984 14.234 7.676 1 93.62 167 GLN A O 1
ATOM 1375 N N . TRP A 1 168 ? -17.281 13.93 9.469 1 95.88 168 TRP A N 1
ATOM 1376 C CA . TRP A 1 168 ? -16.109 13.914 10.32 1 95.88 168 TRP A CA 1
ATOM 1377 C C . TRP A 1 168 ? -15.211 12.727 9.992 1 95.88 168 TRP A C 1
ATOM 1379 O O . TRP A 1 168 ? -13.984 12.789 10.156 1 95.88 168 TRP A O 1
ATOM 1389 N N . MET A 1 169 ? -15.797 11.602 9.57 1 97.25 169 MET A N 1
ATOM 1390 C CA . MET A 1 169 ? -15.008 10.438 9.188 1 97.25 169 MET A CA 1
ATOM 1391 C C . MET A 1 169 ? -14.203 10.719 7.918 1 97.25 169 MET A C 1
ATOM 1393 O O . MET A 1 169 ? -13.055 10.289 7.797 1 97.25 169 MET A O 1
ATOM 1397 N N . ILE A 1 170 ? -14.891 11.406 7.02 1 97.12 170 ILE A N 1
ATOM 1398 C CA . ILE A 1 170 ? -14.203 11.797 5.793 1 97.12 170 ILE A CA 1
ATOM 1399 C C . ILE A 1 170 ? -13.031 12.719 6.129 1 97.12 170 ILE A C 1
ATOM 1401 O O . ILE A 1 170 ? -11.93 12.555 5.605 1 97.12 170 ILE A O 1
ATOM 1405 N N . ALA A 1 171 ? -13.266 13.711 7.016 1 97.62 171 ALA A N 1
ATOM 1406 C CA . ALA A 1 171 ? -12.211 14.617 7.453 1 97.62 171 ALA A CA 1
ATOM 1407 C C . ALA A 1 171 ? -11.047 13.844 8.07 1 97.62 171 ALA A C 1
ATOM 1409 O O . ALA A 1 171 ? -9.883 14.133 7.781 1 97.62 171 ALA A O 1
ATOM 1410 N N . SER A 1 172 ? -11.414 12.859 8.883 1 97.25 172 SER A N 1
ATOM 1411 C CA . SER A 1 172 ? -10.406 12.008 9.516 1 97.25 172 SER A CA 1
ATOM 1412 C C . SER A 1 172 ? -9.578 11.266 8.469 1 97.25 172 SER A C 1
ATOM 1414 O O . SER A 1 172 ? -8.352 11.242 8.547 1 97.25 172 SER A O 1
ATOM 1416 N N . TYR A 1 173 ? -10.227 10.68 7.488 1 97.69 173 TYR A N 1
ATOM 1417 C CA . TYR A 1 173 ? -9.57 9.969 6.398 1 97.69 173 TYR A CA 1
ATOM 1418 C C . TYR A 1 173 ? -8.609 10.883 5.648 1 97.69 173 TYR A C 1
ATOM 1420 O O . TYR A 1 173 ? -7.516 10.461 5.266 1 97.69 173 TYR A O 1
ATOM 1428 N N . LEU A 1 174 ? -9 12.102 5.531 1 97.31 174 LEU A N 1
ATOM 1429 C CA . LEU A 1 174 ? -8.242 13.07 4.742 1 97.31 174 LEU A CA 1
ATOM 1430 C C . LEU A 1 174 ? -7.125 13.695 5.574 1 97.31 174 LEU A C 1
ATOM 1432 O O . LEU A 1 174 ? -6.234 14.352 5.027 1 97.31 174 LEU A O 1
ATOM 1436 N N . GLY A 1 175 ? -7.176 13.516 6.848 1 96.25 175 GLY A N 1
ATOM 1437 C CA . GLY A 1 175 ? -6.188 14.117 7.727 1 96.25 175 GLY A CA 1
ATOM 1438 C C . GLY A 1 175 ? -6.398 15.609 7.93 1 96.25 175 GLY A C 1
ATOM 1439 O O . GLY A 1 175 ? -5.434 16.375 8.008 1 96.25 175 GLY A O 1
ATOM 1440 N N . ILE A 1 176 ? -7.605 16.016 7.902 1 96.5 176 ILE A N 1
ATOM 1441 C CA . ILE A 1 176 ? -7.938 17.422 8.125 1 96.5 176 ILE A CA 1
ATOM 1442 C C . ILE A 1 176 ? -9.039 17.531 9.18 1 96.5 176 ILE A C 1
ATOM 1444 O O . ILE A 1 176 ? -9.57 16.516 9.641 1 96.5 176 ILE A O 1
ATOM 1448 N N . THR A 1 177 ? -9.273 18.75 9.617 1 95.19 177 THR A N 1
ATOM 1449 C CA . THR A 1 177 ? -10.344 18.953 10.586 1 95.19 177 THR A CA 1
ATOM 1450 C C . THR A 1 177 ? -11.703 18.984 9.891 1 95.19 177 THR A C 1
ATOM 1452 O O . THR A 1 177 ? -11.789 19.297 8.703 1 95.19 177 THR A O 1
ATOM 1455 N N . PRO A 1 178 ? -12.734 18.625 10.664 1 95.56 178 PRO A N 1
ATOM 1456 C CA . PRO A 1 178 ? -14.078 18.719 10.094 1 95.56 178 PRO A CA 1
ATOM 1457 C C . PRO A 1 178 ? -14.398 20.125 9.578 1 95.56 178 PRO A C 1
ATOM 1459 O O . PRO A 1 178 ? -15.047 20.281 8.547 1 95.56 178 PRO A O 1
ATOM 1462 N N . GLU A 1 179 ? -13.891 21.125 10.312 1 95.75 179 GLU A N 1
ATOM 1463 C CA . GLU A 1 179 ? -14.109 22.5 9.906 1 95.75 179 GLU A CA 1
ATOM 1464 C C . GLU A 1 179 ? -13.445 22.797 8.562 1 95.75 179 GLU A C 1
ATOM 1466 O O . GLU A 1 179 ? -14.023 23.469 7.711 1 95.75 179 GLU A O 1
ATOM 1471 N N . SER A 1 180 ? -12.312 22.328 8.406 1 95.75 180 SER A N 1
ATOM 1472 C CA . SER A 1 180 ? -11.594 22.5 7.148 1 95.75 180 SER A CA 1
ATOM 1473 C C . SER A 1 180 ? -12.328 21.828 5.996 1 95.75 180 SER A C 1
ATOM 1475 O O . SER A 1 180 ? -12.414 22.375 4.898 1 95.75 180 SER A O 1
ATOM 1477 N N . LEU A 1 181 ? -12.844 20.609 6.207 1 96.06 181 LEU A N 1
ATOM 1478 C CA . LEU A 1 181 ? -13.586 19.906 5.168 1 96.06 181 LEU A CA 1
ATOM 1479 C C . LEU A 1 181 ? -14.836 20.688 4.766 1 96.06 181 LEU A C 1
ATOM 1481 O O . LEU A 1 181 ? -15.141 20.797 3.574 1 96.06 181 LEU A O 1
ATOM 1485 N N . SER A 1 182 ? -15.492 21.219 5.715 1 95.19 182 SER A N 1
ATOM 1486 C CA . SER A 1 182 ? -16.688 22.031 5.453 1 95.19 182 SER A CA 1
ATOM 1487 C C . SER A 1 182 ? -16.359 23.219 4.555 1 95.19 182 SER A C 1
ATOM 1489 O O . SER A 1 182 ? -17.094 23.5 3.611 1 95.19 182 SER A O 1
ATOM 1491 N N . ARG A 1 183 ? -15.281 23.797 4.902 1 95 183 ARG A N 1
ATOM 1492 C CA . ARG A 1 183 ? -14.836 24.938 4.098 1 95 183 ARG A CA 1
ATOM 1493 C C . ARG A 1 183 ? -14.547 24.5 2.662 1 95 183 ARG A C 1
ATOM 1495 O O . ARG A 1 183 ? -14.961 25.172 1.713 1 95 183 ARG A O 1
ATOM 1502 N N . VAL A 1 184 ? -13.859 23.438 2.498 1 95.38 184 VAL A N 1
ATOM 1503 C CA . VAL A 1 184 ? -13.492 22.906 1.188 1 95.38 184 VAL A CA 1
ATOM 1504 C C . VAL A 1 184 ? -14.75 22.594 0.382 1 95.38 184 VAL A C 1
ATOM 1506 O O . VAL A 1 184 ? -14.844 22.953 -0.797 1 95.38 184 VAL A O 1
ATOM 1509 N N . ARG A 1 185 ? -15.68 21.953 1.016 1 93.75 185 ARG A N 1
ATOM 1510 C CA . ARG A 1 185 ? -16.922 21.578 0.344 1 93.75 185 ARG A CA 1
ATOM 1511 C C . ARG A 1 185 ? -17.719 22.812 -0.081 1 93.75 185 ARG A C 1
ATOM 1513 O O . ARG A 1 185 ? -18.281 22.828 -1.174 1 93.75 185 ARG A O 1
ATOM 1520 N N . LYS A 1 186 ? -17.703 23.781 0.747 1 93.62 186 LYS A N 1
ATOM 1521 C CA . LYS A 1 186 ? -18.391 25.031 0.439 1 93.62 186 LYS A CA 1
ATOM 1522 C C . LYS A 1 186 ? -17.75 25.734 -0.744 1 93.62 186 LYS A C 1
ATOM 1524 O O . LYS A 1 186 ? -18.438 26.219 -1.646 1 93.62 186 LYS A O 1
ATOM 1529 N N . GLU A 1 187 ? -16.5 25.781 -0.693 1 92.88 187 GLU A N 1
ATOM 1530 C CA . GLU A 1 187 ? -15.766 26.438 -1.765 1 92.88 187 GLU A CA 1
ATOM 1531 C C . GLU A 1 187 ? -15.969 25.734 -3.098 1 92.88 187 GLU A C 1
ATOM 1533 O O . GLU A 1 187 ? -16.109 26.375 -4.137 1 92.88 187 GLU A O 1
ATOM 1538 N N . LEU A 1 188 ? -15.969 24.469 -3.088 1 90.56 188 LEU A N 1
ATOM 1539 C CA . LEU A 1 188 ? -16.156 23.688 -4.305 1 90.56 188 LEU A CA 1
ATOM 1540 C C . LEU A 1 188 ? -17.578 23.844 -4.836 1 90.56 188 LEU A C 1
ATOM 1542 O O . LEU A 1 188 ? -17.797 23.891 -6.047 1 90.56 188 LEU A O 1
ATOM 1546 N N . ALA A 1 189 ? -18.5 23.859 -3.908 1 86.38 189 ALA A N 1
ATOM 1547 C CA . ALA A 1 189 ? -19.891 24.078 -4.305 1 86.38 189 ALA A CA 1
ATOM 1548 C C . ALA A 1 189 ? -20.062 25.438 -4.98 1 86.38 189 ALA A C 1
ATOM 1550 O O . ALA A 1 189 ? -20.844 25.578 -5.938 1 86.38 189 ALA A O 1
ATOM 1551 N N . HIS A 1 190 ? -19.359 26.344 -4.535 1 85.81 190 HIS A N 1
ATOM 1552 C CA . HIS A 1 190 ? -19.422 27.672 -5.117 1 85.81 190 HIS A CA 1
ATOM 1553 C C . HIS A 1 190 ? -18.766 27.703 -6.496 1 85.81 190 HIS A C 1
ATOM 1555 O O . HIS A 1 190 ? -19.219 28.422 -7.387 1 85.81 190 HIS A O 1
ATOM 1561 N N . LYS A 1 191 ? -17.703 27 -6.648 1 80.62 191 LYS A N 1
ATOM 1562 C CA . LYS A 1 191 ? -17 26.938 -7.93 1 80.62 191 LYS A CA 1
ATOM 1563 C C . LYS A 1 191 ? -17.844 26.203 -8.977 1 80.62 191 LYS A C 1
ATOM 1565 O O . LYS A 1 191 ? -17.828 26.562 -10.156 1 80.62 191 LYS A O 1
ATOM 1570 N N . ASN A 1 192 ? -18.438 25.156 -8.602 1 69.69 192 ASN A N 1
ATOM 1571 C CA . ASN A 1 192 ? -19.281 24.406 -9.523 1 69.69 192 ASN A CA 1
ATOM 1572 C C . ASN A 1 192 ? -20.578 25.156 -9.836 1 69.69 192 ASN A C 1
ATOM 1574 O O . ASN A 1 192 ? -21.281 24.828 -10.781 1 69.69 192 ASN A O 1
ATOM 1578 N N . PHE A 1 193 ? -21.125 26.047 -8.898 1 57.59 193 PHE A N 1
ATOM 1579 C CA . PHE A 1 193 ? -22.297 26.859 -9.109 1 57.59 193 PHE A CA 1
ATOM 1580 C C . PHE A 1 193 ? -21.938 28.172 -9.805 1 57.59 193 PHE A C 1
ATOM 1582 O O . PHE A 1 193 ? -22.797 29.031 -10.031 1 57.59 193 PHE A O 1
ATOM 1589 N N . LYS A 1 194 ? -20.719 28.594 -9.953 1 50.81 194 LYS A N 1
ATOM 1590 C CA . LYS A 1 194 ? -20.578 29.828 -10.742 1 50.81 194 LYS A CA 1
ATOM 1591 C C . LYS A 1 194 ? -21.109 29.641 -12.156 1 50.81 194 LYS A C 1
ATOM 1593 O O . LYS A 1 194 ? -20.672 28.734 -12.875 1 50.81 194 LYS A O 1
ATOM 1598 N N . PRO A 1 195 ? -22.266 30.141 -12.383 1 44.09 195 PRO A N 1
ATOM 1599 C CA . PRO A 1 195 ? -22.875 30.234 -13.703 1 44.09 195 PRO A CA 1
ATOM 1600 C C . PRO A 1 195 ? -21.891 30.656 -14.789 1 44.09 195 PRO A C 1
ATOM 1602 O O . PRO A 1 195 ? -21 31.469 -14.531 1 44.09 195 PRO A O 1
ATOM 1605 N N . ASN A 1 196 ? -21.5 29.656 -15.68 1 34.28 196 ASN A N 1
ATOM 1606 C CA . ASN A 1 196 ? -21.047 30.266 -16.922 1 34.28 196 ASN A CA 1
ATOM 1607 C C . ASN A 1 196 ? -21.969 31.406 -17.359 1 34.28 196 ASN A C 1
ATOM 1609 O O . ASN A 1 196 ? -23.203 31.266 -17.312 1 34.28 196 ASN A O 1
ATOM 1613 N N . MET B 1 1 ? 25.656 -10.062 -9.445 1 74.94 1 MET B N 1
ATOM 1614 C CA . MET B 1 1 ? 24.281 -10.453 -9.195 1 74.94 1 MET B CA 1
ATOM 1615 C C . MET B 1 1 ? 24.172 -11.352 -7.965 1 74.94 1 MET B C 1
ATOM 1617 O O . MET B 1 1 ? 23.578 -12.43 -8.023 1 74.94 1 MET B O 1
ATOM 1621 N N . GLN B 1 2 ? 24.906 -10.812 -6.973 1 83.81 2 GLN B N 1
ATOM 1622 C CA . GLN B 1 2 ? 25 -11.609 -5.754 1 83.81 2 GLN B CA 1
ATOM 1623 C C . GLN B 1 2 ? 23.75 -11.484 -4.906 1 83.81 2 GLN B C 1
ATOM 1625 O O . GLN B 1 2 ? 23.125 -12.484 -4.535 1 83.81 2 GLN B O 1
ATOM 1630 N N . ASN B 1 3 ? 23.312 -10.266 -4.785 1 90.19 3 ASN B N 1
ATOM 1631 C CA . ASN B 1 3 ? 22.156 -10.055 -3.908 1 90.19 3 ASN B CA 1
ATOM 1632 C C . ASN B 1 3 ? 20.875 -10.57 -4.539 1 90.19 3 ASN B C 1
ATOM 1634 O O . ASN B 1 3 ? 20.047 -11.18 -3.859 1 90.19 3 ASN B O 1
ATOM 1638 N N . PHE B 1 4 ? 20.734 -10.422 -5.777 1 92.75 4 PHE B N 1
ATOM 1639 C CA . PHE B 1 4 ? 19.531 -10.891 -6.453 1 92.75 4 PHE B CA 1
ATOM 1640 C C . PHE B 1 4 ? 19.453 -12.414 -6.441 1 92.75 4 PHE B C 1
ATOM 1642 O O . PHE B 1 4 ? 18.391 -12.984 -6.203 1 92.75 4 PHE B O 1
ATOM 1649 N N . THR B 1 5 ? 20.594 -13 -6.695 1 91 5 THR B N 1
ATOM 1650 C CA . THR B 1 5 ? 20.688 -14.453 -6.652 1 91 5 THR B CA 1
ATOM 1651 C C . THR B 1 5 ? 20.312 -14.977 -5.27 1 91 5 THR B C 1
ATOM 1653 O O . THR B 1 5 ? 19.5 -15.891 -5.145 1 91 5 THR B O 1
ATOM 1656 N N . LYS B 1 6 ? 20.891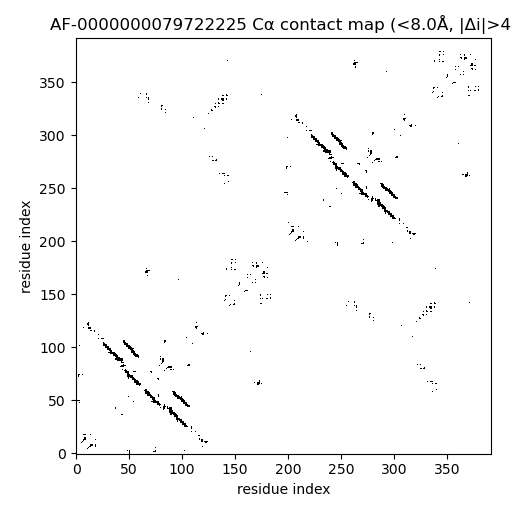 -14.367 -4.293 1 90.56 6 LYS B N 1
ATOM 1657 C CA . LYS B 1 6 ? 20.594 -14.758 -2.92 1 90.56 6 LYS B CA 1
ATOM 1658 C C . LYS B 1 6 ? 19.109 -14.547 -2.596 1 90.56 6 LYS B C 1
ATOM 1660 O O . LYS B 1 6 ? 18.484 -15.375 -1.934 1 90.56 6 LYS B O 1
ATOM 1665 N N . TYR B 1 7 ? 18.609 -13.453 -3.1 1 89.5 7 TYR B N 1
ATOM 1666 C CA . TYR B 1 7 ? 17.203 -13.125 -2.906 1 89.5 7 TYR B CA 1
ATOM 1667 C C . TYR B 1 7 ? 16.297 -14.219 -3.471 1 89.5 7 TYR B C 1
ATOM 1669 O O . TYR B 1 7 ? 15.398 -14.703 -2.783 1 89.5 7 TYR B O 1
ATOM 1677 N N . LEU B 1 8 ? 16.594 -14.633 -4.625 1 89.94 8 LEU B N 1
ATOM 1678 C CA . LEU B 1 8 ? 15.773 -15.641 -5.285 1 89.94 8 LEU B CA 1
ATOM 1679 C C . LEU B 1 8 ? 15.961 -17 -4.629 1 89.94 8 LEU B C 1
ATOM 1681 O O . LEU B 1 8 ? 14.992 -17.734 -4.398 1 89.94 8 LEU B O 1
ATOM 1685 N N . LYS B 1 9 ? 17.125 -17.281 -4.293 1 90.69 9 LYS B N 1
ATOM 1686 C CA . LYS B 1 9 ? 17.438 -18.641 -3.814 1 90.69 9 LYS B CA 1
ATOM 1687 C C . LYS B 1 9 ? 17.094 -18.781 -2.336 1 90.69 9 LYS B C 1
ATOM 1689 O O . LYS B 1 9 ? 16.609 -19.828 -1.912 1 90.69 9 LYS B O 1
ATOM 1694 N N . THR B 1 10 ? 17.359 -17.797 -1.562 1 88.38 10 THR B N 1
ATOM 1695 C CA . THR B 1 10 ? 17.234 -17.938 -0.114 1 88.38 10 THR B CA 1
ATOM 1696 C C . THR B 1 10 ? 15.883 -17.391 0.357 1 88.38 10 THR B C 1
ATOM 1698 O O . THR B 1 10 ? 15.172 -18.062 1.116 1 88.38 10 THR B O 1
ATOM 1701 N N . LYS B 1 11 ? 15.453 -16.25 -0.138 1 89 11 LYS B N 1
ATOM 1702 C CA . LYS B 1 11 ? 14.188 -15.68 0.304 1 89 11 LYS B CA 1
ATOM 1703 C C . LYS B 1 11 ? 13.008 -16.328 -0.419 1 89 11 LYS B C 1
ATOM 1705 O O . LYS B 1 11 ? 12.094 -16.844 0.22 1 89 11 LYS B O 1
ATOM 1710 N N . ALA B 1 12 ? 13.094 -16.375 -1.683 1 90.62 12 ALA B N 1
ATOM 1711 C CA . ALA B 1 12 ? 12 -16.953 -2.465 1 90.62 12 ALA B CA 1
ATOM 1712 C C . ALA B 1 12 ? 12.117 -18.469 -2.562 1 90.62 12 ALA B C 1
ATOM 1714 O O . ALA B 1 12 ? 11.172 -19.141 -2.963 1 90.62 12 ALA B O 1
ATOM 1715 N N . ASN B 1 13 ? 13.344 -19.016 -2.242 1 92.19 13 ASN B N 1
ATOM 1716 C CA . ASN B 1 13 ? 13.602 -20.453 -2.189 1 92.19 13 ASN B CA 1
ATOM 1717 C C . ASN B 1 13 ? 13.336 -21.125 -3.537 1 92.19 13 ASN B C 1
ATOM 1719 O O . ASN B 1 13 ? 12.664 -22.156 -3.602 1 92.19 13 ASN B O 1
ATOM 1723 N N . ILE B 1 14 ? 13.789 -20.516 -4.531 1 91.62 14 ILE B N 1
ATOM 1724 C CA . ILE B 1 14 ? 13.656 -21.094 -5.867 1 91.62 14 ILE B CA 1
ATOM 1725 C C . ILE B 1 14 ? 14.703 -22.188 -6.062 1 91.62 14 ILE B C 1
ATOM 1727 O O . ILE B 1 14 ? 15.883 -21.984 -5.766 1 91.62 14 ILE B O 1
ATOM 1731 N N . ALA B 1 15 ? 14.281 -23.328 -6.605 1 92.69 15 ALA B N 1
ATOM 1732 C CA . ALA B 1 15 ? 15.188 -24.438 -6.859 1 92.69 15 ALA B CA 1
ATOM 1733 C C . ALA B 1 15 ? 16.172 -24.109 -7.973 1 92.69 15 ALA B C 1
ATOM 1735 O O . ALA B 1 15 ? 15.867 -23.297 -8.859 1 92.69 15 ALA B O 1
ATOM 1736 N N . GLU B 1 16 ? 17.266 -24.797 -7.914 1 90.75 16 GLU B N 1
ATOM 1737 C CA . GLU B 1 16 ? 18.391 -24.484 -8.797 1 90.75 16 GLU B CA 1
ATOM 1738 C C . GLU B 1 16 ? 17.984 -24.578 -10.266 1 90.75 16 GLU B C 1
ATOM 1740 O O . GLU B 1 16 ? 18.266 -23.688 -11.055 1 90.75 16 GLU B O 1
ATOM 1745 N N . PRO B 1 17 ? 17.281 -25.609 -10.68 1 91.69 17 PRO B N 1
ATOM 1746 C CA . PRO B 1 17 ? 16.891 -25.672 -12.094 1 91.69 17 PRO B CA 1
ATOM 1747 C C . PRO B 1 17 ? 15.992 -24.516 -12.516 1 91.69 17 PRO B C 1
ATOM 1749 O O . PRO B 1 17 ? 16.141 -23.984 -13.617 1 91.69 17 PRO B O 1
ATOM 1752 N N . GLU B 1 18 ? 15.078 -24.141 -11.672 1 91.25 18 GLU B N 1
ATOM 1753 C CA . GLU B 1 18 ? 14.172 -23.016 -11.938 1 91.25 18 GLU B CA 1
ATOM 1754 C C . GLU B 1 18 ? 14.922 -21.688 -11.953 1 91.25 18 GLU B C 1
ATOM 1756 O O . GLU B 1 18 ? 14.656 -20.828 -12.789 1 91.25 18 GLU B O 1
ATOM 1761 N N . PHE B 1 19 ? 15.852 -21.641 -11.031 1 90.38 19 PHE B N 1
ATOM 1762 C CA . PHE B 1 19 ? 16.672 -20.438 -10.922 1 90.38 19 PHE B CA 1
ATOM 1763 C C . PHE B 1 19 ? 17.438 -20.188 -12.219 1 90.38 19 PHE B C 1
ATOM 1765 O O . PHE B 1 19 ? 17.469 -19.062 -12.719 1 90.38 19 PHE B O 1
ATOM 1772 N N . GLN B 1 20 ? 18 -21.219 -12.758 1 91.31 20 GLN B N 1
ATOM 1773 C CA . GLN B 1 20 ? 18.812 -21.109 -13.969 1 91.31 20 GLN B CA 1
ATOM 1774 C C . GLN B 1 20 ? 17.969 -20.656 -15.156 1 91.31 20 GLN B C 1
ATOM 1776 O O . GLN B 1 20 ? 18.438 -19.922 -16.016 1 91.31 20 GLN B O 1
ATOM 1781 N N . LEU B 1 21 ? 16.766 -21 -15.164 1 90.25 21 LEU B N 1
ATOM 1782 C CA . LEU B 1 21 ? 15.844 -20.594 -16.219 1 90.25 21 LEU B CA 1
ATOM 1783 C C . LEU B 1 21 ? 15.469 -19.109 -16.094 1 90.25 21 LEU B C 1
ATOM 1785 O O . LEU B 1 21 ? 15.406 -18.391 -17.078 1 90.25 21 LEU B O 1
ATOM 1789 N N . LEU B 1 22 ? 15.305 -18.688 -14.875 1 90.56 22 LEU B N 1
ATOM 1790 C CA . LEU B 1 22 ? 14.734 -17.359 -14.609 1 90.56 22 LEU B CA 1
ATOM 1791 C C . LEU B 1 22 ? 15.812 -16.281 -14.672 1 90.56 22 LEU B C 1
ATOM 1793 O O . LEU B 1 22 ? 15.562 -15.18 -15.156 1 90.56 22 LEU B O 1
ATOM 1797 N N . ILE B 1 23 ? 17 -16.656 -14.219 1 90.44 23 ILE B N 1
ATOM 1798 C CA . ILE B 1 23 ? 18.062 -15.672 -14.086 1 90.44 23 ILE B CA 1
ATOM 1799 C C . ILE B 1 23 ? 18.469 -15.164 -15.469 1 90.44 23 ILE B C 1
ATOM 1801 O O . ILE B 1 23 ? 19 -14.062 -15.602 1 90.44 23 ILE B O 1
ATOM 1805 N N . LYS B 1 24 ? 18.188 -15.914 -16.5 1 90.94 24 LYS B N 1
ATOM 1806 C CA . LYS B 1 24 ? 18.516 -15.555 -17.875 1 90.94 24 LYS B CA 1
ATOM 1807 C C . LYS B 1 24 ? 17.547 -14.523 -18.422 1 90.94 24 LYS B C 1
ATOM 1809 O O . LYS B 1 24 ? 17.797 -13.906 -19.469 1 90.94 24 LYS B O 1
ATOM 1814 N N . LYS B 1 25 ? 16.531 -14.258 -17.719 1 90.5 25 LYS B N 1
ATOM 1815 C CA . LYS B 1 25 ? 15.461 -13.422 -18.25 1 90.5 25 LYS B CA 1
ATOM 1816 C C . LYS B 1 25 ? 15.508 -12.023 -17.641 1 90.5 25 LYS B C 1
ATOM 1818 O O . LYS B 1 25 ? 14.656 -11.18 -17.938 1 90.5 25 LYS B O 1
ATOM 1823 N N . VAL B 1 26 ? 16.469 -11.82 -16.797 1 92.69 26 VAL B N 1
ATOM 1824 C CA . VAL B 1 26 ? 16.547 -10.5 -16.172 1 92.69 26 VAL B CA 1
ATOM 1825 C C . VAL B 1 26 ? 17.719 -9.727 -16.75 1 92.69 26 VAL B C 1
ATOM 1827 O O . VAL B 1 26 ? 18.656 -10.32 -17.281 1 92.69 26 VAL B O 1
ATOM 1830 N N . GLU B 1 27 ? 17.578 -8.445 -16.688 1 93.62 27 GLU B N 1
ATOM 1831 C CA . GLU B 1 27 ? 18.625 -7.539 -17.141 1 93.62 27 GLU B CA 1
ATOM 1832 C C . GLU B 1 27 ? 19.25 -6.785 -15.969 1 93.62 27 GLU B C 1
ATOM 1834 O O . GLU B 1 27 ? 18.578 -6.477 -14.992 1 93.62 27 GLU B O 1
ATOM 1839 N N . PHE B 1 28 ? 20.578 -6.547 -16.172 1 94.5 28 PHE B N 1
ATOM 1840 C CA . PHE B 1 28 ? 21.328 -5.777 -15.195 1 94.5 28 PHE B CA 1
ATOM 1841 C C . PHE B 1 28 ? 21.734 -4.422 -15.766 1 94.5 28 PHE B C 1
ATOM 1843 O O . PHE B 1 28 ? 22.078 -4.316 -16.953 1 94.5 28 PHE B O 1
ATOM 1850 N N . ARG B 1 29 ? 21.703 -3.418 -14.852 1 96.31 29 ARG B N 1
ATOM 1851 C CA . ARG B 1 29 ? 22.047 -2.07 -15.297 1 96.31 29 ARG B CA 1
ATOM 1852 C C . ARG B 1 29 ? 22.766 -1.304 -14.195 1 96.31 29 ARG B C 1
ATOM 1854 O O . ARG B 1 29 ? 22.422 -1.411 -13.023 1 96.31 29 ARG B O 1
ATOM 1861 N N . ASN B 1 30 ? 23.766 -0.564 -14.617 1 97.88 30 ASN B N 1
ATOM 1862 C CA . ASN B 1 30 ? 24.422 0.394 -13.734 1 97.88 30 ASN B CA 1
ATOM 1863 C C . ASN B 1 30 ? 23.844 1.798 -13.898 1 97.88 30 ASN B C 1
ATOM 1865 O O . ASN B 1 30 ? 23.688 2.277 -15.023 1 97.88 30 ASN B O 1
ATOM 1869 N N . ILE B 1 31 ? 23.5 2.365 -12.773 1 97.94 31 ILE B N 1
ATOM 1870 C CA . ILE B 1 31 ? 22.938 3.705 -12.758 1 97.94 31 ILE B CA 1
ATOM 1871 C C . ILE B 1 31 ? 23.859 4.656 -12 1 97.94 31 ILE B C 1
ATOM 1873 O O . ILE B 1 31 ? 24.219 4.395 -10.852 1 97.94 31 ILE B O 1
ATOM 1877 N N . GLU B 1 32 ? 24.172 5.781 -12.625 1 98.5 32 GLU B N 1
ATOM 1878 C CA . GLU B 1 32 ? 25.031 6.758 -11.969 1 98.5 32 GLU B CA 1
ATOM 1879 C C . GLU B 1 32 ? 24.266 7.59 -10.953 1 98.5 32 GLU B C 1
ATOM 1881 O O . GLU B 1 32 ? 23.062 7.812 -11.117 1 98.5 32 GLU B O 1
ATOM 1886 N N . LYS B 1 33 ? 25.031 7.988 -9.984 1 98.06 33 LYS B N 1
ATOM 1887 C CA . LYS B 1 33 ? 24.438 8.938 -9.047 1 98.06 33 LYS B CA 1
ATOM 1888 C C . LYS B 1 33 ? 23.781 10.102 -9.781 1 98.06 33 LYS B C 1
ATOM 1890 O O . LYS B 1 33 ? 24.391 10.711 -10.656 1 98.06 33 LYS B O 1
ATOM 1895 N N . GLY B 1 34 ? 22.547 10.328 -9.461 1 97.56 34 GLY B N 1
ATOM 1896 C CA . GLY B 1 34 ? 21.828 11.461 -10.039 1 97.56 34 GLY B CA 1
ATOM 1897 C C . GLY B 1 34 ? 21.078 11.102 -11.305 1 97.56 34 GLY B C 1
ATOM 1898 O O . GLY B 1 34 ? 20.25 11.875 -11.781 1 97.56 34 GLY B O 1
ATOM 1899 N N . GLU B 1 35 ? 21.359 9.945 -11.828 1 98.31 35 GLU B N 1
ATOM 1900 C CA . GLU B 1 35 ? 20.672 9.531 -13.047 1 98.31 35 GLU B CA 1
ATOM 1901 C C . GLU B 1 35 ? 19.188 9.273 -12.797 1 98.31 35 GLU B C 1
ATOM 1903 O O . GLU B 1 35 ? 18.828 8.602 -11.828 1 98.31 35 GLU B O 1
ATOM 1908 N N . VAL B 1 36 ? 18.344 9.797 -13.672 1 97.81 36 VAL B N 1
ATOM 1909 C CA . VAL B 1 36 ? 16.891 9.641 -13.555 1 97.81 36 VAL B CA 1
ATOM 1910 C C . VAL B 1 36 ? 16.438 8.422 -14.359 1 97.81 36 VAL B C 1
ATOM 1912 O O . VAL B 1 36 ? 16.734 8.312 -15.555 1 97.81 36 VAL B O 1
ATOM 1915 N N . LEU B 1 37 ? 15.812 7.531 -13.672 1 96.94 37 LEU B N 1
ATOM 1916 C CA . LEU B 1 37 ? 15.352 6.293 -14.289 1 96.94 37 LEU B CA 1
ATOM 1917 C C . LEU B 1 37 ? 13.938 6.438 -14.828 1 96.94 37 LEU B C 1
ATOM 1919 O O . LEU B 1 37 ? 13.531 5.711 -15.734 1 96.94 37 LEU B O 1
ATOM 1923 N N . LEU B 1 38 ? 13.211 7.285 -14.242 1 96.81 38 LEU B N 1
ATOM 1924 C CA . LEU B 1 38 ? 11.812 7.488 -14.586 1 96.81 38 LEU B CA 1
ATOM 1925 C C . LEU B 1 38 ? 11.391 8.938 -14.352 1 96.81 38 LEU B C 1
ATOM 1927 O O . LEU B 1 38 ? 11.766 9.539 -13.344 1 96.81 38 LEU B O 1
ATOM 1931 N N . ARG B 1 39 ? 10.633 9.477 -15.289 1 96.88 39 ARG B N 1
ATOM 1932 C CA . ARG B 1 39 ? 10.047 10.805 -15.18 1 96.88 39 ARG B CA 1
ATOM 1933 C C . ARG B 1 39 ? 8.531 10.758 -15.336 1 96.88 39 ARG B C 1
ATOM 1935 O O . ARG B 1 39 ? 8 9.891 -16.031 1 96.88 39 ARG B O 1
ATOM 1942 N N . PRO B 1 40 ? 7.949 11.719 -14.633 1 96.19 40 PRO B N 1
ATOM 1943 C CA . PRO B 1 40 ? 6.504 11.805 -14.852 1 96.19 40 PRO B CA 1
ATOM 1944 C C . PRO B 1 40 ? 6.137 11.852 -16.344 1 96.19 40 PRO B C 1
ATOM 1946 O O . PRO B 1 40 ? 6.82 12.508 -17.125 1 96.19 40 PRO B O 1
ATOM 1949 N N . GLY B 1 41 ? 5.074 11.133 -16.641 1 96.06 41 GLY B N 1
ATOM 1950 C CA . GLY B 1 41 ? 4.613 11.102 -18.016 1 96.06 41 GLY B CA 1
ATOM 1951 C C . GLY B 1 41 ? 5.164 9.93 -18.797 1 96.06 41 GLY B C 1
ATOM 1952 O O . GLY B 1 41 ? 4.641 9.586 -19.859 1 96.06 41 GLY B O 1
ATOM 1953 N N . GLU B 1 42 ? 6.195 9.289 -18.297 1 95.69 42 GLU B N 1
ATOM 1954 C CA . GLU B 1 42 ? 6.781 8.117 -18.938 1 95.69 42 GLU B CA 1
ATOM 1955 C C . GLU B 1 42 ? 6.145 6.828 -18.438 1 95.69 42 GLU B C 1
ATOM 1957 O O . GLU B 1 42 ? 5.5 6.816 -17.391 1 95.69 42 GLU B O 1
ATOM 1962 N N . VAL B 1 43 ? 6.301 5.805 -19.25 1 93.81 43 VAL B N 1
ATOM 1963 C CA . VAL B 1 43 ? 5.855 4.473 -18.859 1 93.81 43 VAL B CA 1
ATOM 1964 C C . VAL B 1 43 ? 7.066 3.553 -18.703 1 93.81 43 VAL B C 1
ATOM 1966 O O . VAL B 1 43 ? 7.859 3.396 -19.641 1 93.81 43 VAL B O 1
ATOM 1969 N N . CYS B 1 44 ? 7.215 3.078 -17.516 1 90.44 44 CYS B N 1
ATOM 1970 C CA . CYS B 1 44 ? 8.281 2.127 -17.219 1 90.44 44 CYS B CA 1
ATOM 1971 C C . CYS B 1 44 ? 7.711 0.748 -16.906 1 90.44 44 CYS B C 1
ATOM 1973 O O . CYS B 1 44 ? 6.953 0.582 -15.953 1 90.44 44 CYS B O 1
ATOM 1975 N N . ARG B 1 45 ? 8.156 -0.213 -17.625 1 89.38 45 ARG B N 1
ATOM 1976 C CA . ARG B 1 45 ? 7.555 -1.537 -17.5 1 89.38 45 ARG B CA 1
ATOM 1977 C C . ARG B 1 45 ? 8.391 -2.438 -16.594 1 89.38 45 ARG B C 1
ATOM 1979 O O . ARG B 1 45 ? 8.109 -3.631 -16.469 1 89.38 45 ARG B O 1
ATOM 1986 N N . HIS B 1 46 ? 9.398 -1.818 -15.969 1 93.06 46 HIS B N 1
ATOM 1987 C CA . HIS B 1 46 ? 10.266 -2.609 -15.102 1 93.06 46 HIS B CA 1
ATOM 1988 C C . HIS B 1 46 ? 10.227 -2.1 -13.664 1 93.06 46 HIS B C 1
ATOM 1990 O O . HIS B 1 46 ? 10.023 -0.905 -13.43 1 93.06 46 HIS B O 1
ATOM 1996 N N . SER B 1 47 ? 10.328 -3.049 -12.742 1 94.94 47 SER B N 1
ATOM 1997 C CA . SER B 1 47 ? 10.711 -2.746 -11.367 1 94.94 47 SER B CA 1
ATOM 1998 C C . SER B 1 47 ? 12.219 -2.875 -11.172 1 94.94 47 SER B C 1
ATOM 2000 O O . SER B 1 47 ? 12.883 -3.594 -11.914 1 94.94 47 SER B O 1
ATOM 2002 N N . PHE B 1 48 ? 12.703 -2.219 -10.219 1 97 48 PHE B N 1
ATOM 2003 C CA . PHE B 1 48 ? 14.148 -2.189 -10.016 1 97 48 PHE B CA 1
ATOM 2004 C C . PHE B 1 48 ? 14.523 -2.865 -8.703 1 97 48 PHE B C 1
ATOM 2006 O O . PHE B 1 48 ? 14.258 -2.33 -7.625 1 97 48 PHE B O 1
ATOM 2013 N N . PHE B 1 49 ? 15.125 -3.99 -8.797 1 96.88 49 PHE B N 1
ATOM 2014 C CA . PHE B 1 49 ? 15.758 -4.594 -7.629 1 96.88 49 PHE B CA 1
ATOM 2015 C C . PHE B 1 49 ? 17.141 -4 -7.402 1 96.88 49 PHE B C 1
ATOM 2017 O O . PHE B 1 49 ? 17.984 -4.02 -8.297 1 96.88 49 PHE B O 1
ATOM 2024 N N . ILE B 1 50 ? 17.375 -3.562 -6.199 1 97.5 50 ILE B N 1
ATOM 2025 C CA . ILE B 1 50 ? 18.625 -2.879 -5.93 1 97.5 50 ILE B CA 1
ATOM 2026 C C . ILE B 1 50 ? 19.672 -3.887 -5.465 1 97.5 50 ILE B C 1
ATOM 2028 O O . ILE B 1 50 ? 19.594 -4.391 -4.34 1 97.5 50 ILE B O 1
ATOM 2032 N N . GLU B 1 51 ? 20.609 -4.121 -6.332 1 97.31 51 GLU B N 1
ATOM 2033 C CA . GLU B 1 51 ? 21.734 -4.973 -6.004 1 97.31 51 GLU B CA 1
ATOM 2034 C C . GLU B 1 51 ? 22.719 -4.262 -5.066 1 97.31 51 GLU B C 1
ATOM 2036 O O . GLU B 1 51 ? 23.156 -4.844 -4.074 1 97.31 51 GLU B O 1
ATOM 2041 N N . ASN B 1 52 ? 23.016 -3.111 -5.426 1 96.75 52 ASN B N 1
ATOM 2042 C CA . ASN B 1 52 ? 23.891 -2.225 -4.664 1 96.75 52 ASN B CA 1
ATOM 2043 C C . ASN B 1 52 ? 23.562 -0.756 -4.938 1 96.75 52 ASN B C 1
ATOM 2045 O O . ASN B 1 52 ? 23.453 -0.35 -6.098 1 96.75 52 ASN B O 1
ATOM 2049 N N . GLY B 1 53 ? 23.469 -0.026 -3.783 1 97.25 53 GLY B N 1
ATOM 2050 C CA . GLY B 1 53 ? 23.203 1.395 -3.947 1 97.25 53 GLY B CA 1
ATOM 2051 C C . GLY B 1 53 ? 21.875 1.832 -3.342 1 97.25 53 GLY B C 1
ATOM 2052 O O . GLY B 1 53 ? 21.453 1.284 -2.326 1 97.25 53 GLY B O 1
ATOM 2053 N N . LEU B 1 54 ? 21.328 2.98 -3.895 1 98.12 54 LEU B N 1
ATOM 2054 C CA . LEU B 1 54 ? 20.172 3.611 -3.268 1 98.12 54 LEU B CA 1
ATOM 2055 C C . LEU B 1 54 ? 19.375 4.406 -4.289 1 98.12 54 LEU B C 1
ATOM 2057 O O . LEU B 1 54 ? 19.906 5.285 -4.965 1 98.12 54 LEU B O 1
ATOM 2061 N N . LEU B 1 55 ? 18.094 4.023 -4.387 1 98.25 55 LEU B N 1
ATOM 2062 C CA . LEU B 1 55 ? 17.156 4.762 -5.23 1 98.25 55 LEU B CA 1
ATOM 2063 C C . LEU B 1 55 ? 16.141 5.508 -4.383 1 98.25 55 LEU B C 1
ATOM 2065 O O . LEU B 1 55 ? 15.93 5.172 -3.213 1 98.25 55 LEU B O 1
ATOM 2069 N N . ARG B 1 56 ? 15.578 6.527 -4.965 1 98.12 56 ARG B N 1
ATOM 2070 C CA . ARG B 1 56 ? 14.406 7.172 -4.383 1 98.12 56 ARG B CA 1
ATOM 2071 C C . ARG B 1 56 ? 13.32 7.383 -5.426 1 98.12 56 ARG B C 1
ATOM 2073 O O . ARG B 1 56 ? 13.609 7.496 -6.621 1 98.12 56 ARG B O 1
ATOM 2080 N N . SER B 1 57 ? 12.117 7.348 -5.012 1 97.75 57 SER B N 1
ATOM 2081 C CA . SER B 1 57 ? 10.961 7.801 -5.777 1 97.75 57 SER B CA 1
ATOM 2082 C C . SER B 1 57 ? 10.328 9.031 -5.137 1 97.75 57 SER B C 1
ATOM 2084 O O . SER B 1 57 ? 10.25 9.133 -3.912 1 97.75 57 SER B O 1
ATOM 2086 N N . TYR B 1 58 ? 9.914 9.961 -5.988 1 98 58 TYR B N 1
ATOM 2087 C CA . TYR B 1 58 ? 9.398 11.219 -5.441 1 98 58 TYR B CA 1
ATOM 2088 C C . TYR B 1 58 ? 8.539 11.945 -6.465 1 98 58 TYR B C 1
ATOM 2090 O O . TYR B 1 58 ? 8.555 11.609 -7.648 1 98 58 TYR B O 1
ATOM 2098 N N . THR B 1 59 ? 7.762 12.797 -5.965 1 97.38 59 THR B N 1
ATOM 2099 C CA . THR B 1 59 ? 7 13.719 -6.797 1 97.38 59 THR B CA 1
ATOM 2100 C C . THR B 1 59 ? 7.449 15.164 -6.559 1 97.38 59 THR B C 1
ATOM 2102 O O . THR B 1 59 ? 8.141 15.445 -5.578 1 97.38 59 THR B O 1
ATOM 2105 N N . VAL B 1 60 ? 7.133 16.016 -7.492 1 96.5 60 VAL B N 1
ATOM 2106 C CA . VAL B 1 60 ? 7.418 17.438 -7.375 1 96.5 60 VAL B CA 1
ATOM 2107 C C . VAL B 1 60 ? 6.117 18.234 -7.469 1 96.5 60 VAL B C 1
ATOM 2109 O O . VAL B 1 60 ? 5.332 18.047 -8.398 1 96.5 60 VAL B O 1
ATOM 2112 N N . ASP B 1 61 ? 5.91 19.047 -6.48 1 93.06 61 ASP B N 1
ATOM 2113 C CA . ASP B 1 61 ? 4.668 19.812 -6.512 1 93.06 61 ASP B CA 1
ATOM 2114 C C . ASP B 1 61 ? 4.805 21.047 -7.398 1 93.06 61 ASP B C 1
ATOM 2116 O O . ASP B 1 61 ? 5.84 21.25 -8.039 1 93.06 61 ASP B O 1
ATOM 2120 N N . ASP B 1 62 ? 3.723 21.859 -7.438 1 90.06 62 ASP B N 1
ATOM 2121 C CA . ASP B 1 62 ? 3.668 23 -8.336 1 90.06 62 ASP B CA 1
ATOM 2122 C C . ASP B 1 62 ? 4.719 24.047 -7.961 1 90.06 62 ASP B C 1
ATOM 2124 O O . ASP B 1 62 ? 5.16 24.828 -8.812 1 90.06 62 ASP B O 1
ATOM 2128 N N . ALA B 1 63 ? 5.121 24.094 -6.77 1 91.94 63 ALA B N 1
ATOM 2129 C CA . ALA B 1 63 ? 6.113 25.047 -6.285 1 91.94 63 ALA B CA 1
ATOM 2130 C C . ALA B 1 63 ? 7.527 24.516 -6.469 1 91.94 63 ALA B C 1
ATOM 2132 O O . ALA B 1 63 ? 8.5 25.172 -6.109 1 91.94 63 ALA B O 1
ATOM 2133 N N . GLY B 1 64 ? 7.652 23.312 -6.941 1 93.19 64 GLY B N 1
ATOM 2134 C CA . GLY B 1 64 ? 8.953 22.734 -7.203 1 93.19 64 GLY B CA 1
ATOM 2135 C C . GLY B 1 64 ? 9.492 21.922 -6.031 1 93.19 64 GLY B C 1
ATOM 2136 O O . GLY B 1 64 ? 10.625 21.453 -6.066 1 93.19 64 GLY B O 1
ATOM 2137 N N . LYS B 1 65 ? 8.719 21.828 -5.051 1 95.19 65 LYS B N 1
ATOM 2138 C CA . LYS B 1 65 ? 9.148 21.062 -3.875 1 95.19 65 LYS B CA 1
ATOM 2139 C C . LYS B 1 65 ? 9.062 19.562 -4.125 1 95.19 65 LYS B C 1
ATOM 2141 O O . LYS B 1 65 ? 8.055 19.078 -4.652 1 95.19 65 LYS B O 1
ATOM 2146 N N . GLU B 1 66 ? 10.117 18.844 -3.699 1 96.81 66 GLU B N 1
ATOM 2147 C CA . GLU B 1 66 ? 10.148 17.391 -3.832 1 96.81 66 GLU B CA 1
ATOM 2148 C C . GLU B 1 66 ? 9.508 16.703 -2.625 1 96.81 66 GLU B C 1
ATOM 2150 O O . GLU B 1 66 ? 9.742 17.109 -1.482 1 96.81 66 GLU B O 1
ATOM 2155 N N . HIS B 1 67 ? 8.695 15.766 -2.852 1 97.81 67 HIS B N 1
ATOM 2156 C CA . HIS B 1 67 ? 8.086 14.922 -1.833 1 97.81 67 HIS B CA 1
ATOM 2157 C C . HIS B 1 67 ? 8.492 13.461 -2.014 1 97.81 67 HIS B C 1
ATOM 2159 O O . HIS B 1 67 ? 8.062 12.805 -2.965 1 97.81 67 HIS B O 1
ATOM 2165 N N . ILE B 1 68 ? 9.289 12.969 -1.123 1 97.94 68 ILE B N 1
ATOM 2166 C CA . ILE B 1 68 ? 9.844 11.625 -1.247 1 97.94 68 ILE B CA 1
ATOM 2167 C C . ILE B 1 68 ? 8.797 10.594 -0.843 1 97.94 68 ILE B C 1
ATOM 2169 O O . ILE B 1 68 ? 8.227 10.672 0.245 1 97.94 68 ILE B O 1
ATOM 2173 N N . ILE B 1 69 ? 8.617 9.672 -1.7 1 97.12 69 ILE B N 1
ATOM 2174 C CA . ILE B 1 69 ? 7.625 8.625 -1.485 1 97.12 69 ILE B CA 1
ATOM 2175 C C . ILE B 1 69 ? 8.305 7.391 -0.892 1 97.12 69 ILE B C 1
ATOM 2177 O O . ILE B 1 69 ? 7.77 6.758 0.019 1 97.12 69 ILE B O 1
ATOM 2181 N N . GLN B 1 70 ? 9.43 7.062 -1.376 1 96.25 70 GLN B N 1
ATOM 2182 C CA . GLN B 1 70 ? 10.094 5.844 -0.936 1 96.25 70 GLN B CA 1
ATOM 2183 C C . GLN B 1 70 ? 11.594 5.906 -1.197 1 96.25 70 GLN B C 1
ATOM 2185 O O . GLN B 1 70 ? 12.039 6.555 -2.15 1 96.25 70 GLN B O 1
ATOM 2190 N N . PHE B 1 71 ? 12.297 5.301 -0.256 1 97.06 71 PHE B N 1
ATOM 2191 C CA . PHE B 1 71 ? 13.688 4.938 -0.515 1 97.06 71 PHE B CA 1
ATOM 2192 C C . PHE B 1 71 ? 13.812 3.441 -0.774 1 97.06 71 PHE B C 1
ATOM 2194 O O . PHE B 1 71 ? 13.039 2.645 -0.237 1 97.06 71 PHE B O 1
ATOM 2201 N N . GLY B 1 72 ? 14.688 3.115 -1.626 1 96.44 72 GLY B N 1
ATOM 2202 C CA . GLY B 1 72 ? 15.031 1.718 -1.835 1 96.44 72 GLY B CA 1
ATOM 2203 C C . GLY B 1 72 ? 16.531 1.459 -1.786 1 96.44 72 GLY B C 1
ATOM 2204 O O . GLY B 1 72 ? 17.281 2.02 -2.578 1 96.44 72 GLY B O 1
ATOM 2205 N N . SER B 1 73 ? 16.922 0.676 -0.771 1 95.94 73 SER B N 1
ATOM 2206 C CA . SER B 1 73 ? 18.312 0.271 -0.661 1 95.94 73 SER B CA 1
ATOM 2207 C C . SER B 1 73 ? 18.5 -1.193 -1.046 1 95.94 73 SER B C 1
ATOM 2209 O O . SER B 1 73 ? 17.609 -1.795 -1.657 1 95.94 73 SER B O 1
ATOM 2211 N N . GLU B 1 74 ? 19.641 -1.771 -0.784 1 95.38 74 GLU B N 1
ATOM 2212 C CA . GLU B 1 74 ? 19.969 -3.131 -1.198 1 95.38 74 GLU B CA 1
ATOM 2213 C C . GLU B 1 74 ? 18.859 -4.113 -0.793 1 95.38 74 GLU B C 1
ATOM 2215 O O . GLU B 1 74 ? 18.375 -4.07 0.336 1 95.38 74 GLU B O 1
ATOM 2220 N N . ASN B 1 75 ? 18.391 -4.926 -1.781 1 92.5 75 ASN B N 1
ATOM 2221 C CA . ASN B 1 75 ? 17.438 -6.008 -1.6 1 92.5 75 ASN B CA 1
ATOM 2222 C C . ASN B 1 75 ? 16 -5.496 -1.624 1 92.5 75 ASN B C 1
ATOM 2224 O O . ASN B 1 75 ? 15.055 -6.266 -1.428 1 92.5 75 ASN B O 1
ATOM 2228 N N . TRP B 1 76 ? 15.898 -4.211 -1.841 1 92.31 76 TRP B N 1
ATOM 2229 C CA . TRP B 1 76 ? 14.562 -3.656 -2.037 1 92.31 76 TRP B CA 1
ATOM 2230 C C . TRP B 1 76 ? 14.211 -3.592 -3.52 1 92.31 76 TRP B C 1
ATOM 2232 O O . TRP B 1 76 ? 15.094 -3.686 -4.379 1 92.31 76 TRP B O 1
ATOM 2242 N N . ILE B 1 77 ? 12.945 -3.523 -3.785 1 93.75 77 ILE B N 1
ATOM 2243 C CA . ILE B 1 77 ? 12.43 -3.312 -5.129 1 93.75 77 ILE B CA 1
ATOM 2244 C C . ILE B 1 77 ? 11.703 -1.969 -5.199 1 93.75 77 ILE B C 1
ATOM 2246 O O . ILE B 1 77 ? 10.852 -1.67 -4.359 1 93.75 77 ILE B O 1
ATOM 2250 N N . VAL B 1 78 ? 12.102 -1.133 -6.09 1 95.62 78 VAL B N 1
ATOM 2251 C CA . VAL B 1 78 ? 11.445 0.146 -6.34 1 95.62 78 VAL B CA 1
ATOM 2252 C C . VAL B 1 78 ? 10.719 0.1 -7.68 1 95.62 78 VAL B C 1
ATOM 2254 O O . VAL B 1 78 ? 11.273 -0.366 -8.68 1 95.62 78 VAL B O 1
ATOM 2257 N N . SER B 1 79 ? 9.523 0.487 -7.688 1 93.88 79 SER B N 1
ATOM 2258 C CA . SER B 1 79 ? 8.742 0.444 -8.914 1 93.88 79 SER B CA 1
ATOM 2259 C C . SER B 1 79 ? 7.629 1.489 -8.891 1 93.88 79 SER B C 1
ATOM 2261 O O . SER B 1 79 ? 7.152 1.878 -7.824 1 93.88 79 SER B O 1
ATOM 2263 N N . ASP B 1 80 ? 7.398 1.999 -10.086 1 93.38 80 ASP B N 1
ATOM 2264 C CA . ASP B 1 80 ? 6.125 2.688 -10.273 1 93.38 80 ASP B CA 1
ATOM 2265 C C . ASP B 1 80 ? 5.035 1.715 -10.727 1 93.38 80 ASP B C 1
ATOM 2267 O O . ASP B 1 80 ? 5.055 1.244 -11.867 1 93.38 80 ASP B O 1
ATOM 2271 N N . ARG B 1 81 ? 4.145 1.519 -9.875 1 89.88 81 ARG B N 1
ATOM 2272 C CA . ARG B 1 81 ? 3.156 0.475 -10.133 1 89.88 81 ARG B CA 1
ATOM 2273 C C . ARG B 1 81 ? 2.223 0.874 -11.273 1 89.88 81 ARG B C 1
ATOM 2275 O O . ARG B 1 81 ? 1.753 0.018 -12.023 1 89.88 81 ARG B O 1
ATOM 2282 N N . SER B 1 82 ? 1.907 2.148 -11.359 1 91.25 82 SER B N 1
ATOM 2283 C CA . SER B 1 82 ? 1.068 2.609 -12.461 1 91.25 82 SER B CA 1
ATOM 2284 C C . SER B 1 82 ? 1.668 2.227 -13.812 1 91.25 82 SER B C 1
ATOM 2286 O O . SER B 1 82 ? 0.961 1.734 -14.695 1 91.25 82 SER B O 1
ATOM 2288 N N . SER B 1 83 ? 2.943 2.393 -13.898 1 88.38 83 SER B N 1
ATOM 2289 C CA . SER B 1 83 ? 3.633 2.092 -15.148 1 88.38 83 SER B CA 1
ATOM 2290 C C . SER B 1 83 ? 3.885 0.594 -15.297 1 88.38 83 SER B C 1
ATOM 2292 O O . SER B 1 83 ? 3.547 -0.002 -16.328 1 88.38 83 SER B O 1
ATOM 2294 N N . ALA B 1 84 ? 4.379 0.033 -14.289 1 88.38 84 ALA B N 1
ATOM 2295 C CA . ALA B 1 84 ? 4.895 -1.329 -14.375 1 88.38 84 ALA B CA 1
ATOM 2296 C C . ALA B 1 84 ? 3.762 -2.338 -14.531 1 88.38 84 ALA B C 1
ATOM 2298 O O . ALA B 1 84 ? 3.92 -3.367 -15.188 1 88.38 84 ALA B O 1
ATOM 2299 N N . PHE B 1 85 ? 2.57 -1.998 -13.977 1 89.44 85 PHE B N 1
ATOM 2300 C CA . PHE B 1 85 ? 1.548 -3.037 -13.938 1 89.44 85 PHE B CA 1
ATOM 2301 C C . PHE B 1 85 ? 0.264 -2.559 -14.602 1 89.44 85 PHE B C 1
ATOM 2303 O O . PHE B 1 85 ? -0.585 -3.369 -14.977 1 89.44 85 PHE B O 1
ATOM 2310 N N . PHE B 1 86 ? 0.117 -1.309 -14.82 1 90.31 86 PHE B N 1
ATOM 2311 C CA . PHE B 1 86 ? -1.149 -0.824 -15.352 1 90.31 86 PHE B CA 1
ATOM 2312 C C . PHE B 1 86 ? -0.926 -0.027 -16.641 1 90.31 86 PHE B C 1
ATOM 2314 O O . PHE B 1 86 ? -1.864 0.559 -17.172 1 90.31 86 PHE B O 1
ATOM 2321 N N . ASN B 1 87 ? 0.265 0.035 -17.062 1 90.25 87 ASN B N 1
ATOM 2322 C CA . ASN B 1 87 ? 0.651 0.669 -18.312 1 90.25 87 ASN B CA 1
ATOM 2323 C C . ASN B 1 87 ? 0.153 2.109 -18.391 1 90.25 87 ASN B C 1
ATOM 2325 O O . ASN B 1 87 ? -0.317 2.553 -19.438 1 90.25 87 ASN B O 1
ATOM 2329 N N . GLU B 1 88 ? 0.17 2.779 -17.328 1 93 88 GLU B N 1
ATOM 2330 C CA . GLU B 1 88 ? -0.187 4.191 -17.234 1 93 88 GLU B CA 1
ATOM 2331 C C . GLU B 1 88 ? 1.048 5.059 -17 1 93 88 GLU B C 1
ATOM 2333 O O . GLU B 1 88 ? 2.02 4.613 -16.391 1 93 88 GLU B O 1
ATOM 2338 N N . PRO B 1 89 ? 0.95 6.266 -17.547 1 95.12 89 PRO B N 1
ATOM 2339 C CA . PRO B 1 89 ? 2.084 7.16 -17.281 1 95.12 89 PRO B CA 1
ATOM 2340 C C . PRO B 1 89 ? 2.328 7.395 -15.797 1 95.12 89 PRO B C 1
ATOM 2342 O O . PRO B 1 89 ? 1.379 7.441 -15.016 1 95.12 89 PRO B O 1
ATOM 2345 N N . SER B 1 90 ? 3.592 7.555 -15.531 1 94.44 90 SER B N 1
ATOM 2346 C CA . SER B 1 90 ? 3.988 7.719 -14.141 1 94.44 90 SER B CA 1
ATOM 2347 C C . SER B 1 90 ? 3.732 9.148 -13.656 1 94.44 90 SER B C 1
ATOM 2349 O O . SER B 1 90 ? 3.785 10.094 -14.445 1 94.44 90 SER B O 1
ATOM 2351 N N . ASP B 1 91 ? 3.5 9.25 -12.352 1 92.81 91 ASP B N 1
ATOM 2352 C CA . ASP B 1 91 ? 3.482 10.555 -11.688 1 92.81 91 ASP B CA 1
ATOM 2353 C C . ASP B 1 91 ? 4.766 10.781 -10.891 1 92.81 91 ASP B C 1
ATOM 2355 O O . ASP B 1 91 ? 4.953 11.844 -10.297 1 92.81 91 ASP B O 1
ATOM 2359 N N . LEU B 1 92 ? 5.656 9.781 -10.977 1 95.25 92 LEU B N 1
ATOM 2360 C CA . LEU B 1 92 ? 6.785 9.812 -10.047 1 95.25 92 LEU B CA 1
ATOM 2361 C C . LEU B 1 92 ? 8.102 9.953 -10.797 1 95.25 92 LEU B C 1
ATOM 2363 O O . LEU B 1 92 ? 8.203 9.562 -11.969 1 95.25 92 LEU B O 1
ATOM 2367 N N . PHE B 1 93 ? 9.039 10.508 -10.078 1 97.69 93 PHE B N 1
ATOM 2368 C CA . PHE B 1 93 ? 10.438 10.359 -10.438 1 97.69 93 PHE B CA 1
ATOM 2369 C C . PHE B 1 93 ? 11.062 9.172 -9.727 1 97.69 93 PHE B C 1
ATOM 2371 O O . PHE B 1 93 ? 10.727 8.883 -8.57 1 97.69 93 PHE B O 1
ATOM 2378 N N . ILE B 1 94 ? 11.93 8.516 -10.367 1 98.12 94 ILE B N 1
ATOM 2379 C CA . ILE B 1 94 ? 12.852 7.586 -9.734 1 98.12 94 ILE B CA 1
ATOM 2380 C C . ILE B 1 94 ? 14.281 7.914 -10.156 1 98.12 94 ILE B C 1
ATOM 2382 O O . ILE B 1 94 ? 14.578 8.039 -11.344 1 98.12 94 ILE B O 1
ATOM 2386 N N . ASP B 1 95 ? 15.117 8.102 -9.227 1 98.38 95 ASP B N 1
ATOM 2387 C CA . ASP B 1 95 ? 16.516 8.375 -9.57 1 98.38 95 ASP B CA 1
ATOM 2388 C C . ASP B 1 95 ? 17.453 7.785 -8.531 1 98.38 95 ASP B C 1
ATOM 2390 O O . ASP B 1 95 ? 17.016 7.199 -7.539 1 98.38 95 ASP B O 1
ATOM 2394 N N . ALA B 1 96 ? 18.734 7.781 -8.883 1 98.62 96 ALA B N 1
ATOM 2395 C CA . ALA B 1 96 ? 19.766 7.203 -8.023 1 98.62 96 ALA B CA 1
ATOM 2396 C C . ALA B 1 96 ? 20.391 8.266 -7.121 1 98.62 96 ALA B C 1
ATOM 2398 O O . ALA B 1 96 ? 20.906 9.281 -7.609 1 98.62 96 ALA B O 1
ATOM 2399 N N . ILE B 1 97 ? 20.391 7.98 -5.824 1 97.69 97 ILE B N 1
ATOM 2400 C CA . ILE B 1 97 ? 21.016 8.875 -4.855 1 97.69 97 ILE B CA 1
ATOM 2401 C C . ILE B 1 97 ? 22.516 8.594 -4.789 1 97.69 97 ILE B C 1
ATOM 2403 O O . ILE B 1 97 ? 23.297 9.461 -4.414 1 97.69 97 ILE B O 1
ATOM 2407 N N . GLU B 1 98 ? 22.844 7.355 -5.074 1 97.88 98 GLU B N 1
ATOM 2408 C CA . GLU B 1 98 ? 24.203 6.828 -5.195 1 97.88 98 GLU B CA 1
ATOM 2409 C C . GLU B 1 98 ? 24.375 6.031 -6.484 1 97.88 98 GLU B C 1
ATOM 2411 O O . GLU B 1 98 ? 23.391 5.691 -7.145 1 97.88 98 GLU B O 1
ATOM 2416 N N . ASP B 1 99 ? 25.719 5.816 -6.816 1 98.5 99 ASP B N 1
ATOM 2417 C CA . ASP B 1 99 ? 25.906 4.793 -7.844 1 98.5 99 ASP B CA 1
ATOM 2418 C C . ASP B 1 99 ? 25.203 3.496 -7.469 1 98.5 99 ASP B C 1
ATOM 2420 O O . ASP B 1 99 ? 25.375 2.988 -6.359 1 98.5 99 ASP B O 1
ATOM 2424 N N . THR B 1 100 ? 24.328 3.09 -8.391 1 98.31 100 THR B N 1
ATOM 2425 C CA . THR B 1 100 ? 23.438 1.999 -8.039 1 98.31 100 THR B CA 1
ATOM 2426 C C . THR B 1 100 ? 23.453 0.912 -9.109 1 98.31 100 THR B C 1
ATOM 2428 O O . THR B 1 100 ? 23.484 1.211 -10.305 1 98.31 100 THR B O 1
ATOM 2431 N N . GLU B 1 101 ? 23.578 -0.284 -8.695 1 98.38 101 GLU B N 1
ATOM 2432 C CA . GLU B 1 101 ? 23.375 -1.454 -9.547 1 98.38 101 GLU B CA 1
ATOM 2433 C C . GLU B 1 101 ? 21.984 -2.059 -9.344 1 98.38 101 GLU B C 1
ATOM 2435 O O . GLU B 1 101 ? 21.594 -2.346 -8.219 1 98.38 101 GLU B O 1
ATOM 2440 N N . VAL B 1 102 ? 21.266 -2.246 -10.469 1 97.81 102 VAL B N 1
ATOM 2441 C CA . VAL B 1 102 ? 19.906 -2.738 -10.328 1 97.81 102 VAL B CA 1
ATOM 2442 C C . VAL B 1 102 ? 19.688 -3.93 -11.258 1 97.81 102 VAL B C 1
ATOM 2444 O O . VAL B 1 102 ? 20.391 -4.094 -12.25 1 97.81 102 VAL B O 1
ATOM 2447 N N . VAL B 1 103 ? 18.812 -4.785 -10.852 1 97.19 103 VAL B N 1
ATOM 2448 C CA . VAL B 1 103 ? 18.234 -5.797 -11.727 1 97.19 103 VAL B CA 1
ATOM 2449 C C . VAL B 1 103 ? 16.844 -5.344 -12.203 1 97.19 103 VAL B C 1
ATOM 2451 O O . VAL B 1 103 ? 16 -4.965 -11.391 1 97.19 103 VAL B O 1
ATOM 2454 N N . LEU B 1 104 ? 16.625 -5.355 -13.477 1 96 104 LEU B N 1
ATOM 2455 C CA . LEU B 1 104 ? 15.328 -4.996 -14.055 1 96 104 LEU B CA 1
ATOM 2456 C C . LEU B 1 104 ? 14.383 -6.188 -14.047 1 96 104 LEU B C 1
ATOM 2458 O O . LEU B 1 104 ? 14.664 -7.223 -14.656 1 96 104 LEU B O 1
ATOM 2462 N N . ILE B 1 105 ? 13.289 -5.996 -13.344 1 94.25 105 ILE B N 1
ATOM 2463 C CA . ILE B 1 105 ? 12.312 -7.066 -13.203 1 94.25 105 ILE B CA 1
ATOM 2464 C C . ILE B 1 105 ? 11.023 -6.68 -13.93 1 94.25 105 ILE B C 1
ATOM 2466 O O . ILE B 1 105 ? 10.367 -5.699 -13.562 1 94.25 105 ILE B O 1
ATOM 2470 N N . SER B 1 106 ? 10.641 -7.461 -14.867 1 91.88 106 SER B N 1
ATOM 2471 C CA . SER B 1 106 ? 9.398 -7.184 -15.594 1 91.88 106 SER B CA 1
ATOM 2472 C C . SER B 1 106 ? 8.219 -7.906 -14.961 1 91.88 106 SER B C 1
ATOM 2474 O O . SER B 1 106 ? 8.398 -8.852 -14.195 1 91.88 106 SER B O 1
ATOM 2476 N N . SER B 1 107 ? 7 -7.41 -15.305 1 88.5 107 SER B N 1
ATOM 2477 C CA . SER B 1 107 ? 5.805 -8.117 -14.852 1 88.5 107 SER B CA 1
ATOM 2478 C C . SER B 1 107 ? 5.758 -9.539 -15.406 1 88.5 107 SER B C 1
ATOM 2480 O O . SER B 1 107 ? 5.289 -10.453 -14.734 1 88.5 107 SER B O 1
ATOM 2482 N N . ASP B 1 108 ? 6.273 -9.734 -16.594 1 89.06 108 ASP B N 1
ATOM 2483 C CA . ASP B 1 108 ? 6.328 -11.062 -17.203 1 89.06 108 ASP B CA 1
ATOM 2484 C C . ASP B 1 108 ? 7.227 -12 -16.406 1 89.06 108 ASP B C 1
ATOM 2486 O O . ASP B 1 108 ? 6.902 -13.18 -16.234 1 89.06 108 ASP B O 1
ATOM 2490 N N . PHE B 1 109 ? 8.312 -11.43 -15.969 1 91.62 109 PHE B N 1
ATOM 2491 C CA . PHE B 1 109 ? 9.219 -12.234 -15.156 1 91.62 109 PHE B CA 1
ATOM 2492 C C . PHE B 1 109 ? 8.516 -12.727 -13.891 1 91.62 109 PHE B C 1
ATOM 2494 O O . PHE B 1 109 ? 8.617 -13.906 -13.539 1 91.62 109 PHE B O 1
ATOM 2501 N N . ILE B 1 110 ? 7.832 -11.867 -13.211 1 90.31 110 ILE B N 1
ATOM 2502 C CA . ILE B 1 110 ? 7.152 -12.211 -11.969 1 90.31 110 ILE B CA 1
ATOM 2503 C C . ILE B 1 110 ? 6.113 -13.297 -12.234 1 90.31 110 ILE B C 1
ATOM 2505 O O . ILE B 1 110 ? 6.023 -14.281 -11.492 1 90.31 110 ILE B O 1
ATOM 2509 N N . ASN B 1 111 ? 5.371 -13.117 -13.289 1 89.25 111 ASN B N 1
ATOM 2510 C CA . ASN B 1 111 ? 4.359 -14.102 -13.656 1 89.25 111 ASN B CA 1
ATOM 2511 C C . ASN B 1 111 ? 4.984 -15.461 -13.969 1 89.25 111 ASN B C 1
ATOM 2513 O O . ASN B 1 111 ? 4.508 -16.484 -13.492 1 89.25 111 ASN B O 1
ATOM 2517 N N . GLU B 1 112 ? 6 -15.414 -14.734 1 91.56 112 GLU B N 1
ATOM 2518 C CA . GLU B 1 112 ? 6.676 -16.641 -15.117 1 91.56 112 GLU B CA 1
ATOM 2519 C C . GLU B 1 112 ? 7.281 -17.344 -13.898 1 91.56 112 GLU B C 1
ATOM 2521 O O . GLU B 1 112 ? 7.145 -18.562 -13.742 1 91.56 112 GLU B O 1
ATOM 2526 N N . ALA B 1 113 ? 7.957 -16.562 -13.109 1 92.69 113 ALA B N 1
ATOM 2527 C CA . ALA B 1 113 ? 8.555 -17.125 -11.898 1 92.69 113 ALA B CA 1
ATOM 2528 C C . ALA B 1 113 ? 7.484 -17.734 -11 1 92.69 113 ALA B C 1
ATOM 2530 O O . ALA B 1 113 ? 7.703 -18.797 -10.406 1 92.69 113 ALA B O 1
ATOM 2531 N N . SER B 1 114 ? 6.328 -17.078 -10.922 1 90.94 114 SER B N 1
ATOM 2532 C CA . SER B 1 114 ? 5.23 -17.562 -10.094 1 90.94 114 SER B CA 1
ATOM 2533 C C . SER B 1 114 ? 4.637 -18.859 -10.656 1 90.94 114 SER B C 1
ATOM 2535 O O . SER B 1 114 ? 4.145 -19.703 -9.906 1 90.94 114 SER B O 1
ATOM 2537 N N . GLU B 1 115 ? 4.68 -18.969 -11.906 1 89.38 115 GLU B N 1
ATOM 2538 C CA . GLU B 1 115 ? 4.164 -20.172 -12.555 1 89.38 115 GLU B CA 1
ATOM 2539 C C . GLU B 1 115 ? 5.102 -21.359 -12.352 1 89.38 115 GLU B C 1
ATOM 2541 O O . GLU B 1 115 ? 4.652 -22.484 -12.141 1 89.38 115 GLU B O 1
ATOM 2546 N N . ILE B 1 116 ? 6.332 -21.062 -12.406 1 89.38 116 ILE B N 1
ATOM 2547 C CA . ILE B 1 116 ? 7.344 -22.125 -12.414 1 89.38 116 ILE B CA 1
ATOM 2548 C C . ILE B 1 116 ? 7.605 -22.594 -10.984 1 89.38 116 ILE B C 1
ATOM 2550 O O . ILE B 1 116 ? 7.867 -23.766 -10.75 1 89.38 116 ILE B O 1
ATOM 2554 N N . SER B 1 117 ? 7.52 -21.656 -10.07 1 91.62 117 SER B N 1
ATOM 2555 C CA . SER B 1 117 ? 7.922 -21.969 -8.695 1 91.62 117 SER B CA 1
ATOM 2556 C C . SER B 1 117 ? 6.832 -21.578 -7.703 1 91.62 117 SER B C 1
ATOM 2558 O O . SER B 1 117 ? 6.578 -20.391 -7.492 1 91.62 117 SER B O 1
ATOM 2560 N N . SER B 1 118 ? 6.312 -22.578 -7.035 1 89.31 118 SER B N 1
ATOM 2561 C CA . SER B 1 118 ? 5.312 -22.328 -6.004 1 89.31 118 SER B CA 1
ATOM 2562 C C . SER B 1 118 ? 5.914 -21.547 -4.832 1 89.31 118 SER B C 1
ATOM 2564 O O . SER B 1 118 ? 5.242 -20.719 -4.223 1 89.31 118 SER B O 1
ATOM 2566 N N . SER B 1 119 ? 7.141 -21.875 -4.586 1 91.81 119 SER B N 1
ATOM 2567 C CA . SER B 1 119 ? 7.824 -21.156 -3.51 1 91.81 119 SER B CA 1
ATOM 2568 C C . SER B 1 119 ? 7.949 -19.672 -3.816 1 91.81 119 SER B C 1
ATOM 2570 O O . SER B 1 119 ? 7.707 -18.828 -2.947 1 91.81 119 SER B O 1
ATOM 2572 N N . PHE B 1 120 ? 8.266 -19.375 -5.055 1 92.88 120 PHE B N 1
ATOM 2573 C CA . PHE B 1 120 ? 8.352 -17.984 -5.457 1 92.88 120 PHE B CA 1
ATOM 2574 C C . PHE B 1 120 ? 6.984 -17.312 -5.371 1 92.88 120 PHE B C 1
ATOM 2576 O O . PHE B 1 120 ? 6.871 -16.172 -4.887 1 92.88 120 PHE B O 1
ATOM 2583 N N . ARG B 1 121 ? 6.031 -18.016 -5.824 1 91.5 121 ARG B N 1
ATOM 2584 C CA . ARG B 1 121 ? 4.672 -17.484 -5.82 1 91.5 121 ARG B CA 1
ATOM 2585 C C . ARG B 1 121 ? 4.238 -17.094 -4.41 1 91.5 121 ARG B C 1
ATOM 2587 O O . ARG B 1 121 ? 3.703 -16.016 -4.191 1 91.5 121 ARG B O 1
ATOM 2594 N N . ASN B 1 122 ? 4.469 -17.953 -3.539 1 90.38 122 ASN B N 1
ATOM 2595 C CA . ASN B 1 122 ? 4.102 -17.719 -2.148 1 90.38 122 ASN B CA 1
ATOM 2596 C C . ASN B 1 122 ? 4.918 -16.578 -1.548 1 90.38 122 ASN B C 1
ATOM 2598 O O . ASN B 1 122 ? 4.375 -15.711 -0.86 1 90.38 122 ASN B O 1
ATOM 2602 N N . TYR B 1 123 ? 6.148 -16.625 -1.817 1 92.38 123 TYR B N 1
ATOM 2603 C CA . TYR B 1 123 ? 7.02 -15.562 -1.315 1 92.38 123 TYR B CA 1
ATOM 2604 C C . TYR B 1 123 ? 6.586 -14.203 -1.837 1 92.38 123 TYR B C 1
ATOM 2606 O O . TYR B 1 123 ? 6.504 -13.234 -1.075 1 92.38 123 TYR B O 1
ATOM 2614 N N . ASN B 1 124 ? 6.352 -14.172 -3.145 1 92.88 124 ASN B N 1
ATOM 2615 C CA . ASN B 1 124 ? 5.953 -12.922 -3.773 1 92.88 124 ASN B CA 1
ATOM 2616 C C . ASN B 1 124 ? 4.648 -12.391 -3.186 1 92.88 124 ASN B C 1
ATOM 2618 O O . ASN B 1 124 ? 4.508 -11.188 -2.959 1 92.88 124 ASN B O 1
ATOM 2622 N N . GLN B 1 125 ? 3.746 -13.258 -2.953 1 92.25 125 GLN B N 1
ATOM 2623 C CA . GLN B 1 125 ? 2.479 -12.883 -2.336 1 92.25 125 GLN B CA 1
ATOM 2624 C C . GLN B 1 125 ? 2.697 -12.281 -0.953 1 92.25 125 GLN B C 1
ATOM 2626 O O . GLN B 1 125 ? 2.117 -11.242 -0.624 1 92.25 125 GLN B O 1
ATOM 2631 N N . ILE B 1 126 ? 3.523 -12.852 -0.213 1 92 126 ILE B N 1
ATOM 2632 C CA . ILE B 1 126 ? 3.812 -12.383 1.138 1 92 126 ILE B CA 1
ATOM 2633 C C . ILE B 1 126 ? 4.535 -11.039 1.074 1 92 126 ILE B C 1
ATOM 2635 O O . ILE B 1 126 ? 4.258 -10.133 1.87 1 92 126 ILE B O 1
ATOM 2639 N N . ALA B 1 127 ? 5.414 -10.938 0.129 1 93.38 127 ALA B N 1
ATOM 2640 C CA . ALA B 1 127 ? 6.141 -9.68 -0.045 1 93.38 127 ALA B CA 1
ATOM 2641 C C . ALA B 1 127 ? 5.188 -8.539 -0.381 1 93.38 127 ALA B C 1
ATOM 2643 O O . ALA B 1 127 ? 5.336 -7.426 0.131 1 93.38 127 ALA B O 1
ATOM 2644 N N . LEU B 1 128 ? 4.219 -8.828 -1.224 1 94.44 128 LEU B N 1
ATOM 2645 C CA . LEU B 1 128 ? 3.225 -7.82 -1.588 1 94.44 128 LEU B CA 1
ATOM 2646 C C . LEU B 1 128 ? 2.365 -7.445 -0.385 1 94.44 128 LEU B C 1
ATOM 2648 O O . LEU B 1 128 ? 2.09 -6.266 -0.16 1 94.44 128 LEU B O 1
ATOM 2652 N N . GLN B 1 129 ? 1.976 -8.445 0.375 1 94 129 GLN B N 1
ATOM 2653 C CA . GLN B 1 129 ? 1.209 -8.18 1.588 1 94 129 GLN B CA 1
ATOM 2654 C C . GLN B 1 129 ? 2.006 -7.32 2.566 1 94 129 GLN B C 1
ATOM 2656 O O . GLN B 1 129 ? 1.461 -6.402 3.184 1 94 129 GLN B O 1
ATOM 2661 N N . ASN B 1 130 ? 3.24 -7.621 2.686 1 93.88 130 ASN B N 1
ATOM 2662 C CA . ASN B 1 130 ? 4.105 -6.852 3.57 1 93.88 130 ASN B CA 1
ATOM 2663 C C . ASN B 1 130 ? 4.25 -5.41 3.098 1 93.88 130 ASN B C 1
ATOM 2665 O O . ASN B 1 130 ? 4.285 -4.484 3.912 1 93.88 130 ASN B O 1
ATOM 2669 N N . HIS B 1 131 ? 4.395 -5.266 1.841 1 94.31 131 HIS B N 1
ATOM 2670 C CA . HIS B 1 131 ? 4.473 -3.926 1.274 1 94.31 131 HIS B CA 1
ATOM 2671 C C . HIS B 1 131 ? 3.217 -3.121 1.588 1 94.31 131 HIS B C 1
ATOM 2673 O O . HIS B 1 131 ? 3.303 -1.951 1.968 1 94.31 131 HIS B O 1
ATOM 2679 N N . ILE B 1 132 ? 2.086 -3.721 1.465 1 95.38 132 ILE B N 1
ATOM 2680 C CA . ILE B 1 132 ? 0.811 -3.082 1.771 1 95.38 132 ILE B CA 1
ATOM 2681 C C . ILE B 1 132 ? 0.759 -2.715 3.252 1 95.38 132 ILE B C 1
ATOM 2683 O O . ILE B 1 132 ? 0.36 -1.604 3.607 1 95.38 132 ILE B O 1
ATOM 2687 N N . ARG B 1 133 ? 1.197 -3.588 4.043 1 94 133 ARG B N 1
ATOM 2688 C CA . ARG B 1 133 ? 1.222 -3.352 5.484 1 94 133 ARG B CA 1
ATOM 2689 C C . ARG B 1 133 ? 2.09 -2.145 5.824 1 94 133 ARG B C 1
ATOM 2691 O O . ARG B 1 133 ? 1.687 -1.286 6.613 1 94 133 ARG B O 1
ATOM 2698 N N . HIS B 1 134 ? 3.215 -2.078 5.242 1 93.69 134 HIS B N 1
ATOM 2699 C CA . HIS B 1 134 ? 4.125 -0.967 5.492 1 93.69 134 HIS B CA 1
ATOM 2700 C C . HIS B 1 134 ? 3.52 0.356 5.035 1 93.69 134 HIS B C 1
ATOM 2702 O O . HIS B 1 134 ? 3.662 1.376 5.715 1 93.69 134 HIS B O 1
ATOM 2708 N N . GLN B 1 135 ? 2.9 0.322 3.898 1 95.44 135 GLN B N 1
ATOM 2709 C CA . GLN B 1 135 ? 2.283 1.546 3.4 1 95.44 135 GLN B CA 1
ATOM 2710 C C . GLN B 1 135 ? 1.115 1.974 4.285 1 95.44 135 GLN B C 1
ATOM 2712 O O . GLN B 1 135 ? 0.907 3.166 4.512 1 95.44 135 GLN B O 1
ATOM 2717 N N . GLN B 1 136 ? 0.353 0.987 4.727 1 95.19 136 GLN B N 1
ATOM 2718 C CA . GLN B 1 136 ? -0.741 1.294 5.645 1 95.19 136 GLN B CA 1
ATOM 2719 C C . GLN B 1 136 ? -0.219 1.938 6.926 1 95.19 136 GLN B C 1
ATOM 2721 O O . GLN B 1 136 ? -0.794 2.912 7.414 1 95.19 136 GLN B O 1
ATOM 2726 N N . LYS B 1 137 ? 0.837 1.39 7.457 1 94.19 137 LYS B N 1
ATOM 2727 C CA . LYS B 1 137 ? 1.463 1.961 8.641 1 94.19 137 LYS B CA 1
ATOM 2728 C C . LYS B 1 137 ? 1.932 3.391 8.383 1 94.19 137 LYS B C 1
ATOM 2730 O O . LYS B 1 137 ? 1.747 4.27 9.227 1 94.19 137 LYS B O 1
ATOM 2735 N N . ARG B 1 138 ? 2.506 3.594 7.281 1 95.88 138 ARG B N 1
ATOM 2736 C CA . ARG B 1 138 ? 2.967 4.926 6.902 1 95.88 138 ARG B CA 1
ATOM 2737 C C . ARG B 1 138 ? 1.802 5.91 6.828 1 95.88 138 ARG B C 1
ATOM 2739 O O . ARG B 1 138 ? 1.907 7.043 7.301 1 95.88 138 ARG B O 1
ATOM 2746 N N . ILE B 1 139 ? 0.749 5.492 6.23 1 96.94 139 ILE B N 1
ATOM 2747 C CA . ILE B 1 139 ? -0.448 6.324 6.148 1 96.94 139 ILE B CA 1
ATOM 2748 C C . ILE B 1 139 ? -0.926 6.684 7.551 1 96.94 139 ILE B C 1
ATOM 2750 O O . ILE B 1 139 ? -1.193 7.852 7.844 1 96.94 139 ILE B O 1
ATOM 2754 N N . ASN B 1 140 ? -0.974 5.715 8.383 1 95.94 140 ASN B N 1
ATOM 2755 C CA . ASN B 1 140 ? -1.396 5.953 9.758 1 95.94 140 ASN B CA 1
ATOM 2756 C C . ASN B 1 140 ? -0.472 6.941 10.469 1 95.94 140 ASN B C 1
ATOM 2758 O O . ASN B 1 140 ? -0.936 7.816 11.203 1 95.94 140 ASN B O 1
ATOM 2762 N N . LEU B 1 141 ? 0.802 6.766 10.297 1 96.38 141 LEU B N 1
ATOM 2763 C CA . LEU B 1 141 ? 1.771 7.668 10.906 1 96.38 141 LEU B CA 1
ATOM 2764 C C . LEU B 1 141 ? 1.577 9.094 10.414 1 96.38 141 LEU B C 1
ATOM 2766 O O . LEU B 1 141 ? 1.581 10.039 11.203 1 96.38 141 LEU B O 1
ATOM 2770 N N . LEU B 1 142 ? 1.352 9.289 9.141 1 96.81 142 LEU B N 1
ATOM 2771 C CA . LEU B 1 142 ? 1.171 10.617 8.555 1 96.81 142 LEU B CA 1
ATOM 2772 C C . LEU B 1 142 ? -0.098 11.273 9.086 1 96.81 142 LEU B C 1
ATOM 2774 O O . LEU B 1 142 ? -0.166 12.5 9.188 1 96.81 142 LEU B O 1
ATOM 2778 N N . LEU B 1 143 ? -1.06 10.422 9.453 1 95.88 143 LEU B N 1
ATOM 2779 C CA . LEU B 1 143 ? -2.352 10.93 9.906 1 95.88 143 LEU B CA 1
ATOM 2780 C C . LEU B 1 143 ? -2.307 11.281 11.391 1 95.88 143 LEU B C 1
ATOM 2782 O O . LEU B 1 143 ? -3.012 12.195 11.836 1 95.88 143 LEU B O 1
ATOM 2786 N N . SER B 1 144 ? -1.466 10.633 12.188 1 94.75 144 SER B N 1
ATOM 2787 C CA . SER B 1 144 ? -1.772 10.641 13.617 1 94.75 144 SER B CA 1
ATOM 2788 C C . SER B 1 144 ? -0.516 10.859 14.453 1 94.75 144 SER B C 1
ATOM 2790 O O . SER B 1 144 ? -0.601 11.172 15.641 1 94.75 144 SER B O 1
ATOM 2792 N N . ALA B 1 145 ? 0.66 10.586 13.883 1 94.94 145 ALA B N 1
ATOM 2793 C CA . ALA B 1 145 ? 1.856 10.508 14.719 1 94.94 145 ALA B CA 1
ATOM 2794 C C . ALA B 1 145 ? 2.594 11.844 14.75 1 94.94 145 ALA B C 1
ATOM 2796 O O . ALA B 1 145 ? 2.455 12.656 13.828 1 94.94 145 ALA B O 1
ATOM 2797 N N . SER B 1 146 ? 3.293 12.078 15.781 1 94.81 146 SER B N 1
ATOM 2798 C CA . SER B 1 146 ? 4.18 13.227 15.875 1 94.81 146 SER B CA 1
ATOM 2799 C C . SER B 1 146 ? 5.402 13.062 14.977 1 94.81 146 SER B C 1
ATOM 2801 O O . SER B 1 146 ? 5.715 11.945 14.547 1 94.81 146 SER B O 1
ATOM 2803 N N . ALA B 1 147 ? 6.031 14.148 14.742 1 95.75 147 ALA B N 1
ATOM 2804 C CA . ALA B 1 147 ? 7.27 14.117 13.969 1 95.75 147 ALA B CA 1
ATOM 2805 C C . ALA B 1 147 ? 8.289 13.18 14.602 1 95.75 147 ALA B C 1
ATOM 2807 O O . ALA B 1 147 ? 8.992 12.445 13.898 1 95.75 147 ALA B O 1
ATOM 2808 N N . GLU B 1 148 ? 8.375 13.219 15.875 1 96.12 148 GLU B N 1
ATOM 2809 C CA . GLU B 1 148 ? 9.312 12.367 16.594 1 96.12 148 GLU B CA 1
ATOM 2810 C C . GLU B 1 148 ? 9.008 10.891 16.359 1 96.12 148 GLU B C 1
ATOM 2812 O O . GLU B 1 148 ? 9.906 10.102 16.062 1 96.12 148 GLU B O 1
ATOM 2817 N N . ARG B 1 149 ? 7.785 10.531 16.516 1 95.56 149 ARG B N 1
ATOM 2818 C CA . ARG B 1 149 ? 7.383 9.141 16.328 1 95.56 149 ARG B CA 1
ATOM 2819 C C . ARG B 1 149 ? 7.613 8.695 14.891 1 95.56 149 ARG B C 1
ATOM 2821 O O . ARG B 1 149 ? 8.07 7.574 14.641 1 95.56 149 ARG B O 1
ATOM 2828 N N . ARG B 1 150 ? 7.297 9.578 13.969 1 96.94 150 ARG B N 1
ATOM 2829 C CA . ARG B 1 150 ? 7.547 9.273 12.562 1 96.94 150 ARG B CA 1
ATOM 2830 C C . ARG B 1 150 ? 9.031 9.055 12.305 1 96.94 150 ARG B C 1
ATOM 2832 O O . ARG B 1 150 ? 9.414 8.133 11.586 1 96.94 150 ARG B O 1
ATOM 2839 N N . TYR B 1 151 ? 9.867 9.867 12.914 1 96.81 151 TYR B N 1
ATOM 2840 C CA . TYR B 1 151 ? 11.305 9.75 12.727 1 96.81 151 TYR B CA 1
ATOM 2841 C C . TYR B 1 151 ? 11.828 8.445 13.328 1 96.81 151 TYR B C 1
ATOM 2843 O O . TYR B 1 151 ? 12.656 7.762 12.711 1 96.81 151 TYR B O 1
ATOM 2851 N N . MET B 1 152 ? 11.305 8.094 14.438 1 95.88 152 MET B N 1
ATOM 2852 C CA . MET B 1 152 ? 11.727 6.855 15.078 1 95.88 152 MET B CA 1
ATOM 2853 C C . MET B 1 152 ? 11.344 5.645 14.242 1 95.88 152 MET B C 1
ATOM 2855 O O . MET B 1 152 ? 12.117 4.691 14.133 1 95.88 152 MET B O 1
ATOM 2859 N N . ASN B 1 153 ? 10.172 5.676 13.711 1 95.25 153 ASN B N 1
ATOM 2860 C CA . ASN B 1 153 ? 9.758 4.598 12.82 1 95.25 153 ASN B CA 1
ATOM 2861 C C . ASN B 1 153 ? 10.641 4.531 11.57 1 95.25 153 ASN B C 1
ATOM 2863 O O . ASN B 1 153 ? 10.969 3.441 11.102 1 95.25 153 ASN B O 1
ATOM 2867 N N . PHE B 1 154 ? 11.016 5.668 11.086 1 96 154 PHE B N 1
ATOM 2868 C CA . PHE B 1 154 ? 11.883 5.746 9.914 1 96 154 PHE B CA 1
ATOM 2869 C C . PHE B 1 154 ? 13.219 5.062 10.188 1 96 154 PHE B C 1
ATOM 2871 O O . PHE B 1 154 ? 13.695 4.277 9.367 1 96 154 PHE B O 1
ATOM 2878 N N . ILE B 1 155 ? 13.734 5.359 11.297 1 94.44 155 ILE B N 1
ATOM 2879 C CA . ILE B 1 155 ? 15.039 4.82 11.648 1 94.44 155 ILE B CA 1
ATOM 2880 C C . ILE B 1 155 ? 14.953 3.303 11.789 1 94.44 155 ILE B C 1
ATOM 2882 O O . ILE B 1 155 ? 15.898 2.584 11.461 1 94.44 155 ILE B O 1
ATOM 2886 N N . LYS B 1 156 ? 13.875 2.834 12.273 1 92.75 156 LYS B N 1
ATOM 2887 C CA . LYS B 1 156 ? 13.672 1.394 12.414 1 92.75 156 LYS B CA 1
ATOM 2888 C C . LYS B 1 156 ? 13.531 0.723 11.055 1 92.75 156 LYS B C 1
ATOM 2890 O O . LYS B 1 156 ? 14.07 -0.36 10.828 1 92.75 156 LYS B O 1
ATOM 2895 N N . LEU B 1 157 ? 12.859 1.356 10.195 1 90.38 157 LEU B N 1
ATOM 2896 C CA . LEU B 1 157 ? 12.594 0.811 8.867 1 90.38 157 LEU B CA 1
ATOM 2897 C C . LEU B 1 157 ? 13.844 0.884 7.988 1 90.38 157 LEU B C 1
ATOM 2899 O O . LEU B 1 157 ? 14.109 -0.031 7.211 1 90.38 157 LEU B O 1
ATOM 2903 N N . TYR B 1 158 ? 14.453 2.031 8.141 1 91.12 158 TYR B N 1
ATOM 2904 C CA . TYR B 1 158 ? 15.648 2.301 7.348 1 91.12 158 TYR B CA 1
ATOM 2905 C C . TYR B 1 158 ? 16.859 2.516 8.242 1 91.12 158 TYR B C 1
ATOM 2907 O O . TYR B 1 158 ? 17.438 3.604 8.266 1 91.12 158 TYR B O 1
ATOM 2915 N N . PRO B 1 159 ? 17.375 1.519 8.789 1 88.25 159 PRO B N 1
ATOM 2916 C CA . PRO B 1 159 ? 18.453 1.696 9.773 1 88.25 159 PRO B CA 1
ATOM 2917 C C . PRO B 1 159 ? 19.734 2.24 9.156 1 88.25 159 PRO B C 1
ATOM 2919 O O . PRO B 1 159 ? 20.5 2.943 9.828 1 88.25 159 PRO B O 1
ATOM 2922 N N . ASP B 1 160 ? 20 1.968 7.93 1 89.06 160 ASP B N 1
ATOM 2923 C CA . ASP B 1 160 ? 21.281 2.348 7.332 1 89.06 160 ASP B CA 1
ATOM 2924 C C . ASP B 1 160 ? 21.141 3.605 6.48 1 89.06 160 ASP B C 1
ATOM 2926 O O . ASP B 1 160 ? 22.109 4.07 5.879 1 89.06 160 ASP B O 1
ATOM 2930 N N . LEU B 1 161 ? 20.031 4.254 6.453 1 92.19 161 LEU B N 1
ATOM 2931 C CA . LEU B 1 161 ? 19.766 5.305 5.469 1 92.19 161 LEU B CA 1
ATOM 2932 C C . LEU B 1 161 ? 20.141 6.676 6.031 1 92.19 161 LEU B C 1
ATOM 2934 O O . LEU B 1 161 ? 20.453 7.594 5.273 1 92.19 161 LEU B O 1
ATOM 2938 N N . THR B 1 162 ? 20.062 6.777 7.383 1 88.94 162 THR B N 1
ATOM 2939 C CA . THR B 1 162 ? 20.25 8.094 7.988 1 88.94 162 THR B CA 1
ATOM 2940 C C . THR B 1 162 ? 21.641 8.641 7.652 1 88.94 162 THR B C 1
ATOM 2942 O O . THR B 1 162 ? 21.828 9.859 7.582 1 88.94 162 THR B O 1
ATOM 2945 N N . LEU B 1 163 ? 22.531 7.844 7.34 1 89.81 163 LEU B N 1
ATOM 2946 C CA . LEU B 1 163 ? 23.875 8.281 7.035 1 89.81 163 LEU B CA 1
ATOM 2947 C C . LEU B 1 163 ? 24.109 8.344 5.527 1 89.81 163 LEU B C 1
ATOM 2949 O O . LEU B 1 163 ? 25.125 8.859 5.066 1 89.81 163 LEU B O 1
ATOM 2953 N N . ARG B 1 164 ? 23.141 7.914 4.781 1 95.25 164 ARG B N 1
ATOM 2954 C CA . ARG B 1 164 ? 23.344 7.762 3.344 1 95.25 164 ARG B CA 1
ATOM 2955 C C . ARG B 1 164 ? 22.562 8.812 2.562 1 95.25 164 ARG B C 1
ATOM 2957 O O . ARG B 1 164 ? 22.812 9.023 1.373 1 95.25 164 ARG B O 1
ATOM 2964 N N . VAL B 1 165 ? 21.641 9.477 3.273 1 95.62 165 VAL B N 1
ATOM 2965 C CA . VAL B 1 165 ? 20.797 10.43 2.561 1 95.62 165 VAL B CA 1
ATOM 2966 C C . VAL B 1 165 ? 20.812 11.773 3.279 1 95.62 165 VAL B C 1
ATOM 2968 O O . VAL B 1 165 ? 20.906 11.828 4.508 1 95.62 165 VAL B O 1
ATOM 2971 N N . PRO B 1 166 ? 20.719 12.891 2.52 1 94.88 166 PRO B N 1
ATOM 2972 C CA . PRO B 1 166 ? 20.609 14.203 3.16 1 94.88 166 PRO B CA 1
ATOM 2973 C C . PRO B 1 166 ? 19.391 14.312 4.074 1 94.88 166 PRO B C 1
ATOM 2975 O O . PRO B 1 166 ? 18.344 13.719 3.793 1 94.88 166 PRO B O 1
ATOM 2978 N N . GLN B 1 167 ? 19.547 15.117 5.062 1 93.69 167 GLN B N 1
ATOM 2979 C CA . GLN B 1 167 ? 18.5 15.266 6.07 1 93.69 167 GLN B CA 1
ATOM 2980 C C . GLN B 1 167 ? 17.219 15.812 5.449 1 93.69 167 GLN B C 1
ATOM 2982 O O . GLN B 1 167 ? 16.109 15.461 5.875 1 93.69 167 GLN B O 1
ATOM 2987 N N . TRP B 1 168 ? 17.406 16.641 4.473 1 95.94 168 TRP B N 1
ATOM 2988 C CA . TRP B 1 168 ? 16.219 17.234 3.893 1 95.94 168 TRP B CA 1
ATOM 2989 C C . TRP B 1 168 ? 15.352 16.188 3.207 1 95.94 168 TRP B C 1
ATOM 2991 O O . TRP B 1 168 ? 14.125 16.328 3.139 1 95.94 168 TRP B O 1
ATOM 3001 N N . MET B 1 169 ? 15.969 15.148 2.652 1 97.25 169 MET B N 1
ATOM 3002 C CA . MET B 1 169 ? 15.203 14.078 2.021 1 97.25 169 MET B CA 1
ATOM 3003 C C . MET B 1 169 ? 14.414 13.289 3.059 1 97.25 169 MET B C 1
ATOM 3005 O O . MET B 1 169 ? 13.273 12.891 2.809 1 97.25 169 MET B O 1
ATOM 3009 N N . ILE B 1 170 ? 15.086 13.078 4.172 1 97.19 170 ILE B N 1
ATOM 3010 C CA . ILE B 1 170 ? 14.398 12.398 5.266 1 97.19 170 ILE B CA 1
ATOM 3011 C C . ILE B 1 170 ? 13.211 13.234 5.73 1 97.19 170 ILE B C 1
ATOM 3013 O O . ILE B 1 170 ? 12.117 12.703 5.945 1 97.19 170 ILE B O 1
ATOM 3017 N N . ALA B 1 171 ? 13.422 14.555 5.898 1 97.62 171 ALA B N 1
ATOM 3018 C CA . ALA B 1 171 ? 12.344 15.461 6.285 1 97.62 171 ALA B CA 1
ATOM 3019 C C . ALA B 1 171 ? 11.188 15.391 5.289 1 97.62 171 ALA B C 1
ATOM 3021 O O . ALA B 1 171 ? 10.023 15.336 5.684 1 97.62 171 ALA B O 1
ATOM 3022 N N . SER B 1 172 ? 11.57 15.352 4.004 1 97.25 172 SER B N 1
ATOM 3023 C CA . SER B 1 172 ? 10.57 15.25 2.943 1 97.25 172 SER B CA 1
ATOM 3024 C C . SER B 1 172 ? 9.773 13.953 3.064 1 97.25 172 SER B C 1
ATOM 3026 O O . SER B 1 172 ? 8.539 13.969 2.986 1 97.25 172 SER B O 1
ATOM 3028 N N . TYR B 1 173 ? 10.445 12.844 3.285 1 97.69 173 TYR B N 1
ATOM 3029 C CA . TYR B 1 173 ? 9.812 11.539 3.463 1 97.69 173 TYR B CA 1
ATOM 3030 C C . TYR B 1 173 ? 8.836 11.562 4.633 1 97.69 173 TYR B C 1
ATOM 3032 O O . TYR B 1 173 ? 7.758 10.969 4.562 1 97.69 173 TYR B O 1
ATOM 3040 N N . LEU B 1 174 ? 9.203 12.289 5.633 1 97.31 174 LEU B N 1
ATOM 3041 C CA . LEU B 1 174 ? 8.438 12.312 6.871 1 97.31 174 LEU B CA 1
ATOM 3042 C C . LEU B 1 174 ? 7.301 13.328 6.785 1 97.31 174 LEU B C 1
ATOM 3044 O O . LEU B 1 174 ? 6.398 13.328 7.625 1 97.31 174 LEU B O 1
ATOM 3048 N N . GLY B 1 175 ? 7.336 14.156 5.82 1 96.31 175 GLY B N 1
ATOM 3049 C CA . GLY B 1 175 ? 6.324 15.195 5.684 1 96.31 175 GLY B CA 1
ATOM 3050 C C . GLY B 1 175 ? 6.496 16.328 6.668 1 96.31 175 GLY B C 1
ATOM 3051 O O . GLY B 1 175 ? 5.516 16.875 7.184 1 96.31 175 GLY B O 1
ATOM 3052 N N . ILE B 1 176 ? 7.703 16.625 7 1 96.56 176 ILE B N 1
ATOM 3053 C CA . ILE B 1 176 ? 8 17.719 7.91 1 96.56 176 ILE B CA 1
ATOM 3054 C C . ILE B 1 176 ? 9.094 18.609 7.309 1 96.56 176 ILE B C 1
ATOM 3056 O O . ILE B 1 176 ? 9.641 18.297 6.25 1 96.56 176 ILE B O 1
ATOM 3060 N N . THR B 1 177 ? 9.297 19.75 7.945 1 95.31 177 THR B N 1
ATOM 3061 C CA . THR B 1 177 ? 10.359 20.625 7.465 1 95.31 177 THR B CA 1
ATOM 3062 C C . THR B 1 177 ? 11.719 20.156 7.961 1 95.31 177 THR B C 1
ATOM 3064 O O . THR B 1 177 ? 11.812 19.469 8.977 1 95.31 177 THR B O 1
ATOM 3067 N N . PRO B 1 178 ? 12.758 20.531 7.191 1 95.69 178 PRO B N 1
ATOM 3068 C CA . PRO B 1 178 ? 14.102 20.188 7.664 1 95.69 178 PRO B CA 1
ATOM 3069 C C . PRO B 1 178 ? 14.391 20.734 9.062 1 95.69 178 PRO B C 1
ATOM 3071 O O . PRO B 1 178 ? 15.047 20.062 9.859 1 95.69 178 PRO B O 1
ATOM 3074 N N . GLU B 1 179 ? 13.859 21.922 9.312 1 95.88 179 GLU B N 1
ATOM 3075 C CA . GLU B 1 179 ? 14.047 22.531 10.625 1 95.88 179 GLU B CA 1
ATOM 3076 C C . GLU B 1 179 ? 13.391 21.703 11.719 1 95.88 179 GLU B C 1
ATOM 3078 O O . GLU B 1 179 ? 13.961 21.516 12.789 1 95.88 179 GLU B O 1
ATOM 3083 N N . SER B 1 180 ? 12.258 21.266 11.469 1 95.88 180 SER B N 1
ATOM 3084 C CA . SER B 1 180 ? 11.547 20.422 12.422 1 95.88 180 SER B CA 1
ATOM 3085 C C . SER B 1 180 ? 12.297 19.125 12.68 1 95.88 180 SER B C 1
ATOM 3087 O O . SER B 1 180 ? 12.391 18.656 13.82 1 95.88 180 SER B O 1
ATOM 3089 N N . LEU B 1 181 ? 12.852 18.484 11.633 1 96.06 181 LEU B N 1
ATOM 3090 C CA . LEU B 1 181 ? 13.617 17.25 11.797 1 96.06 181 LEU B CA 1
ATOM 3091 C C . LEU B 1 181 ? 14.852 17.5 12.664 1 96.06 181 LEU B C 1
ATOM 3093 O O . LEU B 1 181 ? 15.172 16.688 13.539 1 96.06 181 LEU B O 1
ATOM 3097 N N . SER B 1 182 ? 15.492 18.578 12.43 1 95.25 182 SER B N 1
ATOM 3098 C CA . SER B 1 182 ? 16.672 18.938 13.219 1 95.25 182 SER B CA 1
ATOM 3099 C C . SER B 1 182 ? 16.328 19.047 14.703 1 95.25 182 SER B C 1
ATOM 3101 O O . SER B 1 182 ? 17.078 18.547 15.547 1 95.25 182 SER B O 1
ATOM 3103 N N . ARG B 1 183 ? 15.234 19.656 14.898 1 95 183 ARG B N 1
ATOM 3104 C CA . ARG B 1 183 ? 14.773 19.781 16.281 1 95 183 ARG B CA 1
ATOM 3105 C C . ARG B 1 183 ? 14.508 18.422 16.906 1 95 183 ARG B C 1
ATOM 3107 O O . ARG B 1 183 ? 14.914 18.156 18.031 1 95 183 ARG B O 1
ATOM 3114 N N . VAL B 1 184 ? 13.844 17.578 16.203 1 95.38 184 VAL B N 1
ATOM 3115 C CA . VAL B 1 184 ? 13.5 16.234 16.672 1 95.38 184 VAL B CA 1
ATOM 3116 C C . VAL B 1 184 ? 14.773 15.461 16.984 1 95.38 184 VAL B C 1
ATOM 3118 O O . VAL B 1 184 ? 14.867 14.805 18.016 1 95.38 184 VAL B O 1
ATOM 3121 N N . ARG B 1 185 ? 15.711 15.531 16.094 1 93.75 185 ARG B N 1
ATOM 3122 C CA . ARG B 1 185 ? 16.969 14.797 16.25 1 93.75 185 ARG B CA 1
ATOM 3123 C C . ARG B 1 185 ? 17.734 15.305 17.469 1 93.75 185 ARG B C 1
ATOM 3125 O O . ARG B 1 185 ? 18.312 14.516 18.219 1 93.75 185 ARG B O 1
ATOM 3132 N N . LYS B 1 186 ? 17.688 16.578 17.641 1 93.62 186 LYS B N 1
ATOM 3133 C CA . LYS B 1 186 ? 18.359 17.172 18.797 1 93.62 186 LYS B CA 1
ATOM 3134 C C . LYS B 1 186 ? 17.719 16.75 20.094 1 93.62 186 LYS B C 1
ATOM 3136 O O . LYS B 1 186 ? 18.406 16.391 21.062 1 93.62 186 LYS B O 1
ATOM 3141 N N . GLU B 1 187 ? 16.484 16.781 20.094 1 92.88 187 GLU B N 1
ATOM 3142 C CA . GLU B 1 187 ? 15.734 16.406 21.281 1 92.88 187 GLU B CA 1
ATOM 3143 C C . GLU B 1 187 ? 15.969 14.93 21.625 1 92.88 187 GLU B C 1
ATOM 3145 O O . GLU B 1 187 ? 16.109 14.578 22.797 1 92.88 187 GLU B O 1
ATOM 3150 N N . LEU B 1 188 ? 15.992 14.102 20.672 1 90.56 188 LEU B N 1
ATOM 3151 C CA . LEU B 1 188 ? 16.219 12.68 20.891 1 90.56 188 LEU B CA 1
ATOM 3152 C C . LEU B 1 188 ? 17.641 12.414 21.375 1 90.56 188 LEU B C 1
ATOM 3154 O O . LEU B 1 188 ? 17.859 11.531 22.203 1 90.56 188 LEU B O 1
ATOM 3158 N N . ALA B 1 189 ? 18.562 13.141 20.781 1 86.38 189 ALA B N 1
ATOM 3159 C CA . ALA B 1 189 ? 19.938 13.016 21.219 1 86.38 189 ALA B CA 1
ATOM 3160 C C . ALA B 1 189 ? 20.094 13.406 22.688 1 86.38 189 ALA B C 1
ATOM 3162 O O . ALA B 1 189 ? 20.875 12.789 23.422 1 86.38 189 ALA B O 1
ATOM 3163 N N . HIS B 1 190 ? 19.359 14.312 23.078 1 85.88 190 HIS B N 1
ATOM 3164 C CA . HIS B 1 190 ? 19.391 14.766 24.453 1 85.88 190 HIS B CA 1
ATOM 3165 C C . HIS B 1 190 ? 18.75 13.734 25.391 1 85.88 190 HIS B C 1
ATOM 3167 O O . HIS B 1 190 ? 19.203 13.547 26.516 1 85.88 190 HIS B O 1
ATOM 3173 N N . LYS B 1 191 ? 17.703 13.117 24.938 1 80.38 191 LYS B N 1
ATOM 3174 C CA . LYS B 1 191 ? 17.031 12.094 25.734 1 80.38 191 LYS B CA 1
ATOM 3175 C C . LYS B 1 191 ? 17.891 10.852 25.891 1 80.38 191 LYS B C 1
ATOM 3177 O O . LYS B 1 191 ? 17.875 10.195 26.922 1 80.38 191 LYS B O 1
ATOM 3182 N N . ASN B 1 192 ? 18.5 10.445 24.875 1 69.5 192 ASN B N 1
ATOM 3183 C CA . ASN B 1 192 ? 19.391 9.281 24.922 1 69.5 192 ASN B CA 1
ATOM 3184 C C . ASN B 1 192 ? 20.656 9.586 25.703 1 69.5 192 ASN B C 1
ATOM 3186 O O . ASN B 1 192 ? 21.391 8.664 26.078 1 69.5 192 ASN B O 1
ATOM 3190 N N . PHE B 1 193 ? 21.172 10.875 25.766 1 56.94 193 PHE B N 1
ATOM 3191 C CA . PHE B 1 193 ? 22.344 11.289 26.547 1 56.94 193 PHE B CA 1
ATOM 3192 C C . PHE B 1 193 ? 21.938 11.602 27.984 1 56.94 193 PHE B C 1
ATOM 3194 O O . PHE B 1 193 ? 22.781 12.008 28.797 1 56.94 193 PHE B O 1
ATOM 3201 N N . LYS B 1 194 ? 20.719 11.734 28.391 1 50.56 194 LYS B N 1
ATOM 3202 C CA . LYS B 1 194 ? 20.531 11.93 29.828 1 50.56 194 LYS B CA 1
ATOM 3203 C C . LYS B 1 194 ? 21.062 10.734 30.609 1 50.56 194 LYS B C 1
ATOM 3205 O O . LYS B 1 194 ? 20.641 9.594 30.375 1 50.56 194 LYS B O 1
ATOM 3210 N N . PRO B 1 195 ? 22.203 10.867 31.172 1 43.25 195 PRO B N 1
ATOM 3211 C CA . PRO B 1 195 ? 22.812 9.93 32.125 1 43.25 195 PRO B CA 1
ATOM 3212 C C . PRO B 1 195 ? 21.812 9.383 33.125 1 43.25 195 PRO B C 1
ATOM 3214 O O . PRO B 1 195 ? 20.922 10.109 33.594 1 43.25 195 PRO B O 1
ATOM 3217 N N . ASN B 1 196 ? 21.391 8.062 32.938 1 34.31 196 ASN B N 1
ATOM 3218 C CA . ASN B 1 196 ? 20.922 7.52 34.219 1 34.31 196 ASN B CA 1
ATOM 3219 C C . ASN B 1 196 ? 21.875 7.887 35.344 1 34.31 196 ASN B C 1
ATOM 3221 O O . ASN B 1 196 ? 23.094 7.809 35.219 1 34.31 196 ASN B O 1
#

InterPro domains:
  IPR000595 Cyclic nucleotide-binding domain [PF00027] (29-112)
  IPR000595 Cyclic nucleotide-binding domain [PS50042] (10-106)
  IPR000595 Cyclic nucleotide-binding domain [cd00038] (12-121)
  IPR014710 RmlC-like jelly roll fold [G3DSA:2.60.120.10] (1-141)
  IPR018490 Cyclic nucleotide-binding domain superfamily [SSF51206] (14-142)

Radius of gyration: 21.96 Å; Cα contacts (8 Å, |Δi|>4): 701; chains: 2; bounding box: 51×57×53 Å

Nearest PDB structures (foldseek):
  3dn7-assembly1_A  TM=9.300E-01  e=1.347E-10  Cytophaga hutchinsonii ATCC 33406
  4i02-assembly3_F-3  TM=7.995E-01  e=2.457E-10  Escherichia coli K-12
  3rpq-assembly1_B  TM=7.532E-01  e=1.819E-10  Escherichia coli K-12
  1o3s-assembly1_A-2  TM=7.567E-01  e=1.323E-09  Escherichia coli
  1hw5-assembly1_B  TM=7.138E-01  e=5.056E-10  Escherichia coli